Protein 7T80 (pdb70)

Secondary structure (DSSP, 8-state):
---EESS-SEEEEEETTPPTT-EEEE--EE--SSS----EEEEEEE--GGG-EEE-TTT-EEEE-S---TTT--EEEEEEEEEE--SSTTS--EEEEEEEEEEEPP-----EES-SEEEEEEETT--TT-B-EESSS---EE--SSSGGG--EEEEESTTGGGEEE-TTT--EEEPTT----GGG-SSSEEEEEEEEE-TTS-EEEEEEEEEEEP-/-B---SS-SEEEEEETTPPTT-EEEE---B--EEEEEEE--GGG-EEE-TTT-EEEE-S---TTT--EEEEEEEEEE--SSGGG--EEEEEEEEEEEP------EES-SEEEEEEETTPPTTPBPEESSS---EE--SSSGGG--EEEEESTTGGGEEE-TTT--EEEPTT----GGGSSSSEEEEEEEEE-TT--EEEEEEEEEEEP-

Organism: Mus musculus (NCBI:txid10090)

Nearest PDB structures (foldseek):
  7t80-assembly1_A  TM=1.005E+00  e=4.612E-44  Mus musculus
  7t80-assembly2_B  TM=9.826E-01  e=2.676E-40  Mus musculus
  5tfk-assembly1_A  TM=9.977E-01  e=5.190E-16  Mus musculus
  5i8d-assembly1_A  TM=9.974E-01  e=6.100E-16  Mus musculus
  5wjm-assembly1_A  TM=8.431E-01  e=1.213E-16  Mus musculus

Sequence (425 aa):
NDPVLLNLPMNVTISENSPVSSFVAHVLASDADSGCNALLTFNITAGNRERAFFINATTGIVTVNRPLDRERIPEYRLTVSVKDNPENPRIARKDFDLLLVSLADENDNHPLFTEGTYQAEVMENSPAGTPLTVLNGPILALDADEDVYAVVTYQLLGTHSDLFVIDNSTGVVTVRSGIIIDREAFSPPFLELLLLAEDIGQLNGTAHLFITILDDNDPVLLNLPMNVTISENSPVSSFVAHVLASDLLTFNITAGNRERAFFINATTGIVTVNRPLDRERIPEYRLTVSVKDNPENPRIARKDFDLLLVSLADENDNHPLFTEGTYQAEVMENSPAGTPLTVLNGPILALDADEDVYAVVTYQLLGTHSDLFVIDNSTGVVTVRSGIIIDREAFSPPFLELLLLAEDIGQLNGTAHLFITILDD

Structure (mmCIF, N/CA/C/O backbone):
data_7T80
#
_entry.id   7T80
#
_cell.length_a   76.073
_cell.length_b   76.073
_cell.length_c   201.319
_cell.angle_alpha   90.000
_cell.angle_beta   90.000
_cell.angle_gamma   120.000
#
_symmetry.space_group_name_H-M   'P 32 2 1'
#
loop_
_entity.id
_entity.type
_entity.pdbx_description
1 polymer Cadherin-23
2 non-polymer 'CALCIUM ION'
3 non-polymer 'CHLORIDE ION'
4 water water
#
loop_
_atom_site.group_PDB
_atom_site.id
_atom_site.type_symbol
_atom_site.label_atom_id
_atom_site.label_alt_id
_atom_site.label_comp_id
_atom_site.label_asym_id
_atom_site.label_entity_id
_atom_site.label_seq_id
_atom_site.pdbx_PDB_ins_code
_atom_site.Cartn_x
_atom_site.Cartn_y
_atom_site.Cartn_z
_atom_site.occupancy
_atom_site.B_iso_or_equiv
_atom_site.auth_seq_id
_atom_site.auth_comp_id
_atom_site.auth_asym_id
_atom_site.auth_atom_id
_atom_site.pdbx_PDB_model_num
ATOM 1 N N . ASN A 1 2 ? 3.387 -27.237 -15.449 1.000 111.492 1824 ASN A N 1
ATOM 2 C CA . ASN A 1 2 ? 2.203 -27.714 -14.673 1.000 118.845 1824 ASN A CA 1
ATOM 3 C C . ASN A 1 2 ? 2.263 -27.156 -13.244 1.000 124.492 1824 ASN A C 1
ATOM 4 O O . ASN A 1 2 ? 1.967 -25.955 -13.071 1.000 135.200 1824 ASN A O 1
ATOM 9 N N . ASP A 1 3 ? 2.672 -27.997 -12.284 1.000 115.089 1825 ASP A N 1
ATOM 10 C CA . ASP A 1 3 ? 2.336 -27.887 -10.837 1.000 108.180 1825 ASP A CA 1
ATOM 11 C C . ASP A 1 3 ? 3.356 -28.668 -10.002 1.000 93.732 1825 ASP A C 1
ATOM 12 O O . ASP A 1 3 ? 4.025 -29.580 -10.498 1.000 82.528 1825 ASP A O 1
ATOM 17 N N . PRO A 1 4 ? 3.532 -28.301 -8.708 1.000 83.840 1826 PRO A N 1
ATOM 18 C CA . PRO A 1 4 ? 4.208 -29.155 -7.735 1.000 70.473 1826 PRO A CA 1
ATOM 19 C C . PRO A 1 4 ? 3.233 -30.226 -7.242 1.000 62.350 1826 PRO A C 1
ATOM 20 O O . PRO A 1 4 ? 2.019 -30.056 -7.391 1.000 60.417 1826 PRO A O 1
ATOM 24 N N . VAL A 1 5 ? 3.771 -31.302 -6.679 1.000 53.017 1827 VAL A N 1
ATOM 25 C CA . VAL A 1 5 ? 2.951 -32.481 -6.306 1.000 57.862 1827 VAL A CA 1
ATOM 26 C C . VAL A 1 5 ? 3.215 -32.880 -4.850 1.000 59.176 1827 VAL A C 1
ATOM 27 O O . VAL A 1 5 ? 4.387 -33.146 -4.485 1.000 51.823 1827 VAL A O 1
ATOM 31 N N . LEU A 1 6 ? 2.130 -32.995 -4.084 1.000 55.990 1828 LEU A N 1
ATOM 32 C CA . LEU A 1 6 ? 2.101 -33.698 -2.781 1.000 54.058 1828 LEU A CA 1
ATOM 33 C C . LEU A 1 6 ? 2.167 -35.203 -3.058 1.000 50.317 1828 LEU A C 1
ATOM 34 O O . LEU A 1 6 ? 1.224 -35.730 -3.663 1.000 50.324 1828 LEU A O 1
ATOM 39 N N . LEU A 1 7 ? 3.243 -35.852 -2.615 1.000 47.131 1829 LEU A N 1
ATOM 40 C CA . LEU A 1 7 ? 3.564 -37.267 -2.922 1.000 49.567 1829 LEU A CA 1
ATOM 41 C C . LEU A 1 7 ? 2.807 -38.231 -2.002 1.000 48.772 1829 LEU A C 1
ATOM 42 O O . LEU A 1 7 ? 2.404 -39.289 -2.506 1.000 63.770 1829 LEU A O 1
ATOM 47 N N . ASN A 1 8 ? 2.646 -37.926 -0.710 1.000 51.451 1830 ASN A N 1
ATOM 48 C CA . ASN A 1 8 ? 2.157 -38.918 0.292 1.000 47.435 1830 ASN A CA 1
ATOM 49 C C . ASN A 1 8 ? 0.837 -38.470 0.915 1.000 48.640 1830 ASN A C 1
ATOM 50 O O . ASN A 1 8 ? 0.455 -39.032 1.952 1.000 57.533 1830 ASN A O 1
ATOM 55 N N . LEU A 1 9 ? 0.185 -37.475 0.329 1.000 52.522 1831 LEU A N 1
ATOM 56 C CA . LEU A 1 9 ? -1.183 -37.043 0.710 1.000 52.005 1831 LEU A CA 1
ATOM 57 C C . LEU A 1 9 ? -2.089 -37.442 -0.451 1.000 55.209 1831 LEU A C 1
ATOM 58 O O . LEU A 1 9 ? -1.628 -37.406 -1.586 1.000 52.673 1831 LEU A O 1
ATOM 63 N N . PRO A 1 10 ? -3.361 -37.858 -0.243 1.000 61.556 1832 PRO A N 1
ATOM 64 C CA . PRO A 1 10 ? -3.973 -37.927 1.091 1.000 57.517 1832 PRO A CA 1
ATOM 65 C C . PRO A 1 10 ? -3.464 -39.040 2.023 1.000 53.077 1832 PRO A C 1
ATOM 66 O O . PRO A 1 10 ? -3.138 -40.080 1.566 1.000 53.067 1832 PRO A O 1
ATOM 70 N N . MET A 1 11 ? -3.494 -38.815 3.335 1.000 56.461 1833 MET A N 1
ATOM 71 C CA . MET A 1 11 ? -2.948 -39.746 4.363 1.000 51.886 1833 MET A CA 1
ATOM 72 C C . MET A 1 11 ? -3.869 -39.709 5.587 1.000 49.214 1833 MET A C 1
ATOM 73 O O . MET A 1 11 ? -4.302 -38.595 5.949 1.000 49.100 1833 MET A O 1
ATOM 78 N N . ASN A 1 12 ? -4.155 -40.874 6.165 1.000 46.434 1834 ASN A N 1
ATOM 79 C CA . ASN A 1 12 ? -4.769 -41.089 7.502 1.000 51.783 1834 ASN A CA 1
ATOM 80 C C . ASN A 1 12 ? -3.662 -41.427 8.505 1.000 55.719 1834 ASN A C 1
ATOM 81 O O . ASN A 1 12 ? -2.833 -42.289 8.177 1.000 50.746 1834 ASN A O 1
ATOM 86 N N . VAL A 1 13 ? -3.620 -40.741 9.655 1.000 56.572 1835 VAL A N 1
ATOM 87 C CA . VAL A 1 13 ? -2.706 -41.056 10.794 1.000 53.429 1835 VAL A CA 1
ATOM 88 C C . VAL A 1 13 ? -3.535 -41.011 12.071 1.000 52.660 1835 VAL A C 1
ATOM 89 O O . VAL A 1 13 ? -4.408 -40.132 12.171 1.000 41.662 1835 VAL A O 1
ATOM 93 N N . THR A 1 14 ?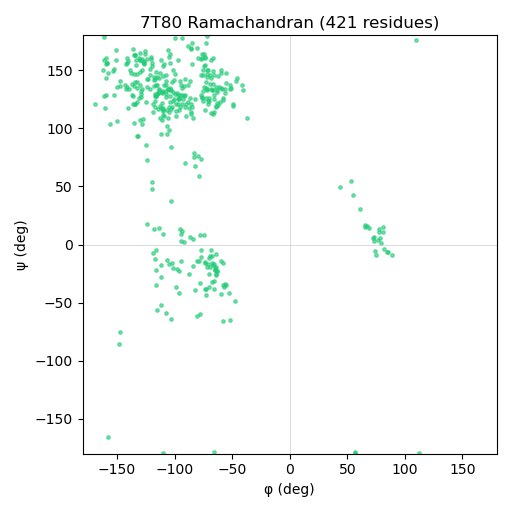 -3.259 -41.960 12.963 1.000 49.281 1836 THR A N 1
ATOM 94 C CA . THR A 1 14 ? -3.774 -42.049 14.341 1.000 53.674 1836 THR A CA 1
ATOM 95 C C . THR A 1 14 ? -2.634 -41.607 15.257 1.000 52.276 1836 THR A C 1
ATOM 96 O O . THR A 1 14 ? -1.509 -42.096 15.066 1.000 42.964 1836 THR A O 1
ATOM 100 N N . ILE A 1 15 ? -2.900 -40.657 16.152 1.000 46.728 1837 ILE A N 1
ATOM 101 C CA . ILE A 1 15 ? -1.959 -40.263 17.239 1.000 42.784 1837 ILE A CA 1
ATOM 102 C C . ILE A 1 15 ? -2.729 -40.336 18.557 1.000 47.236 1837 ILE A C 1
ATOM 103 O O . ILE A 1 15 ? -3.985 -40.277 18.531 1.000 44.467 1837 ILE A O 1
ATOM 108 N N . SER A 1 16 ? -2.006 -40.479 19.661 1.000 43.785 1838 SER A N 1
ATOM 109 C CA . SER A 1 16 ? -2.572 -40.497 21.025 1.000 44.464 1838 SER A CA 1
ATOM 110 C C . SER A 1 16 ? -3.256 -39.154 21.268 1.000 43.924 1838 SER A C 1
ATOM 111 O O . SER A 1 16 ? -2.669 -38.130 20.963 1.000 42.086 1838 SER A O 1
ATOM 114 N N . GLU A 1 17 ? -4.450 -39.146 21.830 1.000 42.737 1839 GLU A N 1
ATOM 115 C CA . GLU A 1 17 ? -5.015 -37.869 22.336 1.000 47.265 1839 GLU A CA 1
ATOM 116 C C . GLU A 1 17 ? -4.093 -37.238 23.387 1.000 44.312 1839 GLU A C 1
ATOM 117 O O . GLU A 1 17 ? -4.276 -36.055 23.622 1.000 45.577 1839 GLU A O 1
ATOM 123 N N . ASN A 1 18 ? -3.125 -37.963 23.966 1.000 45.989 1840 ASN A N 1
ATOM 124 C CA . ASN A 1 18 ? -2.176 -37.377 24.960 1.000 52.983 1840 ASN A CA 1
ATOM 125 C C . ASN A 1 18 ? -0.869 -36.904 24.305 1.000 52.316 1840 ASN A C 1
ATOM 126 O O . ASN A 1 18 ? 0.014 -36.433 25.059 1.000 49.569 1840 ASN A O 1
ATOM 131 N N . SER A 1 19 ? -0.736 -36.994 22.980 1.000 49.856 1841 SER A N 1
ATOM 132 C CA . SER A 1 19 ? 0.459 -36.494 22.249 1.000 52.047 1841 SER A CA 1
ATOM 133 C C . SER A 1 19 ? 0.711 -35.075 22.736 1.000 51.990 1841 SER A C 1
ATOM 134 O O . SER A 1 19 ? -0.183 -34.237 22.688 1.000 51.169 1841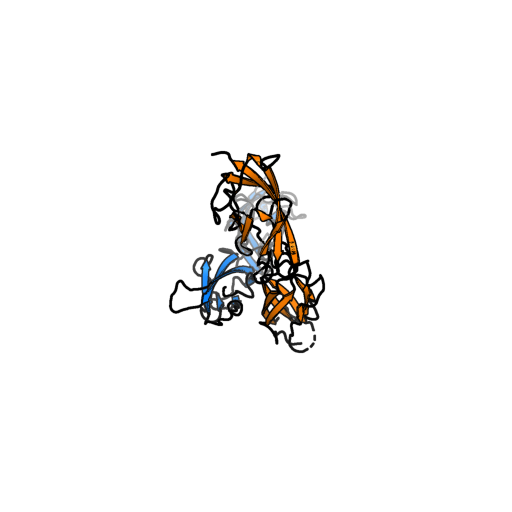 SER A O 1
ATOM 137 N N . PRO A 1 20 ? 1.893 -34.782 23.306 1.000 52.186 1842 PRO A N 1
ATOM 138 C CA . PRO A 1 20 ? 2.155 -33.451 23.842 1.000 53.488 1842 PRO A CA 1
ATOM 139 C C . PRO A 1 20 ? 2.445 -32.449 22.717 1.000 51.105 1842 PRO A C 1
ATOM 140 O O . PRO A 1 20 ? 2.772 -32.853 21.632 1.000 47.385 1842 PRO A O 1
ATOM 144 N N . VAL A 1 21 ? 2.304 -31.166 23.024 1.000 49.697 1843 VAL A N 1
ATOM 145 C CA . VAL A 1 21 ? 2.639 -30.042 22.117 1.000 48.763 1843 VAL A CA 1
ATOM 146 C C . VAL A 1 21 ? 4.060 -30.264 21.584 1.000 48.745 1843 VAL A C 1
ATOM 147 O O . VAL A 1 21 ? 4.897 -30.684 22.356 1.000 45.746 1843 VAL A O 1
ATOM 151 N N . SER A 1 22 ? 4.241 -30.068 20.277 1.000 49.017 1844 SER A N 1
ATOM 152 C CA . SER A 1 22 ? 5.481 -30.191 19.456 1.000 52.905 1844 SER A CA 1
ATOM 153 C C . SER A 1 22 ? 5.873 -31.653 19.142 1.000 49.699 1844 SER A C 1
ATOM 154 O O . SER A 1 22 ? 6.886 -31.840 18.431 1.000 49.325 1844 SER A O 1
ATOM 157 N N . SER A 1 23 ? 5.081 -32.646 19.541 1.000 38.352 1845 SER A N 1
ATOM 158 C CA . SER A 1 23 ? 5.298 -34.049 19.114 1.000 47.931 1845 SER A CA 1
ATOM 159 C C . SER A 1 23 ? 4.919 -34.151 17.638 1.000 46.277 1845 SER A C 1
ATOM 160 O O . SER A 1 23 ? 4.029 -33.400 17.179 1.000 47.689 1845 SER A O 1
ATOM 163 N N . PHE A 1 24 ? 5.642 -35.020 16.944 1.000 40.519 1846 PHE A N 1
ATOM 164 C CA . PHE A 1 24 ? 5.576 -35.292 15.497 1.000 42.078 1846 PHE A CA 1
ATOM 165 C C . PHE A 1 24 ? 4.246 -35.975 15.188 1.000 39.336 1846 PHE A C 1
ATOM 166 O O . PHE A 1 24 ? 3.885 -36.889 15.927 1.000 45.589 1846 PHE A O 1
ATOM 174 N N . VAL A 1 25 ? 3.556 -35.523 14.138 1.000 42.531 1847 VAL A N 1
ATOM 175 C CA . VAL A 1 25 ? 2.295 -36.125 13.609 1.000 45.341 1847 VAL A CA 1
ATOM 176 C C . VAL A 1 25 ? 2.572 -36.736 12.226 1.000 43.776 1847 VAL A C 1
ATOM 177 O O . VAL A 1 25 ? 2.238 -37.903 12.024 1.000 44.021 1847 VAL A O 1
ATOM 181 N N . ALA A 1 26 ? 3.162 -35.981 11.298 1.000 48.587 1848 ALA A N 1
ATOM 182 C CA . ALA A 1 26 ? 3.418 -36.454 9.916 1.000 46.670 1848 ALA A CA 1
ATOM 183 C C . ALA A 1 26 ? 4.527 -35.644 9.261 1.000 44.648 1848 ALA A C 1
ATOM 184 O O . ALA A 1 26 ? 4.772 -34.519 9.716 1.000 44.330 1848 ALA A O 1
ATOM 186 N N . HIS A 1 27 ? 5.179 -36.248 8.267 1.000 46.175 1849 HIS A N 1
ATOM 187 C CA . HIS A 1 27 ? 6.132 -35.615 7.319 1.000 49.566 1849 HIS A CA 1
ATOM 188 C C . HIS A 1 27 ? 5.465 -35.608 5.936 1.000 48.198 1849 HIS A C 1
ATOM 189 O O . HIS A 1 27 ? 5.305 -36.677 5.365 1.000 51.590 1849 HIS A O 1
ATOM 196 N N . VAL A 1 28 ? 5.032 -34.445 5.471 1.000 46.824 1850 VAL A N 1
ATOM 197 C CA . VAL A 1 28 ? 4.410 -34.226 4.136 1.000 46.256 1850 VAL A CA 1
ATOM 198 C C . VAL A 1 28 ? 5.540 -34.078 3.113 1.000 48.050 1850 VAL A C 1
ATOM 199 O O . VAL A 1 28 ? 6.445 -33.249 3.339 1.000 46.569 1850 VAL A O 1
ATOM 203 N N . LEU A 1 29 ? 5.520 -34.885 2.054 1.000 47.670 1851 LEU A N 1
ATOM 204 C CA . LEU A 1 29 ? 6.583 -34.891 1.011 1.000 50.606 1851 LEU A CA 1
ATOM 205 C C . LEU A 1 29 ? 6.039 -34.261 -0.279 1.000 47.168 1851 LEU A C 1
ATOM 206 O O . LEU A 1 29 ? 4.849 -34.424 -0.572 1.000 52.146 1851 LEU A O 1
ATOM 211 N N . ALA A 1 30 ? 6.872 -33.563 -1.031 1.000 48.305 1852 ALA A N 1
ATOM 212 C CA . ALA A 1 30 ? 6.460 -32.927 -2.302 1.000 54.832 1852 ALA A CA 1
ATOM 213 C C . ALA A 1 30 ? 7.581 -33.025 -3.332 1.000 55.558 1852 ALA A C 1
ATOM 214 O O . ALA A 1 30 ? 8.734 -33.211 -2.938 1.000 51.689 1852 ALA A O 1
ATOM 216 N N . SER A 1 31 ? 7.218 -32.968 -4.609 1.000 62.297 1853 SER A N 1
ATOM 217 C CA . SER A 1 31 ? 8.168 -32.879 -5.745 1.000 73.073 1853 SER A CA 1
ATOM 218 C C . SER A 1 31 ? 7.702 -31.781 -6.705 1.000 78.849 1853 SER A C 1
ATOM 219 O O . SER A 1 31 ? 6.480 -31.578 -6.841 1.000 71.865 1853 SER A O 1
ATOM 222 N N . ASP A 1 32 ? 8.650 -31.098 -7.343 1.000 93.811 1854 ASP A N 1
ATOM 223 C CA . ASP A 1 32 ? 8.386 -30.190 -8.488 1.000 102.301 1854 ASP A CA 1
ATOM 224 C C . ASP A 1 32 ? 9.161 -30.720 -9.705 1.000 111.671 1854 ASP A C 1
ATOM 225 O O . ASP A 1 32 ? 9.851 -29.917 -10.362 1.000 125.107 1854 ASP A O 1
ATOM 230 N N . ALA A 1 33 ? 9.059 -32.025 -9.991 1.000 116.183 1855 ALA A N 1
ATOM 231 C CA . ALA A 1 33 ? 9.733 -32.701 -11.133 1.000 123.663 1855 ALA A CA 1
ATOM 232 C C . ALA A 1 33 ? 8.787 -32.768 -12.343 1.000 125.291 1855 ALA A C 1
ATOM 233 O O . ALA A 1 33 ? 9.286 -33.051 -13.456 1.000 112.461 1855 ALA A O 1
ATOM 235 N N . ASP A 1 34 ? 7.486 -32.507 -12.131 1.000 133.589 1856 ASP A N 1
ATOM 236 C CA . ASP A 1 34 ? 6.431 -32.406 -13.182 1.000 141.592 1856 ASP A CA 1
ATOM 237 C C . ASP A 1 34 ? 6.824 -31.315 -14.193 1.000 146.041 1856 ASP A C 1
ATOM 238 O O . ASP A 1 34 ? 7.117 -31.668 -15.359 1.000 128.776 1856 ASP A O 1
ATOM 243 N N . SER A 1 35 ? 6.861 -30.050 -13.749 1.000 150.806 1857 SER A N 1
ATOM 244 C CA . SER A 1 35 ? 7.222 -28.848 -14.552 1.000 142.624 1857 SER A CA 1
ATOM 245 C C . SER A 1 35 ? 8.737 -28.795 -14.822 1.000 146.225 1857 SER A C 1
ATOM 246 O O . SER A 1 35 ? 9.133 -28.012 -15.707 1.000 158.597 1857 SER A O 1
ATOM 249 N N . GLY A 1 36 ? 9.548 -29.576 -14.090 1.000 141.419 1858 GLY A N 1
ATOM 250 C CA . GLY A 1 36 ? 11.009 -29.720 -14.288 1.000 130.157 1858 GLY A CA 1
ATOM 251 C C . GLY A 1 36 ? 11.803 -28.548 -13.724 1.000 130.681 1858 GLY A C 1
ATOM 252 O O . GLY A 1 36 ? 13.041 -28.538 -13.920 1.000 112.600 1858 GLY A O 1
ATOM 253 N N . CYS A 1 37 ? 11.120 -27.617 -13.036 1.000 134.174 1859 CYS A N 1
ATOM 254 C CA . CYS A 1 37 ? 11.648 -26.328 -12.493 1.000 131.688 1859 CYS A CA 1
ATOM 255 C C . CYS A 1 37 ? 12.549 -26.584 -11.271 1.000 128.311 1859 CYS A C 1
ATOM 256 O O . CYS A 1 37 ? 13.614 -25.941 -11.186 1.000 110.203 1859 CYS A O 1
ATOM 259 N N . ASN A 1 38 ? 12.119 -27.475 -10.363 1.000 133.705 1860 ASN A N 1
ATOM 260 C CA . ASN A 1 38 ? 12.767 -27.810 -9.060 1.000 128.985 1860 ASN A CA 1
ATOM 261 C C . ASN A 1 38 ? 12.955 -26.529 -8.230 1.000 131.400 1860 ASN A C 1
ATOM 262 O O . ASN A 1 38 ? 14.041 -26.380 -7.629 1.000 123.154 1860 ASN A O 1
ATOM 267 N N . ALA A 1 39 ? 11.940 -25.648 -8.198 1.000 133.329 1861 ALA A N 1
ATOM 268 C CA . ALA A 1 39 ? 11.912 -24.386 -7.410 1.000 131.672 1861 ALA A CA 1
ATOM 269 C C . ALA A 1 39 ? 11.712 -24.729 -5.925 1.000 122.550 1861 ALA A C 1
ATOM 270 O O . ALA A 1 39 ? 11.255 -25.865 -5.661 1.000 113.112 1861 ALA A O 1
ATOM 272 N N . LEU A 1 40 ? 12.049 -23.804 -5.005 1.000 110.497 1862 LEU A N 1
ATOM 273 C CA . LEU A 1 40 ? 11.982 -24.002 -3.521 1.000 100.434 1862 LEU A CA 1
ATOM 274 C C . LEU A 1 40 ? 10.518 -24.012 -3.062 1.000 85.140 1862 LEU A C 1
ATOM 275 O O . LEU A 1 40 ? 9.773 -23.086 -3.452 1.000 80.912 1862 LEU A O 1
ATOM 280 N N . LEU A 1 41 ? 10.139 -24.992 -2.230 1.000 68.099 1863 LEU A N 1
ATOM 281 C CA . LEU A 1 41 ? 8.722 -25.269 -1.866 1.000 68.780 1863 LEU A CA 1
ATOM 282 C C . LEU A 1 41 ? 8.429 -24.872 -0.413 1.000 59.568 1863 LEU A C 1
ATOM 283 O O . LEU A 1 41 ? 9.269 -25.128 0.455 1.000 69.076 1863 LEU A O 1
ATOM 288 N N . THR A 1 42 ? 7.262 -24.247 -0.226 1.000 55.797 1864 THR A N 1
ATOM 289 C CA . THR A 1 42 ? 6.646 -23.700 1.011 1.000 54.492 1864 THR A CA 1
ATOM 290 C C . THR A 1 42 ? 5.397 -24.547 1.272 1.000 50.149 1864 THR A C 1
ATOM 291 O O . THR A 1 42 ? 4.615 -24.691 0.339 1.000 48.710 1864 THR A O 1
ATOM 295 N N . PHE A 1 43 ? 5.221 -25.054 2.493 1.000 45.106 1865 PHE A N 1
ATOM 296 C CA . PHE A 1 43 ? 4.017 -25.789 2.947 1.000 48.555 1865 PHE A CA 1
ATOM 297 C C . PHE A 1 43 ? 3.164 -24.893 3.834 1.000 49.095 1865 PHE A C 1
ATOM 298 O O . PHE A 1 43 ? 3.694 -23.983 4.485 1.000 56.538 1865 PHE A O 1
ATOM 306 N N . ASN A 1 44 ? 1.874 -25.189 3.917 1.000 52.360 1866 ASN A N 1
ATOM 307 C CA . ASN A 1 44 ? 0.959 -24.489 4.855 1.000 54.283 1866 ASN A CA 1
ATOM 308 C C . ASN A 1 44 ? -0.278 -25.360 5.071 1.000 52.132 1866 ASN A C 1
ATOM 309 O O . ASN A 1 44 ? -0.539 -26.211 4.220 1.000 52.554 1866 ASN A O 1
ATOM 314 N N . ILE A 1 45 ? -0.963 -25.191 6.200 1.000 51.162 1867 ILE A N 1
ATOM 315 C CA . ILE A 1 45 ? -2.302 -25.790 6.471 1.000 52.995 1867 ILE A CA 1
ATOM 316 C C . ILE A 1 45 ? -3.360 -24.709 6.202 1.000 54.274 1867 ILE A C 1
ATOM 317 O O . ILE A 1 45 ? -3.336 -23.712 6.908 1.000 52.835 1867 ILE A O 1
ATOM 322 N N . THR A 1 46 ? -4.230 -24.891 5.204 1.000 54.623 1868 THR A N 1
ATOM 323 C CA . THR A 1 46 ? -5.130 -23.821 4.679 1.000 62.498 1868 THR A CA 1
ATOM 324 C C . THR A 1 46 ? -6.561 -23.986 5.200 1.000 63.166 1868 THR A C 1
ATOM 325 O O . THR A 1 46 ? -7.303 -23.006 5.093 1.000 73.872 1868 THR A O 1
ATOM 329 N N . ALA A 1 47 ? -6.935 -25.143 5.746 1.000 51.998 1869 ALA A N 1
ATOM 330 C CA . ALA A 1 47 ? -8.303 -25.387 6.247 1.000 54.887 1869 ALA A CA 1
ATOM 331 C C . ALA A 1 47 ? -8.311 -26.570 7.205 1.000 51.168 1869 ALA A C 1
ATOM 332 O O . ALA A 1 47 ? -7.395 -27.390 7.115 1.000 48.493 1869 ALA A O 1
ATOM 334 N N . GLY A 1 48 ? -9.335 -26.641 8.060 1.000 51.585 1870 GLY A N 1
ATOM 335 C CA . GLY A 1 48 ? -9.574 -27.752 9.000 1.000 54.542 1870 GLY A CA 1
ATOM 336 C C . GLY A 1 48 ? -8.785 -27.580 10.298 1.000 53.262 1870 GLY A C 1
ATOM 337 O O . GLY A 1 48 ? -9.019 -28.369 11.234 1.000 48.533 1870 GLY A O 1
ATOM 338 N N . ASN A 1 49 ? -7.906 -26.574 10.378 1.000 55.100 1871 ASN A N 1
ATOM 339 C CA . ASN A 1 49 ? -6.982 -26.415 11.528 1.000 56.961 1871 ASN A CA 1
ATOM 340 C C . ASN A 1 49 ? -7.736 -25.707 12.651 1.000 63.587 1871 ASN A C 1
ATOM 341 O O . ASN A 1 49 ? -7.488 -24.515 12.881 1.000 57.581 1871 ASN A O 1
ATOM 346 N N . ARG A 1 50 ? -8.614 -26.477 13.308 1.000 77.580 1872 ARG A N 1
ATOM 347 C CA . ARG A 1 50 ? -9.551 -26.031 14.372 1.000 84.019 1872 ARG A CA 1
ATOM 348 C C . ARG A 1 50 ? -8.733 -25.596 15.593 1.000 85.094 1872 ARG A C 1
ATOM 349 O O . ARG A 1 50 ? -8.051 -26.456 16.204 1.000 80.721 1872 ARG A O 1
ATOM 357 N N . GLU A 1 51 ? -8.787 -24.299 15.902 1.000 79.373 1873 GLU A N 1
ATOM 358 C CA . GLU A 1 51 ? -8.093 -23.662 17.048 1.000 77.485 1873 GLU A CA 1
ATOM 359 C C . GLU A 1 51 ? -6.590 -23.862 16.889 1.000 68.081 1873 GLU A C 1
ATOM 360 O O . GLU A 1 51 ? -5.915 -23.964 17.931 1.000 63.011 1873 GLU A O 1
ATOM 366 N N . ARG A 1 52 ? -6.106 -23.940 15.642 1.000 56.644 1874 ARG A N 1
ATOM 367 C CA . ARG A 1 52 ? -4.668 -24.124 15.321 1.000 56.811 1874 ARG A CA 1
ATOM 368 C C . ARG A 1 52 ? -4.076 -25.193 16.262 1.000 54.158 1874 ARG A C 1
ATOM 369 O O . ARG A 1 52 ? -3.017 -24.949 16.893 1.000 48.437 1874 ARG A O 1
ATOM 377 N N . ALA A 1 53 ? -4.751 -26.338 16.361 1.000 46.367 1875 ALA A N 1
ATOM 378 C CA . ALA A 1 53 ? -4.268 -27.520 17.098 1.000 48.651 1875 ALA A CA 1
ATOM 379 C C . ALA A 1 53 ? -3.022 -28.105 16.411 1.000 48.989 1875 ALA A C 1
ATOM 380 O O . ALA A 1 53 ? -2.305 -28.848 17.085 1.000 49.889 1875 ALA A O 1
ATOM 382 N N . PHE A 1 54 ? -2.746 -27.767 15.140 1.000 46.680 1876 PHE A N 1
ATOM 383 C CA . PHE A 1 54 ? -1.569 -28.304 14.413 1.000 44.165 1876 PHE A CA 1
ATOM 384 C C . PHE A 1 54 ? -0.735 -27.176 13.837 1.000 44.147 1876 PHE A C 1
ATOM 385 O O . PHE A 1 54 ? -1.201 -26.061 13.653 1.000 50.133 1876 PHE A O 1
ATOM 393 N N . PHE A 1 55 ? 0.526 -27.509 13.629 1.000 42.341 1877 PHE A N 1
ATOM 394 C CA . PHE A 1 55 ? 1.615 -26.604 13.231 1.000 41.170 1877 PHE A CA 1
ATOM 395 C C . PHE A 1 55 ? 2.412 -27.339 12.164 1.000 44.950 1877 PHE A C 1
ATOM 396 O O . PHE A 1 55 ? 2.760 -28.511 12.365 1.000 45.895 1877 PHE A O 1
ATOM 404 N N . ILE A 1 56 ? 2.635 -26.689 11.037 1.000 44.073 1878 ILE A N 1
ATOM 405 C CA . ILE A 1 56 ? 3.456 -27.274 9.955 1.000 46.276 1878 ILE A CA 1
ATOM 406 C C . ILE A 1 56 ? 4.665 -26.372 9.779 1.000 49.331 1878 ILE A C 1
ATOM 407 O O . ILE A 1 56 ? 4.513 -25.139 9.739 1.000 43.013 1878 ILE A O 1
ATOM 412 N N . ASN A 1 57 ? 5.833 -26.992 9.774 1.000 50.028 1879 ASN A N 1
ATOM 413 C CA . ASN A 1 57 ? 7.097 -26.291 9.487 1.000 48.707 1879 ASN A CA 1
ATOM 414 C C . ASN A 1 57 ? 7.068 -25.950 8.001 1.000 44.070 1879 ASN A C 1
ATOM 415 O O . ASN A 1 57 ? 6.957 -26.879 7.203 1.000 46.742 1879 ASN A O 1
ATOM 420 N N . ALA A 1 58 ? 7.159 -24.683 7.635 1.000 46.345 1880 ALA A N 1
ATOM 421 C CA . ALA A 1 58 ? 6.848 -24.240 6.250 1.000 49.833 1880 ALA A CA 1
ATOM 422 C C . ALA A 1 58 ? 7.920 -24.675 5.249 1.000 46.112 1880 ALA A C 1
ATOM 423 O O . ALA A 1 58 ? 7.605 -24.676 4.074 1.000 53.837 1880 ALA A O 1
ATOM 425 N N . THR A 1 59 ? 9.134 -25.016 5.676 1.000 50.225 1881 THR A N 1
ATOM 426 C CA . THR A 1 59 ? 10.232 -25.437 4.766 1.000 54.571 1881 THR A CA 1
ATOM 427 C C . THR A 1 59 ? 10.352 -26.972 4.721 1.000 57.863 1881 THR A C 1
ATOM 428 O O . THR A 1 59 ? 10.645 -27.505 3.633 1.000 59.795 1881 THR A O 1
ATOM 432 N N . THR A 1 60 ? 10.133 -27.684 5.827 1.000 53.158 1882 THR A N 1
ATOM 433 C CA . THR A 1 60 ? 10.413 -29.150 5.903 1.000 52.302 1882 THR A CA 1
ATOM 434 C C . THR A 1 60 ? 9.155 -29.998 5.678 1.000 47.132 1882 THR A C 1
ATOM 435 O O . THR A 1 60 ? 9.317 -31.190 5.375 1.000 52.352 1882 THR A O 1
ATOM 439 N N . GLY A 1 61 ? 7.965 -29.424 5.872 1.000 49.590 1883 GLY A N 1
ATOM 440 C CA . GLY A 1 61 ? 6.676 -30.130 5.752 1.000 49.926 1883 GLY A CA 1
ATOM 441 C C . GLY A 1 61 ? 6.360 -30.996 6.963 1.000 50.909 1883 GLY A C 1
ATOM 442 O O . GLY A 1 61 ? 5.383 -31.780 6.884 1.000 43.255 1883 GLY A O 1
ATOM 443 N N . ILE A 1 62 ? 7.121 -30.877 8.063 1.000 44.943 1884 ILE A N 1
ATOM 444 C CA . ILE A 1 62 ? 6.820 -31.667 9.295 1.000 42.975 1884 ILE A CA 1
ATOM 445 C C . ILE A 1 62 ? 5.625 -31.022 10.002 1.000 39.055 1884 ILE A C 1
ATOM 446 O O . ILE A 1 62 ? 5.659 -29.827 10.231 1.000 41.106 1884 ILE A O 1
ATOM 451 N N . VAL A 1 63 ? 4.597 -31.803 10.292 1.000 38.449 1885 VAL A N 1
ATOM 452 C CA . VAL A 1 63 ? 3.415 -31.380 11.081 1.000 39.423 1885 VAL A CA 1
ATOM 453 C C . VAL A 1 63 ? 3.637 -31.830 12.527 1.000 42.799 1885 VAL A C 1
ATOM 454 O O . VAL A 1 63 ? 3.988 -33.011 12.738 1.000 44.687 1885 VAL A O 1
ATOM 458 N N . THR A 1 64 ? 3.486 -30.898 13.470 1.000 38.576 1886 THR A N 1
ATOM 459 C CA . THR A 1 64 ? 3.588 -31.136 14.929 1.000 42.117 1886 THR A CA 1
ATOM 460 C C . THR A 1 64 ? 2.270 -30.737 15.600 1.000 44.013 1886 THR A C 1
ATOM 461 O O . THR A 1 64 ? 1.556 -29.846 15.086 1.000 44.295 1886 THR A O 1
ATOM 465 N N . VAL A 1 65 ? 1.965 -31.393 16.714 1.000 43.110 1887 VAL A N 1
ATOM 466 C CA . VAL A 1 65 ? 0.896 -30.985 17.661 1.000 43.155 1887 VAL A CA 1
ATOM 467 C C . VAL A 1 65 ? 1.193 -29.560 18.168 1.000 45.974 1887 VAL A C 1
ATOM 468 O O . VAL A 1 65 ? 2.362 -29.251 18.513 1.000 42.951 1887 VAL A O 1
ATOM 472 N N . ASN A 1 66 ? 0.177 -28.705 18.174 1.000 42.904 1888 ASN A N 1
ATOM 473 C CA . ASN A 1 66 ? 0.330 -27.267 18.490 1.000 49.082 1888 ASN A CA 1
ATOM 474 C C . ASN A 1 66 ? -0.437 -26.904 19.763 1.000 50.778 1888 ASN A C 1
ATOM 475 O O . ASN A 1 66 ? -0.108 -25.858 20.323 1.000 50.878 1888 ASN A O 1
ATOM 480 N N . ARG A 1 67 ? -1.446 -27.690 20.158 1.000 50.190 1889 ARG A N 1
ATOM 481 C CA . ARG A 1 67 ? -2.213 -27.470 21.410 1.000 50.832 1889 ARG A CA 1
ATOM 482 C C . ARG A 1 67 ? -2.537 -28.809 22.054 1.000 51.530 1889 ARG A C 1
ATOM 483 O O . ARG A 1 67 ? -2.514 -29.845 21.393 1.000 51.842 1889 ARG A O 1
ATOM 491 N N . PRO A 1 68 ? -2.853 -28.815 23.365 1.000 50.265 1890 PRO A N 1
ATOM 492 C CA . PRO A 1 68 ? -3.376 -30.010 24.020 1.000 52.466 1890 PRO A CA 1
ATOM 493 C C . PRO A 1 68 ? -4.634 -30.500 23.292 1.000 52.977 1890 PRO A C 1
ATOM 494 O O . PRO A 1 68 ? -5.475 -29.693 22.988 1.000 50.967 1890 PRO A O 1
ATOM 498 N N . LEU A 1 69 ? -4.697 -31.807 23.037 1.000 51.466 1891 LEU A N 1
ATOM 499 C CA . LEU A 1 69 ? -5.764 -32.488 22.270 1.000 47.643 1891 LEU A CA 1
ATOM 500 C C . LEU A 1 69 ? -6.669 -33.227 23.250 1.000 48.415 1891 LEU A C 1
ATOM 501 O O . LEU A 1 69 ? -6.223 -33.483 24.363 1.000 47.679 1891 LEU A O 1
ATOM 506 N N . ASP A 1 70 ? -7.878 -33.582 22.818 1.000 47.306 1892 ASP A N 1
ATOM 507 C CA . ASP A 1 70 ? -8.897 -34.241 23.668 1.000 48.144 1892 ASP A CA 1
ATOM 508 C C . ASP A 1 70 ? -9.856 -35.007 22.757 1.000 46.666 1892 ASP A C 1
ATOM 509 O O . ASP A 1 70 ? -10.667 -34.364 22.075 1.000 43.967 1892 ASP A O 1
ATOM 514 N N . ARG A 1 71 ? -9.719 -36.326 22.695 1.000 41.452 1893 ARG A N 1
ATOM 515 C CA . ARG A 1 71 ? -10.581 -37.155 21.831 1.000 46.262 1893 ARG A CA 1
ATOM 516 C C . ARG A 1 71 ? -12.041 -36.866 22.193 1.000 45.117 1893 ARG A C 1
ATOM 517 O O . ARG A 1 71 ? -12.878 -36.895 21.290 1.000 44.886 1893 ARG A O 1
ATOM 525 N N . GLU A 1 72 ? -12.303 -36.620 23.478 1.000 43.916 1894 GLU A N 1
ATOM 526 C CA . GLU A 1 72 ? -13.650 -36.382 24.056 1.000 47.390 1894 GLU A CA 1
ATOM 527 C C . GLU A 1 72 ? -14.206 -35.040 23.575 1.000 48.282 1894 GLU A C 1
ATOM 528 O O . GLU A 1 72 ? -15.421 -34.862 23.710 1.000 52.440 1894 GLU A O 1
ATOM 534 N N . ARG A 1 73 ? -13.362 -34.119 23.085 1.000 48.402 1895 ARG A N 1
ATOM 535 C CA . ARG A 1 73 ? -13.786 -32.767 22.639 1.000 49.950 1895 ARG A CA 1
ATOM 536 C C . ARG A 1 73 ? -13.836 -32.740 21.109 1.000 52.587 1895 ARG A C 1
ATOM 537 O O . ARG A 1 73 ? -14.926 -32.521 20.570 1.000 51.184 1895 ARG A O 1
ATOM 545 N N . ILE A 1 74 ? -12.695 -32.921 20.442 1.000 55.382 1896 ILE A N 1
ATOM 546 C CA . ILE A 1 74 ? -12.606 -33.023 18.958 1.000 53.511 1896 ILE A CA 1
ATOM 547 C C . ILE A 1 74 ? -11.826 -34.287 18.629 1.000 53.308 1896 ILE A C 1
ATOM 548 O O . ILE A 1 74 ? -10.609 -34.316 18.808 1.000 50.890 1896 ILE A O 1
ATOM 553 N N . PRO A 1 75 ? -12.513 -35.366 18.192 1.000 51.002 1897 PRO A N 1
ATOM 554 C CA . PRO A 1 75 ? -11.867 -36.662 17.934 1.000 55.157 1897 PRO A CA 1
ATOM 555 C C . PRO A 1 75 ? -11.131 -36.830 16.594 1.000 56.248 1897 PRO A C 1
ATOM 556 O O . PRO A 1 75 ? -10.373 -37.777 16.451 1.000 59.423 1897 PRO A O 1
ATOM 560 N N . GLU A 1 76 ? -11.364 -35.923 15.646 1.000 58.994 1898 GLU A N 1
ATOM 561 C CA . GLU A 1 76 ? -10.933 -36.064 14.230 1.000 57.743 1898 GLU A CA 1
ATOM 562 C C . GLU A 1 76 ? -10.672 -34.674 13.670 1.000 54.079 1898 GLU A C 1
ATOM 563 O O . GLU A 1 76 ? -11.502 -33.770 13.874 1.000 55.925 1898 GLU A O 1
ATOM 569 N N . TYR A 1 77 ? -9.576 -34.522 12.951 1.000 52.990 1899 TYR A N 1
ATOM 570 C CA . TYR A 1 77 ? -9.294 -33.297 12.184 1.000 50.758 1899 TYR A CA 1
ATOM 571 C C . TYR A 1 77 ? -9.066 -33.648 10.714 1.000 53.866 1899 TYR A C 1
ATOM 572 O O . TYR A 1 77 ? -8.323 -34.604 10.416 1.000 53.728 1899 TYR A O 1
ATOM 581 N N . ARG A 1 78 ? -9.675 -32.850 9.843 1.000 57.202 1900 ARG A N 1
ATOM 582 C CA . ARG A 1 78 ? -9.536 -32.902 8.372 1.000 55.011 1900 ARG A CA 1
ATOM 583 C C . ARG A 1 78 ? -8.678 -31.703 7.976 1.000 53.808 1900 ARG A C 1
ATOM 584 O O . ARG A 1 78 ? -9.221 -30.585 7.857 1.000 48.032 1900 ARG A O 1
ATOM 592 N N . LEU A 1 79 ? -7.369 -31.926 7.843 1.000 48.822 1901 LEU A N 1
ATOM 593 C CA . LEU A 1 79 ? -6.391 -30.853 7.550 1.000 51.078 1901 LEU A CA 1
ATOM 594 C C . LEU A 1 79 ? -6.178 -30.766 6.039 1.000 53.921 1901 LEU A C 1
ATOM 595 O O . LEU A 1 79 ? -5.842 -31.796 5.423 1.000 55.757 1901 LEU A O 1
ATOM 600 N N . THR A 1 80 ? -6.296 -29.563 5.482 1.000 50.321 1902 THR A N 1
ATOM 601 C CA . THR A 1 80 ? -5.909 -29.308 4.079 1.000 54.436 1902 THR A CA 1
ATOM 602 C C . THR A 1 80 ? -4.489 -28.739 4.085 1.000 48.190 1902 THR A C 1
ATOM 603 O O . THR A 1 80 ? -4.269 -27.662 4.637 1.000 48.848 1902 THR A O 1
ATOM 607 N N . VAL A 1 81 ? -3.553 -29.479 3.502 1.000 47.053 1903 VAL A N 1
ATOM 608 C CA . VAL A 1 81 ? -2.150 -29.024 3.323 1.000 49.344 1903 VAL A CA 1
ATOM 609 C C . VAL A 1 81 ? -1.973 -28.543 1.878 1.000 52.647 1903 VAL A C 1
ATOM 610 O O . VAL A 1 81 ? -2.548 -29.164 0.968 1.000 54.813 1903 VAL A O 1
ATOM 614 N N . SER A 1 82 ? -1.211 -27.466 1.718 1.000 50.177 1904 SER A N 1
ATOM 615 C CA . SER A 1 82 ? -0.844 -26.817 0.446 1.000 54.215 1904 SER A CA 1
ATOM 616 C C . SER A 1 82 ? 0.675 -26.789 0.370 1.000 48.237 1904 SER A C 1
ATOM 617 O O . SER A 1 82 ? 1.316 -26.619 1.404 1.000 49.742 1904 SER A O 1
ATOM 620 N N . VAL A 1 83 ? 1.203 -26.997 -0.824 1.000 50.570 1905 VAL A N 1
ATOM 621 C CA . VAL A 1 83 ? 2.608 -26.689 -1.185 1.000 54.575 1905 VAL A CA 1
ATOM 622 C C . VAL A 1 83 ? 2.562 -25.743 -2.390 1.000 57.570 1905 VAL A C 1
ATOM 623 O O . VAL A 1 83 ? 1.649 -25.912 -3.227 1.000 61.087 1905 VAL A O 1
ATOM 627 N N . LYS A 1 84 ? 3.463 -24.759 -2.449 1.000 55.463 1906 LYS A N 1
ATOM 628 C CA . LYS A 1 84 ? 3.530 -23.737 -3.531 1.000 61.551 1906 LYS A CA 1
ATOM 629 C C . LYS A 1 84 ? 5.008 -23.482 -3.835 1.000 63.980 1906 LYS A C 1
ATOM 630 O O . LYS A 1 84 ? 5.817 -23.793 -2.956 1.000 62.032 1906 LYS A O 1
ATOM 636 N N . ASP A 1 85 ? 5.365 -23.009 -5.034 1.000 69.004 1907 ASP A N 1
ATOM 637 C CA . ASP A 1 85 ? 6.709 -22.413 -5.288 1.000 70.760 1907 ASP A CA 1
ATOM 638 C C . ASP A 1 85 ? 6.631 -20.926 -4.901 1.000 68.708 1907 ASP A C 1
ATOM 639 O O . ASP A 1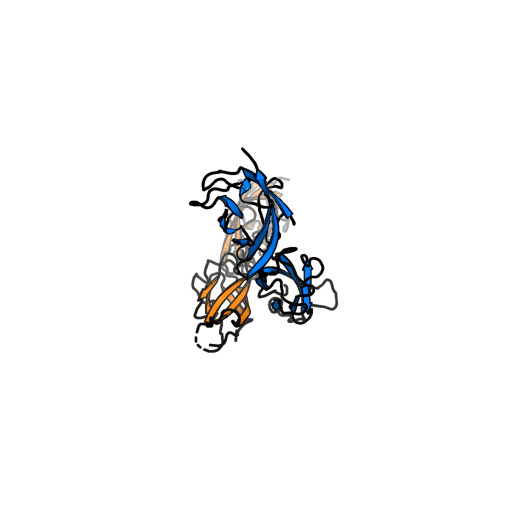 85 ? 5.516 -20.447 -4.645 1.000 60.121 1907 ASP A O 1
ATOM 644 N N . ASN A 1 86 ? 7.766 -20.229 -4.803 1.000 77.236 1908 ASN A N 1
ATOM 645 C CA . ASN A 1 86 ? 7.820 -18.787 -4.428 1.000 90.004 1908 ASN A CA 1
ATOM 646 C C . ASN A 1 86 ? 8.551 -18.035 -5.530 1.000 96.548 1908 ASN A C 1
ATOM 647 O O . ASN A 1 86 ? 9.688 -17.607 -5.348 1.000 82.802 1908 ASN A O 1
ATOM 652 N N . PRO A 1 87 ? 7.906 -17.852 -6.704 1.000 106.202 1909 PRO A N 1
ATOM 653 C CA . PRO A 1 87 ? 8.520 -17.130 -7.813 1.000 118.632 1909 PRO A CA 1
ATOM 654 C C . PRO A 1 87 ? 8.383 -15.622 -7.563 1.000 129.416 1909 PRO A C 1
ATOM 655 O O . PRO A 1 87 ? 7.628 -15.245 -6.675 1.000 125.251 1909 PRO A O 1
ATOM 659 N N . GLU A 1 88 ? 9.087 -14.813 -8.361 1.000 142.950 1910 GLU A N 1
ATOM 660 C CA . GLU A 1 88 ? 9.196 -13.334 -8.205 1.000 144.916 1910 GLU A CA 1
ATOM 661 C C . GLU A 1 88 ? 7.792 -12.703 -8.121 1.000 134.568 1910 GLU A C 1
ATOM 662 O O . GLU A 1 88 ? 7.600 -11.811 -7.272 1.000 105.221 1910 GLU A O 1
ATOM 668 N N . ASN A 1 89 ? 6.842 -13.157 -8.948 1.000 138.419 1911 ASN A N 1
ATOM 669 C CA . ASN A 1 89 ? 5.416 -12.728 -8.900 1.000 141.075 1911 ASN A CA 1
ATOM 670 C C . ASN A 1 89 ? 4.637 -13.737 -8.063 1.000 144.358 1911 ASN A C 1
ATOM 671 O O . ASN A 1 89 ? 4.726 -14.932 -8.329 1.000 139.530 1911 ASN A O 1
ATOM 676 N N . PRO A 1 90 ? 3.856 -13.305 -7.041 1.000 145.846 1912 PRO A N 1
ATOM 677 C CA . PRO A 1 90 ? 3.107 -14.243 -6.198 1.000 142.431 1912 PRO A CA 1
ATOM 678 C C . PRO A 1 90 ? 1.811 -14.819 -6.812 1.000 138.832 1912 PRO A C 1
ATOM 679 O O . PRO A 1 90 ? 1.091 -15.504 -6.096 1.000 129.365 1912 PRO A O 1
ATOM 683 N N . ARG A 1 91 ? 1.544 -14.572 -8.105 1.000 130.706 1913 ARG A N 1
ATOM 684 C CA . ARG A 1 91 ? 0.365 -15.121 -8.839 1.000 127.537 1913 ARG A CA 1
ATOM 685 C C . ARG A 1 91 ? 0.803 -16.141 -9.910 1.000 125.297 1913 ARG A C 1
ATOM 686 O O . ARG A 1 91 ? -0.066 -16.924 -10.345 1.000 111.726 1913 ARG A O 1
ATOM 694 N N . ILE A 1 92 ? 2.081 -16.168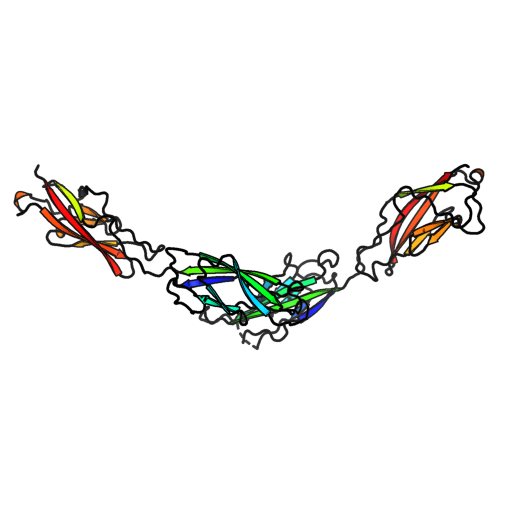 -10.323 1.000 121.335 1914 ILE A N 1
ATOM 695 C CA . ILE A 1 92 ? 2.673 -17.320 -11.083 1.000 121.572 1914 ILE A CA 1
ATOM 696 C C . ILE A 1 92 ? 2.629 -18.565 -10.174 1.000 110.928 1914 ILE A C 1
ATOM 697 O O . ILE A 1 92 ? 2.663 -19.689 -10.720 1.000 110.891 1914 ILE A O 1
ATOM 702 N N . ALA A 1 93 ? 2.556 -18.359 -8.846 1.000 100.252 1915 ALA A N 1
ATOM 703 C CA . ALA A 1 93 ? 2.564 -19.388 -7.772 1.000 91.207 1915 ALA A CA 1
ATOM 704 C C . ALA A 1 93 ? 1.781 -20.624 -8.217 1.000 77.526 1915 ALA A C 1
ATOM 705 O O . ALA A 1 93 ? 0.550 -20.531 -8.308 1.000 76.583 1915 ALA A O 1
ATOM 707 N N . ARG A 1 94 ? 2.480 -21.729 -8.487 1.000 72.728 1916 ARG A N 1
ATOM 708 C CA . ARG A 1 94 ? 1.862 -23.047 -8.784 1.000 68.544 1916 ARG A CA 1
ATOM 709 C C . ARG A 1 94 ? 1.670 -23.761 -7.443 1.000 67.470 1916 ARG A C 1
ATOM 710 O O . ARG A 1 94 ? 2.576 -23.658 -6.593 1.000 63.952 1916 ARG A O 1
ATOM 718 N N . LYS A 1 95 ? 0.517 -24.407 -7.251 1.000 61.337 1917 LYS A N 1
ATOM 719 C CA . LYS A 1 95 ? 0.092 -24.996 -5.953 1.000 64.936 1917 LYS A CA 1
ATOM 720 C C . LYS A 1 95 ? -0.445 -26.421 -6.143 1.000 62.246 1917 LYS A C 1
ATOM 721 O O . LYS A 1 95 ? -0.814 -26.786 -7.278 1.000 66.343 1917 LYS A O 1
ATOM 727 N N . ASP A 1 96 ? -0.434 -27.198 -5.053 1.000 56.893 1918 ASP A N 1
ATOM 728 C CA . ASP A 1 96 ? -1.144 -28.493 -4.889 1.000 54.199 1918 ASP A CA 1
ATOM 729 C C . ASP A 1 96 ? -1.742 -28.510 -3.474 1.000 57.970 1918 ASP A C 1
ATOM 730 O O . ASP A 1 96 ? -1.171 -27.864 -2.577 1.000 55.451 1918 ASP A O 1
ATOM 735 N N . PHE A 1 97 ? -2.865 -29.205 -3.296 1.000 53.435 1919 PHE A N 1
ATOM 736 C CA . PHE A 1 97 ? -3.705 -29.244 -2.069 1.000 56.995 1919 PHE A CA 1
ATOM 737 C C . PHE A 1 97 ? -4.159 -30.693 -1.880 1.000 54.636 1919 PHE A C 1
ATOM 738 O O . PHE A 1 97 ? -4.607 -31.266 -2.868 1.000 50.096 1919 PHE A O 1
ATOM 746 N N . ASP A 1 98 ? -4.076 -31.246 -0.667 1.000 54.844 1920 ASP A N 1
ATOM 747 C CA . ASP A 1 98 ? -4.648 -32.574 -0.339 1.000 55.992 1920 ASP A CA 1
ATOM 748 C C . ASP A 1 98 ? -4.791 -32.701 1.187 1.000 57.769 1920 ASP A C 1
ATOM 749 O O . ASP A 1 98 ? -4.450 -31.751 1.893 1.000 57.513 1920 ASP A O 1
ATOM 754 N N . LEU A 1 99 ? -5.328 -33.830 1.653 1.000 61.351 1921 LEU A N 1
ATOM 755 C CA . LEU A 1 99 ? -5.889 -34.025 3.014 1.000 58.061 1921 LEU A CA 1
ATOM 756 C C . LEU A 1 99 ? -4.897 -34.807 3.883 1.000 54.149 1921 LEU A C 1
ATOM 757 O O . LEU A 1 99 ? -4.389 -35.834 3.440 1.000 48.532 1921 LEU A O 1
ATOM 762 N N . LEU A 1 100 ? -4.653 -34.331 5.097 1.000 46.351 1922 LEU A N 1
ATOM 763 C CA . LEU A 1 100 ? -4.028 -35.130 6.177 1.000 44.284 1922 LEU A CA 1
ATOM 764 C C . LEU A 1 100 ? -5.114 -35.321 7.234 1.000 43.006 1922 LEU A C 1
ATOM 765 O O . LEU A 1 100 ? -5.534 -34.327 7.819 1.000 46.911 1922 LEU A O 1
ATOM 770 N N . LEU A 1 101 ? -5.641 -36.530 7.370 1.000 49.596 1923 LEU A N 1
ATOM 771 C CA . LEU A 1 101 ? -6.732 -36.835 8.326 1.000 49.720 1923 LEU A CA 1
ATOM 772 C C . LEU A 1 101 ? -6.083 -37.331 9.624 1.000 52.622 1923 LEU A C 1
ATOM 773 O O . LEU A 1 101 ? -5.316 -38.301 9.556 1.000 52.985 1923 LEU A O 1
ATOM 778 N N . VAL A 1 102 ? -6.326 -36.647 10.742 1.000 49.785 1924 VAL A N 1
ATOM 779 C CA . VAL A 1 102 ? -5.738 -36.975 12.069 1.000 47.534 1924 VAL A CA 1
ATOM 780 C C . VAL A 1 102 ? -6.889 -37.505 12.917 1.000 45.152 1924 VAL A C 1
ATOM 781 O O . VAL A 1 102 ? -7.839 -36.733 13.152 1.000 42.652 1924 VAL A O 1
ATOM 785 N N . SER A 1 103 ? -6.841 -38.796 13.237 1.000 44.204 1925 SER A N 1
ATOM 786 C CA . SER A 1 103 ? -7.694 -39.472 14.240 1.000 51.703 1925 SER A CA 1
ATOM 787 C C . SER A 1 103 ? -6.946 -39.488 15.578 1.000 49.428 1925 SER A C 1
ATOM 788 O O . SER A 1 103 ? -5.774 -39.839 15.568 1.000 47.592 1925 SER A O 1
ATOM 791 N N . LEU A 1 104 ? -7.626 -39.155 16.672 1.000 51.459 1926 LEU A N 1
ATOM 792 C CA . LEU A 1 104 ? -7.113 -39.288 18.059 1.000 46.410 1926 LEU A CA 1
ATOM 793 C C . LEU A 1 104 ? -7.506 -40.669 18.586 1.000 42.768 1926 LEU A C 1
ATOM 794 O O . LEU A 1 104 ? -8.698 -40.971 18.608 1.000 51.282 1926 LEU A O 1
ATOM 799 N N . ALA A 1 105 ? -6.522 -41.502 18.924 1.000 43.229 1927 ALA A N 1
ATOM 800 C CA . ALA A 1 105 ? -6.707 -42.791 19.618 1.000 41.578 1927 ALA A CA 1
ATOM 801 C C . ALA A 1 105 ? -7.059 -42.471 21.070 1.000 45.394 1927 ALA A C 1
ATOM 802 O O . ALA A 1 105 ? -6.447 -41.550 21.649 1.000 42.392 1927 ALA A O 1
ATOM 804 N N . ASP A 1 106 ? -7.989 -43.226 21.632 1.000 43.179 1928 ASP A N 1
ATOM 805 C CA . ASP A 1 106 ? -8.544 -42.989 22.982 1.000 44.258 1928 ASP A CA 1
ATOM 806 C C . ASP A 1 106 ? -7.512 -43.367 24.042 1.000 45.394 1928 ASP A C 1
ATOM 807 O O . ASP A 1 106 ? -7.057 -44.511 24.034 1.000 51.850 1928 ASP A O 1
ATOM 812 N N . GLU A 1 107 ? -7.211 -42.448 24.951 1.000 47.907 1929 GLU A N 1
ATOM 813 C CA . GLU A 1 107 ? -6.478 -42.744 26.212 1.000 49.446 1929 GLU A CA 1
ATOM 814 C C . GLU A 1 107 ? -7.497 -42.810 27.364 1.000 45.055 1929 GLU A C 1
ATOM 815 O O . GLU A 1 107 ? -8.586 -42.157 27.295 1.000 46.178 1929 GLU A O 1
ATOM 821 N N . ASN A 1 108 ? -7.179 -43.615 28.364 1.000 39.778 1930 ASN A N 1
ATOM 822 C CA . ASN A 1 108 ? -8.013 -43.784 29.574 1.000 49.670 1930 ASN A CA 1
ATOM 823 C C . ASN A 1 108 ? -7.798 -42.573 30.481 1.000 48.095 1930 ASN A C 1
ATOM 824 O O . ASN A 1 108 ? -7.118 -42.752 31.461 1.000 45.435 1930 ASN A O 1
ATOM 829 N N . ASP A 1 109 ? -8.342 -41.397 30.145 1.000 49.377 1931 ASP A N 1
ATOM 830 C CA . ASP A 1 109 ? -8.134 -40.146 30.929 1.000 49.486 1931 ASP A CA 1
ATOM 831 C C . ASP A 1 109 ? -9.440 -39.766 31.638 1.000 46.393 1931 ASP A C 1
ATOM 832 O O . ASP A 1 109 ? -9.516 -38.659 32.187 1.000 43.645 1931 ASP A O 1
ATOM 837 N N . ASN A 1 110 ? -10.445 -40.633 31.628 1.000 43.838 1932 ASN A N 1
ATOM 838 C CA . ASN A 1 110 ? -11.724 -40.358 32.332 1.000 45.760 1932 ASN A CA 1
ATOM 839 C C . ASN A 1 110 ? -12.064 -41.544 33.231 1.000 44.121 1932 ASN A C 1
ATOM 840 O O . ASN A 1 110 ? -11.678 -42.686 32.908 1.000 41.603 1932 ASN A O 1
ATOM 845 N N . HIS A 1 111 ? -12.754 -41.269 34.332 1.000 46.803 1933 HIS A N 1
ATOM 846 C CA . HIS A 1 111 ? -13.167 -42.304 35.312 1.000 49.511 1933 HIS A CA 1
ATOM 847 C C . HIS A 1 111 ? -14.683 -42.308 35.407 1.000 44.439 1933 HIS A C 1
ATOM 848 O O . HIS A 1 111 ? -15.336 -41.322 35.055 1.000 47.812 1933 HIS A O 1
ATOM 855 N N . PRO A 1 112 ? -15.263 -43.451 35.830 1.000 44.257 1934 PRO A N 1
ATOM 856 C CA . PRO A 1 112 ? -16.701 -43.550 36.036 1.000 45.847 1934 PRO A CA 1
ATOM 857 C C . PRO A 1 112 ? -17.172 -42.499 37.062 1.000 45.492 1934 PRO A C 1
ATOM 858 O O . PRO A 1 112 ? -16.561 -42.367 38.082 1.000 52.713 1934 PRO A O 1
ATOM 862 N N . LEU A 1 113 ? -18.164 -41.703 36.672 1.000 44.927 1935 LEU A N 1
ATOM 863 C CA . LEU A 1 113 ? -18.881 -40.697 37.484 1.000 48.655 1935 LEU A CA 1
ATOM 864 C C . LEU A 1 113 ? -20.291 -41.220 37.707 1.000 47.113 1935 LEU A C 1
ATOM 865 O O . LEU A 1 113 ? -21.022 -41.339 36.718 1.000 45.607 1935 LEU A O 1
ATOM 870 N N . PHE A 1 114 ? -20.655 -41.508 38.951 1.000 44.617 1936 PHE A N 1
ATOM 871 C CA . PHE A 1 114 ? -22.047 -41.808 39.339 1.000 45.505 1936 PHE A CA 1
ATOM 872 C C . PHE A 1 114 ? -22.934 -40.613 39.008 1.000 45.565 1936 PHE A C 1
ATOM 873 O O . PHE A 1 114 ? -22.436 -39.485 39.062 1.000 43.987 1936 PHE A O 1
ATOM 881 N N . THR A 1 115 ? -24.197 -40.865 38.658 1.000 45.200 1937 THR A N 1
ATOM 882 C CA . THR A 1 115 ? -25.191 -39.828 38.303 1.000 45.598 1937 THR A CA 1
ATOM 883 C C . THR A 1 115 ? -25.596 -39.037 39.556 1.000 47.174 1937 THR A C 1
ATOM 884 O O . THR A 1 115 ? -26.236 -37.986 39.415 1.000 43.918 1937 THR A O 1
ATOM 888 N N . GLU A 1 116 ? -25.311 -39.561 40.741 1.000 44.373 1938 GLU A N 1
ATOM 889 C CA . GLU A 1 116 ? -25.591 -38.878 42.026 1.000 46.923 1938 GLU A CA 1
ATOM 890 C C . GLU A 1 116 ? -24.383 -39.078 42.948 1.000 43.909 1938 GLU A C 1
ATOM 891 O O . GLU A 1 116 ? -23.768 -40.161 42.908 1.000 49.063 1938 GLU A O 1
ATOM 897 N N . GLY A 1 117 ? -24.100 -38.097 43.795 1.000 39.408 1939 GLY A N 1
ATOM 898 C CA . GLY A 1 117 ? -23.109 -38.202 44.879 1.000 42.437 1939 GLY A CA 1
ATOM 899 C C . GLY A 1 117 ? -23.580 -39.137 45.982 1.000 43.102 1939 GLY A C 1
ATOM 900 O O . GLY A 1 117 ? -22.733 -39.893 46.554 1.000 44.793 1939 GLY A O 1
ATOM 901 N N . THR A 1 118 ? -24.884 -39.098 46.245 1.000 41.956 1940 THR A N 1
ATOM 902 C CA . THR A 1 118 ? -25.594 -39.874 47.289 1.000 45.469 1940 THR A CA 1
ATOM 903 C C . THR A 1 118 ? -26.890 -40.447 46.703 1.000 44.270 1940 THR A C 1
ATOM 904 O O . THR A 1 118 ? -27.712 -39.661 46.261 1.000 44.299 1940 THR A O 1
ATOM 908 N N . TYR A 1 119 ? -27.058 -41.767 46.705 1.000 41.511 1941 TYR A N 1
ATOM 909 C CA . TYR A 1 119 ? -28.334 -42.410 46.314 1.000 42.230 1941 TYR A CA 1
ATOM 910 C C . TYR A 1 119 ? -29.142 -42.662 47.586 1.000 39.734 1941 TYR A C 1
ATOM 911 O O . TYR A 1 119 ? -28.541 -43.062 48.614 1.000 43.182 1941 TYR A O 1
ATOM 920 N N . GLN A 1 120 ? -30.442 -42.381 47.509 1.000 44.941 1942 GLN A N 1
ATOM 921 C CA . GLN A 1 120 ? -31.462 -42.588 48.571 1.000 48.863 1942 GLN A CA 1
ATOM 922 C C . GLN A 1 120 ? -32.288 -43.812 48.172 1.000 47.208 1942 GLN A C 1
ATOM 923 O O . GLN A 1 120 ? -32.883 -43.782 47.104 1.000 50.718 1942 GLN A O 1
ATOM 929 N N . ALA A 1 121 ? -32.265 -44.860 48.984 1.000 43.553 1943 ALA A N 1
ATOM 930 C CA . ALA A 1 121 ? -32.914 -46.149 48.679 1.000 47.746 1943 ALA A CA 1
ATOM 931 C C . ALA A 1 121 ? -33.691 -46.643 49.902 1.000 46.860 1943 ALA A C 1
ATOM 932 O O . ALA A 1 121 ? -33.477 -46.134 51.025 1.000 48.016 1943 ALA A O 1
ATOM 934 N N . GLU A 1 122 ? -34.585 -47.590 49.666 1.000 44.653 1944 GLU A N 1
ATOM 935 C CA . GLU A 1 122 ? -35.418 -48.222 50.710 1.000 48.749 1944 GLU A CA 1
ATOM 936 C C . GLU A 1 122 ? -35.670 -49.681 50.291 1.000 53.178 1944 GLU A C 1
ATOM 937 O O . GLU A 1 122 ? -35.832 -49.943 49.067 1.000 49.259 1944 GLU A O 1
ATOM 943 N N . VAL A 1 123 ? -35.627 -50.578 51.287 1.000 61.346 1945 VAL A N 1
ATOM 944 C CA . VAL A 1 123 ? -35.977 -52.030 51.240 1.000 63.438 1945 VAL A CA 1
ATOM 945 C C . VAL A 1 123 ? -36.968 -52.310 52.364 1.000 59.926 1945 VAL A C 1
ATOM 946 O O . VAL A 1 123 ? -36.687 -51.892 53.499 1.000 59.002 1945 VAL A O 1
ATOM 950 N N . MET A 1 124 ? -38.044 -53.036 52.063 1.000 72.268 1946 MET A N 1
ATOM 951 C CA . MET A 1 124 ? -39.042 -53.537 53.048 1.000 75.045 1946 MET A CA 1
ATOM 952 C C . MET A 1 124 ? -38.416 -54.703 53.821 1.000 69.411 1946 MET A C 1
ATOM 953 O O . MET A 1 124 ? -37.808 -55.540 53.158 1.000 71.580 1946 MET A O 1
ATOM 958 N N . GLU A 1 125 ? -38.558 -54.777 55.151 1.000 70.390 1947 GLU A N 1
ATOM 959 C CA . GLU A 1 125 ? -38.086 -55.957 55.943 1.000 77.063 1947 GLU A CA 1
ATOM 960 C C . GLU A 1 125 ? -38.802 -57.240 55.466 1.000 68.380 1947 GLU A C 1
ATOM 961 O O . GLU A 1 125 ? -39.928 -57.134 54.941 1.000 69.712 1947 GLU A O 1
ATOM 967 N N . ASN A 1 126 ? -38.130 -58.392 55.583 1.000 75.906 1948 ASN A N 1
ATOM 968 C CA . ASN A 1 126 ? -38.625 -59.765 55.254 1.000 91.534 1948 ASN A CA 1
ATOM 969 C C . ASN A 1 126 ? -38.700 -60.014 53.741 1.000 87.172 1948 ASN A C 1
ATOM 970 O O . ASN A 1 126 ? -38.969 -61.173 53.366 1.000 94.397 1948 ASN A O 1
ATOM 975 N N . SER A 1 127 ? -38.450 -58.998 52.909 1.000 86.738 1949 SER A N 1
ATOM 976 C CA . SER A 1 127 ? -38.301 -59.131 51.436 1.000 83.577 1949 SER A CA 1
ATOM 977 C C . SER A 1 127 ? -37.493 -60.387 51.117 1.000 77.369 1949 SER A C 1
ATOM 978 O O . SER A 1 127 ? -36.466 -60.655 51.755 1.000 72.164 1949 SER A O 1
ATOM 981 N N . PRO A 1 128 ? -37.979 -61.207 50.155 1.000 77.981 1950 PRO A N 1
ATOM 982 C CA . PRO A 1 128 ? -37.281 -62.420 49.721 1.000 79.837 1950 PRO A CA 1
ATOM 983 C C . PRO A 1 128 ? -36.088 -62.159 48.788 1.000 77.086 1950 PRO A C 1
ATOM 984 O O . PRO A 1 128 ? -36.046 -61.114 48.164 1.000 72.416 1950 PRO A O 1
ATOM 988 N N . ALA A 1 129 ? -35.176 -63.132 48.695 1.000 73.003 1951 ALA A N 1
ATOM 989 C CA . ALA A 1 129 ? -34.017 -63.124 47.774 1.000 78.859 1951 ALA A CA 1
ATOM 990 C C . ALA A 1 129 ? -34.451 -62.581 46.400 1.000 76.468 1951 ALA A C 1
ATOM 991 O O . ALA A 1 129 ? -35.568 -62.901 45.929 1.000 69.990 1951 ALA A O 1
ATOM 993 N N . GLY A 1 130 ? -33.614 -61.729 45.804 1.000 68.747 1952 GLY A N 1
ATOM 994 C CA . GLY A 1 130 ? -33.818 -61.196 44.445 1.000 67.213 1952 GLY A CA 1
ATOM 995 C C . GLY A 1 130 ? -34.645 -59.920 44.422 1.000 66.116 1952 GLY A C 1
ATOM 996 O O . GLY A 1 130 ? -34.725 -59.316 43.323 1.000 62.931 1952 GLY A O 1
ATOM 997 N N . THR A 1 131 ? -35.249 -59.514 45.552 1.000 62.301 1953 THR A N 1
ATOM 998 C CA . THR A 1 131 ? -35.993 -58.229 45.641 1.000 70.415 1953 THR A CA 1
ATOM 999 C C . THR A 1 131 ? -34.998 -57.098 45.392 1.000 66.667 1953 THR A C 1
ATOM 1000 O O . THR A 1 131 ? -33.996 -56.988 46.094 1.000 67.481 1953 THR A O 1
ATOM 1004 N N . PRO A 1 132 ? -35.203 -56.257 44.358 1.000 61.634 1954 PRO A N 1
ATOM 1005 C CA . PRO A 1 132 ? -34.296 -55.139 44.111 1.000 61.706 1954 PRO A CA 1
ATOM 1006 C C . PRO A 1 132 ? -34.572 -54.023 45.131 1.000 62.740 1954 PRO A C 1
ATOM 1007 O O . PRO A 1 132 ? -35.712 -53.908 45.561 1.000 56.187 1954 PRO A O 1
ATOM 1011 N N . LEU A 1 133 ? -33.526 -53.294 45.553 1.000 63.138 1955 LEU A N 1
ATOM 1012 C CA . LEU A 1 133 ? -33.656 -51.962 46.211 1.000 52.083 1955 LEU A CA 1
ATOM 1013 C C . LEU A 1 133 ? -34.652 -51.151 45.401 1.000 48.340 1955 LEU A C 1
ATOM 1014 O O . LEU A 1 133 ? -34.621 -51.271 44.170 1.000 52.386 1955 LEU A O 1
ATOM 1019 N N . THR A 1 134 ? -35.469 -50.340 46.063 1.000 49.455 1956 THR A N 1
ATOM 1020 C CA . THR A 1 134 ? -36.142 -49.159 45.466 1.000 51.507 1956 THR A CA 1
ATOM 1021 C C . THR A 1 134 ? -35.129 -48.005 45.575 1.000 51.618 1956 THR A C 1
ATOM 1022 O O . THR A 1 134 ? -34.732 -47.677 46.727 1.000 52.236 1956 THR A O 1
ATOM 1026 N N . VAL A 1 135 ? -34.620 -47.498 44.451 1.000 52.153 1957 VAL A N 1
ATOM 1027 C CA . VAL A 1 135 ? -33.676 -46.343 44.425 1.000 50.909 1957 VAL A CA 1
ATOM 1028 C C . VAL A 1 135 ? -34.421 -45.115 43.913 1.000 49.597 1957 VAL A C 1
ATOM 1029 O O . VAL A 1 135 ? -34.841 -45.105 42.739 1.000 47.520 1957 VAL A O 1
ATOM 1033 N N . LEU A 1 136 ? -34.552 -44.111 44.780 1.000 43.622 1958 LEU A N 1
ATOM 1034 C CA . LEU A 1 136 ? -35.576 -43.050 44.624 1.000 50.117 1958 LEU A CA 1
ATOM 1035 C C . LEU A 1 136 ? -35.020 -41.941 43.751 1.000 48.155 1958 LEU A C 1
ATOM 1036 O O . LEU A 1 136 ? -35.836 -41.323 43.043 1.000 49.715 1958 LEU A O 1
ATOM 1041 N N . ASN A 1 137 ? -33.689 -41.787 43.712 1.000 48.249 1959 ASN A N 1
ATOM 1042 C CA . ASN A 1 137 ? -33.047 -40.876 42.741 1.000 50.290 1959 ASN A CA 1
ATOM 1043 C C . ASN A 1 137 ? -32.437 -41.710 41.617 1.000 58.204 1959 ASN A C 1
ATOM 1044 O O . ASN A 1 137 ? -31.205 -41.889 41.625 1.000 55.993 1959 ASN A O 1
ATOM 1049 N N . GLY A 1 138 ? -33.299 -42.052 40.632 1.000 81.117 1960 GLY A N 1
ATOM 1050 C CA . GLY A 1 138 ? -33.005 -42.697 39.326 1.000 59.695 1960 GLY A CA 1
ATOM 1051 C C . GLY A 1 138 ? -32.291 -44.006 39.596 1.000 67.401 1960 GLY A C 1
ATOM 1052 O O . GLY A 1 138 ? -32.100 -44.344 40.772 1.000 74.260 1960 GLY A O 1
ATOM 1053 N N . PRO A 1 139 ? -31.885 -44.762 38.551 1.000 59.039 1961 PRO A N 1
ATOM 1054 C CA . PRO A 1 139 ? -31.095 -45.976 38.761 1.000 52.088 1961 PRO A CA 1
ATOM 1055 C C . PRO A 1 139 ? -29.642 -45.658 39.156 1.000 51.745 1961 PRO A C 1
ATOM 1056 O O . PRO A 1 139 ? -29.109 -44.601 38.827 1.000 46.720 1961 PRO A O 1
ATOM 1060 N N . ILE A 1 140 ? -29.025 -46.600 39.861 1.000 46.609 1962 ILE A N 1
ATOM 1061 C CA . ILE A 1 140 ? -27.564 -46.613 40.107 1.000 42.501 1962 ILE A CA 1
ATOM 1062 C C . ILE A 1 140 ? -26.883 -46.685 38.748 1.000 45.491 1962 ILE A C 1
ATOM 1063 O O . ILE A 1 140 ? -27.186 -47.610 37.974 1.000 45.782 1962 ILE A O 1
ATOM 1068 N N . LEU A 1 141 ? -26.027 -45.711 38.455 1.000 45.115 1963 LEU A N 1
ATOM 1069 C CA . LEU A 1 141 ? -25.397 -45.596 37.125 1.000 43.387 1963 LEU A CA 1
ATOM 1070 C C . LEU A 1 141 ? -24.166 -44.716 37.233 1.000 46.689 1963 LEU A C 1
ATOM 1071 O O . LEU A 1 141 ? -24.256 -43.602 37.765 1.000 46.719 1963 LEU A O 1
ATOM 1076 N N . ALA A 1 142 ? -23.054 -45.234 36.741 1.000 51.031 1964 ALA A N 1
ATOM 1077 C CA . ALA A 1 142 ? -21.835 -44.454 36.496 1.000 45.541 1964 ALA A CA 1
ATOM 1078 C C . ALA A 1 142 ? -21.562 -44.450 34.992 1.000 48.640 1964 ALA A C 1
ATOM 1079 O O . ALA A 1 142 ? -21.655 -45.506 34.372 1.000 46.509 1964 ALA A O 1
ATOM 1081 N N . LEU A 1 143 ? -21.183 -43.285 34.467 1.000 50.913 1965 LEU A N 1
ATOM 1082 C CA . LEU A 1 143 ? -20.847 -43.033 33.048 1.000 50.490 1965 LEU A CA 1
ATOM 1083 C C . LEU A 1 143 ? -19.369 -42.660 32.935 1.000 49.272 1965 LEU A C 1
ATOM 1084 O O . LEU A 1 143 ? -18.902 -41.757 33.677 1.000 45.978 1965 LEU A O 1
ATOM 1089 N N . ASP A 1 144 ? -18.660 -43.335 32.037 1.000 48.119 1966 ASP A N 1
ATOM 1090 C CA . ASP A 1 144 ? -17.234 -43.056 31.742 1.000 44.118 1966 ASP A CA 1
ATOM 1091 C C . ASP A 1 144 ? -17.198 -42.501 30.318 1.000 46.006 1966 ASP A C 1
ATOM 1092 O O . ASP A 1 144 ? -17.595 -43.236 29.392 1.000 44.624 1966 ASP A O 1
ATOM 1097 N N . ALA A 1 145 ? -16.705 -41.260 30.180 1.000 44.007 1967 ALA A N 1
ATOM 1098 C CA . ALA A 1 145 ? -16.638 -40.465 28.935 1.000 43.984 1967 ALA A CA 1
ATOM 1099 C C . ALA A 1 145 ? -15.642 -41.047 27.916 1.000 44.092 1967 ALA A C 1
ATOM 1100 O O . ALA A 1 145 ? -15.576 -40.511 26.827 1.000 47.953 1967 ALA A O 1
ATOM 1102 N N . ASP A 1 146 ? -14.881 -42.094 28.215 1.000 44.518 1968 ASP A N 1
ATOM 1103 C CA . ASP A 1 146 ? -13.893 -42.618 27.230 1.000 48.811 1968 ASP A CA 1
ATOM 1104 C C . ASP A 1 146 ? -14.673 -43.320 26.105 1.000 52.617 1968 ASP A C 1
ATOM 1105 O O . ASP A 1 146 ? -15.907 -43.302 26.165 1.000 52.454 1968 ASP A O 1
ATOM 1110 N N . GLU A 1 147 ? -13.991 -43.854 25.093 1.000 55.660 1969 GLU A N 1
ATOM 1111 C CA . GLU A 1 147 ? -14.603 -44.176 23.771 1.000 56.992 1969 GLU A CA 1
ATOM 1112 C C . GLU A 1 147 ? -15.412 -45.478 23.846 1.000 53.454 1969 GLU A C 1
ATOM 1113 O O . GLU A 1 147 ? -16.613 -45.415 23.545 1.000 50.865 1969 GLU A O 1
ATOM 1119 N N . ASP A 1 148 ? -14.786 -46.607 24.186 1.000 48.108 1970 ASP A N 1
ATOM 1120 C CA . ASP A 1 148 ? -15.478 -47.921 24.222 1.000 57.746 1970 ASP A CA 1
ATOM 1121 C C . ASP A 1 148 ? -14.874 -48.789 25.328 1.000 51.971 1970 ASP A C 1
ATOM 1122 O O . ASP A 1 148 ? -15.506 -48.933 26.394 1.000 57.390 1970 ASP A O 1
ATOM 1127 N N . VAL A 1 149 ? -13.686 -49.322 25.093 1.000 52.667 1971 VAL A N 1
ATOM 1128 C CA . VAL A 1 149 ? -13.037 -50.331 25.973 1.000 57.385 1971 VAL A CA 1
ATOM 1129 C C . VAL A 1 149 ? -12.714 -49.680 27.320 1.000 57.058 1971 VAL A C 1
ATOM 1130 O O . VAL A 1 149 ? -12.883 -50.348 28.356 1.000 50.535 1971 VAL A O 1
ATOM 113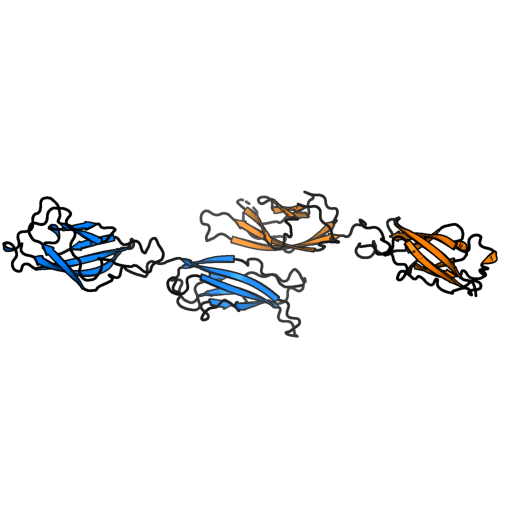4 N N . TYR A 1 150 ? -12.287 -48.414 27.289 1.000 44.513 1972 TYR A N 1
ATOM 1135 C CA . TYR A 1 150 ? -11.876 -47.650 28.487 1.000 51.286 1972 TYR A CA 1
ATOM 1136 C C . TYR A 1 150 ? -13.099 -47.035 29.186 1.000 47.294 1972 TYR A C 1
ATOM 1137 O O . TYR A 1 150 ? -12.927 -46.257 30.112 1.000 48.818 1972 TYR A O 1
ATOM 1146 N N . ALA A 1 151 ? -14.308 -47.331 28.719 1.000 49.565 1973 ALA A N 1
ATOM 1147 C CA . ALA A 1 151 ? -15.557 -46.761 29.256 1.000 49.292 1973 ALA A CA 1
ATOM 1148 C C . ALA A 1 151 ? -16.452 -47.870 29.816 1.000 55.065 1973 ALA A C 1
ATOM 1149 O O . ALA A 1 151 ? -17.486 -47.515 30.415 1.000 52.681 1973 ALA A O 1
ATOM 1151 N N . VAL A 1 152 ? -16.095 -49.153 29.635 1.000 51.699 1974 VAL A N 1
ATOM 1152 C CA . VAL A 1 152 ? -16.855 -50.272 30.259 1.000 50.370 1974 VAL A CA 1
ATOM 1153 C C . VAL A 1 152 ? -16.686 -50.173 31.783 1.000 52.528 1974 VAL A C 1
ATOM 1154 O O . VAL A 1 152 ? -15.554 -50.126 32.270 1.000 55.715 1974 VAL A O 1
ATOM 1158 N N . VAL A 1 153 ? -17.812 -50.128 32.493 1.000 46.963 1975 VAL A N 1
ATOM 1159 C CA . VAL A 1 153 ? -17.901 -49.935 33.963 1.000 47.501 1975 VAL A CA 1
ATOM 1160 C C . VAL A 1 153 ? -18.266 -51.274 34.612 1.000 45.148 1975 VAL A C 1
ATOM 1161 O O . VAL A 1 153 ? -19.207 -51.927 34.144 1.000 52.010 1975 VAL A O 1
ATOM 1165 N N . THR A 1 154 ? -17.572 -51.648 35.680 1.000 50.199 1976 THR A N 1
ATOM 1166 C CA . THR A 1 154 ? -18.005 -52.729 36.602 1.000 55.165 1976 THR A CA 1
ATOM 1167 C C . THR A 1 154 ? -18.223 -52.122 37.996 1.000 50.212 1976 THR A C 1
ATOM 1168 O O . THR A 1 154 ? -17.407 -51.283 38.398 1.000 52.065 1976 THR A O 1
ATOM 1172 N N . TYR A 1 155 ? -19.256 -52.596 38.696 1.000 50.134 1977 TYR A N 1
ATOM 1173 C CA . TYR A 1 155 ? -19.821 -52.078 39.971 1.000 50.675 1977 TYR A CA 1
ATOM 1174 C C . TYR A 1 155 ? -19.452 -53.024 41.117 1.000 48.949 1977 TYR A C 1
ATOM 1175 O O . TYR A 1 155 ? -19.483 -54.232 40.916 1.000 55.061 1977 TYR A O 1
ATOM 1184 N N . GLN A 1 156 ? -19.131 -52.472 42.289 1.000 53.025 1978 GLN A N 1
ATOM 1185 C CA . GLN A 1 156 ? -18.996 -53.229 43.566 1.000 52.445 1978 GLN A CA 1
ATOM 1186 C C . GLN A 1 156 ? -19.714 -52.453 44.664 1.000 53.948 1978 GLN A C 1
ATOM 1187 O O . GLN A 1 156 ? -19.972 -51.249 44.472 1.000 47.183 1978 GLN A O 1
ATOM 1193 N N . LEU A 1 157 ? -19.995 -53.125 45.772 1.000 49.283 1979 LEU A N 1
ATOM 1194 C CA . LEU A 1 157 ? -20.790 -52.588 46.901 1.000 51.489 1979 LEU A CA 1
ATOM 1195 C C . LEU A 1 157 ? -20.026 -52.912 48.173 1.000 53.121 1979 LEU A C 1
ATOM 1196 O O . LEU A 1 157 ? -19.516 -54.047 48.265 1.000 52.448 1979 LEU A O 1
ATOM 1201 N N . LEU A 1 158 ? -19.915 -51.930 49.066 1.000 51.040 1980 LEU A N 1
ATOM 1202 C CA . LEU A 1 158 ? -18.961 -51.938 50.204 1.000 52.988 1980 LEU A CA 1
ATOM 1203 C C . LEU A 1 158 ? -19.623 -51.355 51.455 1.000 49.643 1980 LEU A C 1
ATOM 1204 O O . LEU A 1 158 ? -20.609 -50.582 51.334 1.000 50.900 1980 LEU A O 1
ATOM 1209 N N . GLY A 1 159 ? -19.067 -51.716 52.607 1.000 52.920 1981 GLY A N 1
ATOM 1210 C CA . GLY A 1 159 ? -19.458 -51.219 53.937 1.000 56.188 1981 GLY A CA 1
ATOM 1211 C C . GLY A 1 159 ? -20.142 -52.296 54.754 1.000 62.983 1981 GLY A C 1
ATOM 1212 O O . GLY A 1 159 ? -20.426 -53.414 54.216 1.000 58.345 1981 GLY A O 1
ATOM 1213 N N . THR A 1 160 ? -20.457 -51.957 56.000 1.000 68.888 1982 THR A N 1
ATOM 1214 C CA . THR A 1 160 ? -21.020 -52.901 56.996 1.000 71.123 1982 THR A CA 1
ATOM 1215 C C . THR A 1 160 ? -22.508 -53.114 56.646 1.000 66.088 1982 THR A C 1
ATOM 1216 O O . THR A 1 160 ? -23.257 -52.127 56.403 1.000 56.295 1982 THR A O 1
ATOM 1220 N N . HIS A 1 161 ? -22.882 -54.387 56.503 1.000 65.825 1983 HIS A N 1
ATOM 1221 C CA . HIS A 1 161 ? -24.228 -54.867 56.095 1.000 64.196 1983 HIS A CA 1
ATOM 1222 C C . HIS A 1 161 ? -24.383 -54.788 54.571 1.000 57.944 1983 HIS A C 1
ATOM 1223 O O . HIS A 1 161 ? -25.519 -54.930 54.099 1.000 61.380 1983 HIS A O 1
ATOM 1230 N N . SER A 1 162 ? -23.293 -54.622 53.819 1.000 54.405 1984 SER A N 1
ATOM 1231 C CA . SER A 1 162 ? -23.311 -54.747 52.338 1.000 62.194 1984 SER A CA 1
ATOM 1232 C C . SER A 1 162 ? -23.584 -56.215 51.983 1.000 60.255 1984 SER A C 1
ATOM 1233 O O . SER A 1 162 ? -24.318 -56.455 51.004 1.000 68.359 1984 SER A O 1
ATOM 1236 N N . ASP A 1 163 ? -23.112 -57.145 52.823 1.000 65.266 1985 ASP A N 1
ATOM 1237 C CA . ASP A 1 163 ? -23.290 -58.618 52.657 1.000 72.799 1985 ASP A CA 1
ATOM 1238 C C . ASP A 1 163 ? -24.777 -59.049 52.746 1.000 65.769 1985 ASP A C 1
ATOM 1239 O O . ASP A 1 163 ? -25.049 -60.209 52.430 1.000 65.818 1985 ASP A O 1
ATOM 1244 N N . LEU A 1 164 ? -25.726 -58.181 53.116 1.000 62.891 1986 LEU A N 1
ATOM 1245 C CA . LEU A 1 164 ? -27.178 -58.504 53.005 1.000 62.461 1986 LEU A CA 1
ATOM 1246 C C . LEU A 1 164 ? -27.617 -58.451 51.539 1.000 65.793 1986 LEU A C 1
ATOM 1247 O O . LEU A 1 164 ? -28.729 -58.930 51.250 1.000 67.938 1986 LEU A O 1
ATOM 1252 N N . PHE A 1 165 ? -26.815 -57.851 50.656 1.000 65.744 1987 PHE A N 1
ATOM 1253 C CA . PHE A 1 165 ? -27.225 -57.527 49.265 1.000 64.442 1987 PHE A CA 1
ATOM 1254 C C . PHE A 1 165 ? -26.226 -58.105 48.265 1.000 62.495 1987 PHE A C 1
ATOM 1255 O O . PHE A 1 165 ? -25.085 -58.348 48.642 1.000 61.941 1987 PHE A O 1
ATOM 1263 N N . VAL A 1 166 ? -26.651 -58.310 47.021 1.000 63.065 1988 VAL A N 1
ATOM 1264 C CA . VAL A 1 166 ? -25.716 -58.542 45.880 1.000 65.580 1988 VAL A CA 1
ATOM 1265 C C . VAL A 1 166 ? -25.924 -57.367 44.927 1.000 56.679 1988 VAL A C 1
ATOM 1266 O O . VAL A 1 166 ? -27.050 -56.849 44.845 1.000 48.541 1988 VAL A O 1
ATOM 1270 N N . ILE A 1 167 ? -24.863 -56.977 44.240 1.000 56.073 1989 ILE A N 1
ATOM 1271 C CA . ILE A 1 167 ? -24.925 -56.004 43.119 1.000 60.445 1989 ILE A CA 1
ATOM 1272 C C . ILE A 1 167 ? -24.559 -56.776 41.851 1.000 57.073 1989 ILE A C 1
ATOM 1273 O O . ILE A 1 167 ? -23.575 -57.542 41.906 1.000 59.402 1989 ILE A O 1
ATOM 1278 N N . ASP A 1 168 ? -25.337 -56.616 40.778 1.000 53.416 1990 ASP A N 1
ATOM 1279 C CA . ASP A 1 168 ? -24.942 -57.060 39.414 1.000 56.698 1990 ASP A CA 1
ATOM 1280 C C . ASP A 1 168 ? -23.753 -56.180 38.981 1.000 55.549 1990 ASP A C 1
ATOM 1281 O O . ASP A 1 168 ? -23.930 -54.942 38.755 1.000 51.681 1990 ASP A O 1
ATOM 1286 N N . ASN A 1 169 ? -22.569 -56.773 38.847 1.000 53.307 1991 ASN A N 1
ATOM 1287 C CA . ASN A 1 169 ? -21.337 -55.970 38.659 1.000 61.758 1991 ASN A CA 1
ATOM 1288 C C . ASN A 1 169 ? -21.291 -55.404 37.224 1.000 58.570 1991 ASN A C 1
ATOM 1289 O O . ASN A 1 169 ? -20.285 -54.770 36.902 1.000 72.571 1991 ASN A O 1
ATOM 1294 N N . SER A 1 170 ? -22.351 -55.531 36.413 1.000 58.615 1992 SER A N 1
ATOM 1295 C CA . SER A 1 170 ? -22.443 -54.917 35.056 1.000 56.809 1992 SER A CA 1
ATOM 1296 C C . SER A 1 170 ? -23.558 -53.868 34.952 1.000 50.600 1992 SER A C 1
ATOM 1297 O O . SER A 1 170 ? -23.364 -52.946 34.184 1.000 53.141 1992 SER A O 1
ATOM 1300 N N . THR A 1 171 ? -24.699 -54.023 35.638 1.000 55.611 1993 THR A N 1
ATOM 1301 C CA . THR A 1 171 ? -25.880 -53.102 35.557 1.000 56.690 1993 THR A CA 1
ATOM 1302 C C . THR A 1 171 ? -25.945 -52.152 36.768 1.000 53.639 1993 THR A C 1
ATOM 1303 O O . THR A 1 171 ? -26.691 -51.125 36.698 1.000 48.213 1993 THR A O 1
ATOM 1307 N N . GLY A 1 172 ? -25.277 -52.519 37.865 1.000 48.621 1994 GLY A N 1
ATOM 1308 C CA . GLY A 1 172 ? -25.298 -51.767 39.137 1.000 58.824 1994 GLY A CA 1
ATOM 1309 C C . GLY A 1 172 ? -26.553 -52.007 39.972 1.000 56.512 1994 GLY A C 1
ATOM 1310 O O . GLY A 1 172 ? -26.633 -51.418 41.055 1.000 56.646 1994 GLY A O 1
ATOM 1311 N N . VAL A 1 173 ? -27.480 -52.856 39.512 1.000 49.936 1995 VAL A N 1
ATOM 1312 C CA . VAL A 1 173 ? -28.752 -53.205 40.211 1.000 51.372 1995 VAL A CA 1
ATOM 1313 C C . VAL A 1 173 ? -28.425 -53.961 41.503 1.000 53.369 1995 VAL A C 1
ATOM 1314 O O . VAL A 1 173 ? -27.633 -54.946 41.477 1.000 54.996 1995 VAL A O 1
ATOM 1318 N N . VAL A 1 174 ? -28.988 -53.496 42.616 1.000 50.672 1996 VAL A N 1
ATOM 1319 C CA . VAL A 1 174 ? -28.748 -54.095 43.959 1.000 55.240 1996 VAL A CA 1
ATOM 1320 C C . VAL A 1 174 ? -29.985 -54.905 44.336 1.000 57.762 1996 VAL A C 1
ATOM 1321 O O . VAL A 1 174 ? -31.125 -54.370 44.185 1.000 54.419 1996 VAL A O 1
ATOM 1325 N N . THR A 1 175 ? -29.766 -56.139 44.805 1.000 58.234 1997 THR A N 1
ATOM 1326 C CA . THR A 1 175 ? -30.844 -57.090 45.183 1.000 60.404 1997 THR A CA 1
ATOM 1327 C C . THR A 1 175 ? -30.509 -57.706 46.542 1.000 59.633 1997 THR A C 1
ATOM 1328 O O . THR A 1 175 ? -29.321 -57.745 46.904 1.000 55.581 1997 THR A O 1
ATOM 1332 N N . VAL A 1 176 ? -31.531 -58.151 47.272 1.000 61.615 1998 VAL A N 1
ATOM 1333 C CA . VAL A 1 176 ? -31.358 -58.912 48.543 1.000 67.257 1998 VAL A CA 1
ATOM 1334 C C . VAL A 1 176 ? -30.637 -60.233 48.213 1.000 65.434 1998 VAL A C 1
ATOM 1335 O O . VAL A 1 176 ? -31.060 -60.897 47.265 1.000 62.875 1998 VAL A O 1
ATOM 1339 N N . ARG A 1 177 ? -29.576 -60.597 48.940 1.000 70.850 1999 ARG A N 1
ATOM 1340 C CA . ARG A 1 177 ? -28.865 -61.893 48.751 1.000 80.110 1999 ARG A CA 1
ATOM 1341 C C . ARG A 1 177 ? -29.747 -63.036 49.282 1.000 83.015 1999 ARG A C 1
ATOM 1342 O O . ARG A 1 177 ? -30.442 -62.831 50.305 1.000 78.465 1999 ARG A O 1
ATOM 1350 N N . SER A 1 178 ? -29.717 -64.202 48.625 1.000 91.201 2000 SER A N 1
ATOM 1351 C CA . SER A 1 178 ? -30.469 -65.417 49.044 1.000 92.341 2000 SER A CA 1
ATOM 1352 C C . SER A 1 178 ? -29.827 -66.019 50.304 1.000 85.812 2000 SER A C 1
ATOM 1353 O O . SER A 1 178 ? -28.600 -65.824 50.525 1.000 72.684 2000 SER A O 1
ATOM 1356 N N . GLY A 1 179 ? -30.650 -66.672 51.129 1.000 92.276 2001 GLY A N 1
ATOM 1357 C CA . GLY A 1 179 ? -30.258 -67.225 52.442 1.000 98.568 2001 GLY A CA 1
ATOM 1358 C C . GLY A 1 179 ? -30.261 -66.166 53.534 1.000 99.704 2001 GLY A C 1
ATOM 1359 O O . GLY A 1 179 ? -30.016 -66.517 54.710 1.000 95.281 2001 GLY A O 1
ATOM 1360 N N . ILE A 1 180 ? -30.519 -64.910 53.163 1.000 103.130 2002 ILE A N 1
ATOM 1361 C CA . ILE A 1 180 ? -30.635 -63.758 54.100 1.000 100.813 2002 ILE A CA 1
ATOM 1362 C C . ILE A 1 180 ? -32.070 -63.239 54.011 1.000 101.044 2002 ILE A C 1
ATOM 1363 O O . ILE A 1 180 ? -32.589 -63.044 52.886 1.000 105.053 2002 ILE A O 1
ATOM 1368 N N . ILE A 1 181 ? -32.707 -63.116 55.168 1.000 101.603 2003 ILE A N 1
ATOM 1369 C CA . ILE A 1 181 ? -33.982 -62.368 55.341 1.000 114.409 2003 ILE A CA 1
ATOM 1370 C C . ILE A 1 181 ? -33.640 -61.245 56.317 1.000 103.434 2003 ILE A C 1
ATOM 1371 O O . ILE A 1 181 ? -32.766 -61.468 57.171 1.000 92.260 2003 ILE A O 1
ATOM 1376 N N . ILE A 1 182 ? -34.242 -60.073 56.122 1.000 102.044 2004 ILE A N 1
ATOM 1377 C CA . ILE A 1 182 ? -33.861 -58.792 56.783 1.000 92.416 2004 ILE A CA 1
ATOM 1378 C C . ILE A 1 182 ? -34.866 -58.515 57.901 1.000 82.166 2004 ILE A C 1
ATOM 1379 O O . ILE A 1 182 ? -36.051 -58.353 57.562 1.000 82.240 2004 ILE A O 1
ATOM 1384 N N . ASP A 1 183 ? -34.419 -58.457 59.166 1.000 82.211 2005 ASP A N 1
ATOM 1385 C CA . ASP A 1 183 ? -35.291 -58.140 60.339 1.000 86.622 2005 ASP A CA 1
ATOM 1386 C C . ASP A 1 183 ? -35.061 -56.687 60.781 1.000 76.817 2005 ASP A C 1
ATOM 1387 O O . ASP A 1 183 ? -33.928 -56.379 61.243 1.000 66.841 2005 ASP A O 1
ATOM 1392 N N . ARG A 1 184 ? -36.090 -55.833 60.693 1.000 64.952 2006 ARG A N 1
ATOM 1393 C CA . ARG A 1 184 ? -35.928 -54.386 60.999 1.000 67.553 2006 ARG A CA 1
ATOM 1394 C C . ARG A 1 184 ? -35.463 -54.227 62.452 1.000 72.427 2006 ARG A C 1
ATOM 1395 O O . ARG A 1 184 ? -34.539 -53.416 62.681 1.000 82.011 2006 ARG A O 1
ATOM 1403 N N . GLU A 1 185 ? -36.042 -54.996 63.381 1.000 73.218 2007 GLU A N 1
ATOM 1404 C CA . GLU A 1 185 ? -35.774 -54.883 64.843 1.000 75.913 2007 GLU A CA 1
ATOM 1405 C C . GLU A 1 185 ? -34.311 -55.248 65.162 1.000 68.535 2007 GLU A C 1
ATOM 1406 O O . GLU A 1 185 ? -33.818 -54.787 66.189 1.000 69.208 2007 GLU A O 1
ATOM 1412 N N . ALA A 1 186 ? -33.623 -56.008 64.305 1.000 72.620 2008 ALA A N 1
ATOM 1413 C CA . ALA A 1 186 ? -32.193 -56.386 64.460 1.000 78.129 2008 ALA A CA 1
ATOM 1414 C C . ALA A 1 186 ? -31.253 -55.165 64.396 1.000 79.845 2008 ALA A C 1
ATOM 1415 O O . ALA A 1 186 ? -30.134 -55.275 64.946 1.000 71.541 2008 ALA A O 1
ATOM 1417 N N . PHE A 1 187 ? -31.659 -54.067 63.733 1.000 84.416 2009 PHE A N 1
ATOM 1418 C CA . PHE A 1 187 ? -30.775 -52.934 63.317 1.000 83.774 2009 PHE A CA 1
ATOM 1419 C C . PHE A 1 187 ? -31.028 -51.687 64.170 1.000 78.270 2009 PHE A C 1
ATOM 1420 O O . PHE A 1 187 ? -32.201 -51.277 64.333 1.000 76.905 2009 PHE A O 1
ATOM 1428 N N . SER A 1 188 ? -29.930 -51.097 64.657 1.000 79.059 2010 SER A N 1
ATOM 1429 C CA . SER A 1 188 ? -2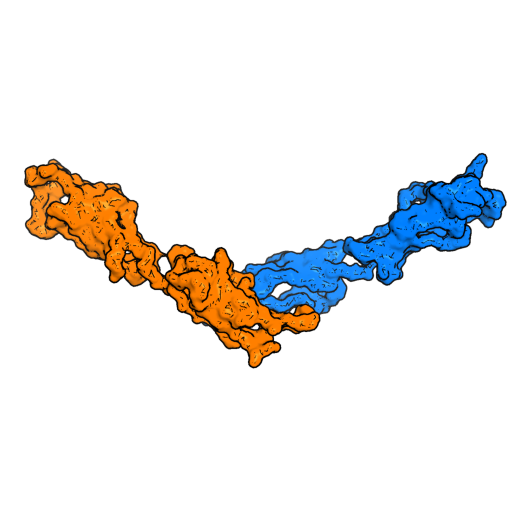9.860 -49.864 65.487 1.000 79.498 2010 SER A CA 1
ATOM 1430 C C . SER A 1 188 ? -28.787 -48.946 64.910 1.000 75.779 2010 SER A C 1
ATOM 1431 O O . SER A 1 188 ? -27.609 -49.098 65.234 1.000 69.626 2010 SER A O 1
ATOM 1434 N N . PRO A 1 189 ? -29.126 -47.984 64.026 1.000 69.081 2011 PRO A N 1
ATOM 1435 C CA . PRO A 1 189 ? -30.495 -47.782 63.547 1.000 60.017 2011 PRO A CA 1
ATOM 1436 C C . PRO A 1 189 ? -30.874 -48.677 62.367 1.000 53.400 2011 PRO A C 1
ATOM 1437 O O . PRO A 1 189 ? -30.024 -49.401 61.842 1.000 53.610 2011 PRO A O 1
ATOM 1441 N N . PRO A 1 190 ? -32.158 -48.672 61.929 1.000 51.755 2012 PRO A N 1
ATOM 1442 C CA . PRO A 1 190 ? -32.594 -49.377 60.713 1.000 56.860 2012 PRO A CA 1
ATOM 1443 C C . PRO A 1 190 ? -32.324 -48.563 59.431 1.000 55.819 2012 PRO A C 1
ATOM 1444 O O . PRO A 1 190 ? -33.240 -48.135 58.743 1.000 55.085 2012 PRO A O 1
ATOM 1448 N N . PHE A 1 191 ? -31.041 -48.402 59.126 1.000 57.387 2013 PHE A N 1
ATOM 1449 C CA . PHE A 1 191 ? -30.509 -47.409 58.167 1.000 54.327 2013 PHE A CA 1
ATOM 1450 C C . PHE A 1 191 ? -29.050 -47.744 57.906 1.000 54.767 2013 PHE A C 1
ATOM 1451 O O . PHE A 1 191 ? -28.237 -47.830 58.871 1.000 56.512 2013 PHE A O 1
ATOM 1459 N N . LEU A 1 192 ? -28.745 -47.997 56.645 1.000 48.702 2014 LEU A N 1
ATOM 1460 C CA . LEU A 1 192 ? -27.400 -48.453 56.224 1.000 53.319 2014 LEU A CA 1
ATOM 1461 C C . LEU A 1 192 ? -26.762 -47.355 55.365 1.000 51.938 2014 LEU A C 1
ATOM 1462 O O . LEU A 1 192 ? -27.473 -46.799 54.505 1.000 47.820 2014 LEU A O 1
ATOM 1467 N N . GLU A 1 193 ? -25.499 -47.031 55.630 1.000 49.599 2015 GLU A N 1
ATOM 1468 C CA . GLU A 1 193 ? -24.696 -46.120 54.785 1.000 55.770 2015 GLU A CA 1
ATOM 1469 C C . GLU A 1 193 ? -23.708 -47.019 54.044 1.000 57.374 2015 GLU A C 1
ATOM 1470 O O . GLU A 1 193 ? -22.736 -47.453 54.655 1.000 51.066 2015 GLU A O 1
ATOM 1476 N N . LEU A 1 194 ? -23.959 -47.320 52.775 1.000 59.486 2016 LEU A N 1
ATOM 1477 C CA . LEU A 1 194 ? -23.036 -48.175 51.983 1.000 52.311 2016 LEU A CA 1
ATOM 1478 C C . LEU A 1 194 ? -22.275 -47.305 50.999 1.000 49.040 2016 LEU A C 1
ATOM 1479 O O . LEU A 1 194 ? -22.669 -46.138 50.793 1.000 48.718 2016 LEU A O 1
ATOM 1484 N N . LEU A 1 195 ? -21.232 -47.883 50.412 1.000 48.911 2017 LEU A N 1
ATOM 1485 C CA . LEU A 1 195 ? -20.449 -47.254 49.325 1.000 47.496 2017 LEU A CA 1
ATOM 1486 C C . LEU A 1 195 ? -20.553 -48.084 48.046 1.000 42.492 2017 LEU A C 1
ATOM 1487 O O . LEU A 1 195 ? -20.181 -49.266 48.075 1.000 49.490 2017 LEU A O 1
ATOM 1492 N N . LEU A 1 196 ? -21.010 -47.444 46.978 1.000 40.732 2018 LEU A N 1
ATOM 1493 C CA . LEU A 1 196 ? -20.931 -47.928 45.586 1.000 42.826 2018 LEU A CA 1
ATOM 1494 C C . LEU A 1 196 ? -19.591 -47.515 44.993 1.000 42.932 2018 LEU A C 1
ATOM 1495 O O . LEU A 1 196 ? -19.143 -46.366 45.206 1.000 45.277 2018 LEU A O 1
ATOM 1500 N N . LEU A 1 197 ? -19.030 -48.429 44.220 1.000 43.634 2019 LEU A N 1
ATOM 1501 C CA . LEU A 1 197 ? -17.735 -48.305 43.536 1.000 45.713 2019 LEU A CA 1
ATOM 1502 C C . LEU A 1 197 ? -17.925 -48.712 42.063 1.000 49.584 2019 LEU A C 1
ATOM 1503 O O . LEU A 1 197 ? -18.495 -49.786 41.803 1.000 56.725 2019 LEU A O 1
ATOM 1508 N N . ALA A 1 198 ? -17.524 -47.836 41.140 1.000 45.794 2020 ALA A N 1
ATOM 1509 C CA . ALA A 1 198 ? -17.514 -48.039 39.681 1.000 46.417 2020 ALA A CA 1
ATOM 1510 C C . ALA A 1 198 ? -16.064 -47.966 39.192 1.000 50.877 2020 ALA A C 1
ATOM 1511 O O . ALA A 1 198 ? -15.408 -46.941 39.476 1.000 46.773 2020 ALA A O 1
ATOM 1513 N N . GLU A 1 199 ? -15.629 -48.985 38.446 1.000 50.836 2021 GLU A N 1
ATOM 1514 C CA . GLU A 1 199 ? -14.234 -49.174 37.978 1.000 57.173 2021 GLU A CA 1
ATOM 1515 C C . GLU A 1 199 ? -14.226 -49.446 36.463 1.000 53.142 2021 GLU A C 1
ATOM 1516 O O . GLU A 1 199 ? -15.098 -50.186 35.952 1.000 49.151 2021 GLU A O 1
ATOM 1522 N N . ASP A 1 200 ? -13.294 -48.818 35.756 1.000 50.748 2022 ASP A N 1
ATOM 1523 C CA . ASP A 1 200 ? -13.011 -49.103 34.328 1.000 48.949 2022 ASP A CA 1
ATOM 1524 C C . ASP A 1 200 ? -11.875 -50.124 34.310 1.000 50.624 2022 ASP A C 1
ATOM 1525 O O . ASP A 1 200 ? -11.412 -50.492 35.386 1.000 55.905 2022 ASP A O 1
ATOM 1530 N N . ILE A 1 201 ? -11.463 -50.571 33.133 1.000 56.417 2023 ILE A N 1
ATOM 1531 C CA . ILE A 1 201 ? -10.505 -51.703 32.967 1.000 59.429 2023 ILE A CA 1
ATOM 1532 C C . ILE A 1 201 ? -9.080 -51.216 33.258 1.000 57.118 2023 ILE A C 1
ATOM 1533 O O . ILE A 1 201 ? -8.193 -52.067 33.396 1.000 58.962 2023 ILE A O 1
ATOM 1538 N N . GLY A 1 202 ? -8.872 -49.901 33.384 1.000 52.893 2024 GLY A N 1
ATOM 1539 C CA . GLY A 1 202 ? -7.584 -49.318 33.805 1.000 56.972 2024 GLY A CA 1
ATOM 1540 C C . GLY A 1 202 ? -7.531 -49.087 35.304 1.000 59.598 2024 GLY A C 1
ATOM 1541 O O . GLY A 1 202 ? -6.581 -48.388 35.765 1.000 56.856 2024 GLY A O 1
ATOM 1542 N N . GLN A 1 203 ? -8.508 -49.635 36.037 1.000 53.312 2025 GLN A N 1
ATOM 1543 C CA . GLN A 1 203 ? -8.635 -49.518 37.516 1.000 64.864 2025 GLN A CA 1
ATOM 1544 C C . GLN A 1 203 ? -8.892 -48.065 37.959 1.000 57.917 2025 GLN A C 1
ATOM 1545 O O . GLN A 1 203 ? -8.675 -47.795 39.150 1.000 61.459 2025 GLN A O 1
ATOM 1551 N N . LEU A 1 204 ? -9.313 -47.148 37.078 1.000 52.168 2026 LEU A N 1
ATOM 1552 C CA . LEU A 1 204 ? -9.766 -45.792 37.501 1.000 44.044 2026 LEU A CA 1
ATOM 1553 C C . LEU A 1 204 ? -11.187 -45.950 38.063 1.000 42.766 2026 LEU A C 1
ATOM 1554 O O . LEU A 1 204 ? -12.013 -46.551 37.410 1.000 44.001 2026 LEU A O 1
ATOM 1559 N N . ASN A 1 205 ? -11.480 -45.462 39.256 1.000 43.858 2027 ASN A N 1
ATOM 1560 C CA . ASN A 1 205 ? -12.829 -45.664 39.836 1.000 44.167 2027 ASN A CA 1
ATOM 1561 C C . ASN A 1 205 ? -13.436 -44.338 40.293 1.000 41.538 2027 ASN A C 1
ATOM 1562 O O . ASN A 1 205 ? -12.689 -43.391 40.489 1.000 49.676 2027 ASN A O 1
ATOM 1567 N N . GLY A 1 206 ? -14.762 -44.326 40.436 1.000 43.523 2028 GLY A N 1
ATOM 1568 C CA . GLY A 1 206 ? -15.556 -43.306 41.127 1.000 42.035 2028 GLY A CA 1
ATOM 1569 C C . GLY A 1 206 ? -16.422 -43.970 42.170 1.000 45.062 2028 GLY A C 1
ATOM 1570 O O . GLY A 1 206 ? -16.556 -45.210 42.124 1.000 45.998 2028 GLY A O 1
ATOM 1571 N N . THR A 1 207 ? -16.949 -43.181 43.105 1.000 44.696 2029 THR A N 1
ATOM 1572 C CA . THR A 1 207 ? -17.711 -43.661 44.286 1.000 45.885 2029 THR A CA 1
ATOM 1573 C C . THR A 1 207 ? -18.968 -42.817 44.479 1.000 43.064 2029 THR A C 1
ATOM 1574 O O . THR A 1 207 ? -19.068 -41.714 43.932 1.000 45.193 2029 THR A O 1
ATOM 1578 N N . ALA A 1 208 ? -19.886 -43.346 45.266 1.000 44.690 2030 ALA A N 1
ATOM 1579 C CA . ALA A 1 208 ? -21.142 -42.687 45.659 1.000 44.302 2030 ALA A CA 1
ATOM 1580 C C . ALA A 1 208 ? -21.619 -43.356 46.936 1.000 45.127 2030 ALA A C 1
ATOM 1581 O O . ALA A 1 208 ? -21.306 -44.559 47.123 1.000 44.644 2030 ALA A O 1
ATOM 1583 N N . HIS A 1 209 ? -22.270 -42.570 47.787 1.000 40.887 2031 HIS A N 1
ATOM 1584 C CA . HIS A 1 209 ? -22.933 -43.055 49.006 1.000 45.863 2031 HIS A CA 1
ATOM 1585 C C . HIS A 1 209 ? -24.242 -43.703 48.565 1.000 44.327 2031 HIS A C 1
ATOM 1586 O O . HIS A 1 209 ? -24.826 -43.284 47.560 1.000 45.117 2031 HIS A O 1
ATOM 1593 N N . LEU A 1 210 ? -24.633 -44.748 49.268 1.000 46.068 2032 LEU A N 1
ATOM 1594 C CA . LEU A 1 210 ? -25.967 -45.384 49.144 1.000 44.461 2032 LEU A CA 1
ATOM 1595 C C . LEU A 1 210 ? -26.542 -45.459 50.559 1.000 45.100 2032 LEU A C 1
ATOM 1596 O O . LEU A 1 210 ? -25.987 -46.191 51.404 1.000 51.138 2032 LEU A O 1
ATOM 1601 N N . PHE A 1 211 ? -27.536 -44.629 50.827 1.000 44.974 2033 PHE A N 1
ATOM 1602 C CA . PHE A 1 211 ? -28.291 -44.592 52.099 1.000 43.288 2033 PHE A CA 1
ATOM 1603 C C . PHE A 1 211 ? -29.582 -45.407 51.894 1.000 43.110 2033 PHE A C 1
ATOM 1604 O O . PHE A 1 211 ? -30.378 -45.064 50.973 1.000 43.978 2033 PHE A O 1
ATOM 1612 N N . ILE A 1 212 ? -29.780 -46.457 52.704 1.000 49.230 2034 ILE A N 1
ATOM 1613 C CA . ILE A 1 212 ? -30.965 -47.370 52.667 1.000 48.252 2034 ILE A CA 1
ATOM 1614 C C . ILE A 1 212 ? -31.768 -47.294 53.984 1.000 52.132 2034 ILE A C 1
ATOM 1615 O O . ILE A 1 212 ? -31.216 -47.621 55.038 1.000 52.861 2034 ILE A O 1
ATOM 1620 N N . THR A 1 213 ? -33.030 -46.865 53.901 1.000 51.192 2035 THR A N 1
ATOM 1621 C CA . THR A 1 213 ? -34.086 -47.020 54.931 1.000 57.777 2035 THR A CA 1
ATOM 1622 C C . THR A 1 213 ? -34.566 -48.485 54.909 1.000 56.897 2035 THR A C 1
ATOM 1623 O O . THR A 1 213 ? -34.992 -48.969 53.833 1.000 47.807 2035 THR A O 1
ATOM 1627 N N . ILE A 1 214 ? -34.508 -49.191 56.029 1.000 54.268 2036 ILE A N 1
ATOM 1628 C CA . ILE A 1 214 ? -35.199 -50.507 56.142 1.000 59.274 2036 ILE A CA 1
ATOM 1629 C C . ILE A 1 214 ? -36.633 -50.219 56.595 1.000 54.026 2036 ILE A C 1
ATOM 1630 O O . ILE A 1 214 ? -36.782 -49.645 57.669 1.000 56.220 2036 ILE A O 1
ATOM 1635 N N . LEU A 1 215 ? -37.641 -50.563 55.790 1.000 63.513 2037 LEU A N 1
ATOM 1636 C CA . LEU A 1 215 ? -39.079 -50.307 56.103 1.000 71.627 2037 LEU A CA 1
ATOM 1637 C C . LEU A 1 215 ? -39.667 -51.435 56.976 1.000 64.501 2037 LEU A C 1
ATOM 1638 O O . LEU A 1 215 ? -39.146 -52.552 56.924 1.000 67.192 2037 LEU A O 1
ATOM 1643 N N . ASP A 1 216 ? -40.725 -51.117 57.729 1.000 70.559 2038 ASP A N 1
ATOM 1644 C CA . ASP A 1 216 ? -41.613 -52.034 58.496 1.000 76.204 2038 ASP A CA 1
ATOM 1645 C C . ASP A 1 216 ? -42.533 -52.831 57.546 1.000 84.670 2038 ASP A C 1
ATOM 1646 O O . ASP A 1 216 ? -42.528 -52.540 56.347 1.000 86.199 2038 ASP A O 1
ATOM 1651 N N . ASP A 1 217 ? -43.305 -53.806 58.048 1.000 97.154 2039 ASP A N 1
ATOM 1652 C CA . ASP A 1 217 ? -44.484 -54.384 57.333 1.000 96.636 2039 ASP A CA 1
ATOM 1653 C C . ASP A 1 217 ? -45.611 -54.647 58.343 1.000 92.640 2039 ASP A C 1
ATOM 1654 O O . ASP A 1 217 ? -46.329 -53.735 58.768 1.000 93.690 2039 ASP A O 1
ATOM 1659 N N . ASN B 1 2 ? 17.926 -54.599 0.058 1.000 95.979 1824 ASN B N 1
ATOM 1660 C CA . ASN B 1 2 ? 16.784 -54.612 1.014 1.000 104.288 1824 ASN B CA 1
ATOM 1661 C C . ASN B 1 2 ? 16.758 -53.270 1.766 1.000 112.415 1824 ASN B C 1
ATOM 1662 O O . ASN B 1 2 ? 16.775 -53.295 3.013 1.000 121.726 1824 ASN B O 1
ATOM 1667 N N . ASP B 1 3 ? 16.709 -52.144 1.034 1.000 109.347 1825 ASP B N 1
ATOM 1668 C CA . ASP B 1 3 ? 16.683 -50.755 1.593 1.000 113.721 1825 ASP B CA 1
ATOM 1669 C C . ASP B 1 3 ? 15.724 -49.868 0.769 1.000 106.055 1825 ASP B C 1
ATOM 1670 O O . ASP B 1 3 ? 15.945 -49.628 -0.427 1.000 78.049 1825 ASP B O 1
ATOM 1675 N N . PRO B 1 4 ? 14.629 -49.331 1.387 1.000 99.391 1826 PRO B N 1
ATOM 1676 C CA . PRO B 1 4 ? 13.509 -48.739 0.647 1.000 80.317 1826 PRO B CA 1
ATOM 1677 C C . PRO B 1 4 ? 13.770 -47.286 0.231 1.000 71.648 1826 PRO B C 1
ATOM 1678 O O . PRO B 1 4 ? 13.260 -46.361 0.853 1.000 67.839 1826 PRO B O 1
ATOM 1682 N N . VAL B 1 5 ? 14.556 -47.127 -0.830 1.000 67.638 1827 VAL B N 1
ATOM 1683 C CA . VAL B 1 5 ? 14.869 -45.806 -1.442 1.000 74.488 1827 VAL B CA 1
ATOM 1684 C C . VAL B 1 5 ? 14.896 -45.973 -2.965 1.000 73.853 1827 VAL B C 1
ATOM 1685 O O . VAL B 1 5 ? 15.502 -46.943 -3.451 1.000 77.145 1827 VAL B O 1
ATOM 1689 N N . LEU B 1 6 ? 14.276 -45.035 -3.679 1.000 64.785 1828 LEU B N 1
ATOM 1690 C CA . LEU B 1 6 ? 14.078 -45.109 -5.141 1.000 64.953 1828 LEU B CA 1
ATOM 1691 C C . LEU B 1 6 ? 15.326 -44.556 -5.834 1.000 66.724 1828 LEU B C 1
ATOM 1692 O O . LEU B 1 6 ? 15.554 -43.339 -5.751 1.000 69.010 1828 LEU B O 1
ATOM 1697 N N . LEU B 1 7 ? 16.079 -45.414 -6.526 1.000 67.513 1829 LEU B N 1
ATOM 1698 C CA . LEU B 1 7 ? 17.366 -45.041 -7.167 1.000 70.056 1829 LEU B CA 1
ATOM 1699 C C . LEU B 1 7 ? 17.142 -44.274 -8.476 1.000 68.329 1829 LEU B C 1
ATOM 1700 O O . LEU B 1 7 ? 17.989 -43.425 -8.757 1.000 77.976 1829 LEU B O 1
ATOM 1705 N N . ASN B 1 8 ? 16.090 -44.544 -9.263 1.000 68.837 1830 ASN B N 1
ATOM 1706 C CA . ASN B 1 8 ? 16.010 -44.019 -10.660 1.000 60.999 1830 ASN B CA 1
ATOM 1707 C C . ASN B 1 8 ? 14.736 -43.198 -10.893 1.000 57.387 1830 ASN B C 1
ATOM 1708 O O . ASN B 1 8 ? 14.387 -42.988 -12.064 1.000 58.272 1830 ASN B O 1
ATOM 1713 N N . LEU B 1 9 ? 14.075 -42.745 -9.829 1.000 58.895 1831 LEU B N 1
ATOM 1714 C CA . LEU B 1 9 ? 12.948 -41.778 -9.894 1.000 60.104 1831 LEU B CA 1
ATOM 1715 C C . LEU B 1 9 ? 13.394 -40.467 -9.249 1.000 62.741 1831 LEU B C 1
ATOM 1716 O O . LEU B 1 9 ? 14.176 -40.510 -8.306 1.000 58.189 1831 LEU B O 1
ATOM 1721 N N . PRO B 1 10 ? 12.918 -39.277 -9.694 1.000 60.197 1832 PRO B N 1
ATOM 1722 C CA . PRO B 1 10 ? 11.918 -39.168 -10.752 1.000 57.766 1832 PRO B CA 1
ATOM 1723 C C . PRO B 1 10 ? 12.533 -39.491 -12.119 1.000 63.093 1832 PRO B C 1
ATOM 1724 O O . PRO B 1 10 ? 13.749 -39.471 -12.231 1.000 62.021 1832 PRO B O 1
ATOM 1728 N N . MET B 1 11 ? 11.672 -39.806 -13.093 1.000 62.861 1833 MET B N 1
ATOM 1729 C CA . MET B 1 11 ? 12.038 -40.340 -14.436 1.000 55.708 1833 MET B CA 1
ATOM 1730 C C . MET B 1 11 ? 10.933 -39.923 -15.417 1.000 49.247 1833 MET B C 1
ATOM 1731 O O . MET B 1 11 ? 9.757 -40.073 -15.064 1.000 53.373 1833 MET B O 1
ATOM 1736 N N . ASN B 1 12 ? 11.319 -39.319 -16.537 1.000 51.901 1834 ASN B N 1
ATOM 1737 C CA . ASN B 1 12 ? 10.497 -39.088 -17.756 1.000 57.234 1834 ASN B CA 1
ATOM 1738 C C . ASN B 1 12 ? 10.670 -40.258 -18.721 1.000 57.367 1834 ASN B C 1
ATOM 1739 O O . ASN B 1 12 ? 11.830 -40.609 -19.037 1.000 53.709 1834 ASN B O 1
ATOM 1744 N N . VAL B 1 13 ? 9.566 -40.836 -19.184 1.000 54.448 1835 VAL B N 1
ATOM 1745 C CA . VAL B 1 13 ? 9.615 -41.925 -20.199 1.000 53.701 1835 VAL B CA 1
ATOM 1746 C C . VAL B 1 13 ? 8.543 -41.639 -21.259 1.000 49.085 1835 VAL B C 1
ATOM 1747 O O . VAL B 1 13 ? 7.448 -41.166 -20.896 1.000 48.253 1835 VAL B O 1
ATOM 1751 N N . THR B 1 14 ? 8.907 -41.822 -22.527 1.000 46.546 1836 THR B N 1
ATOM 1752 C CA . THR B 1 14 ? 8.033 -41.656 -23.710 1.000 50.853 1836 THR B CA 1
ATOM 1753 C C . THR B 1 14 ? 7.731 -43.055 -24.238 1.000 48.003 1836 THR B C 1
ATOM 1754 O O . THR B 1 14 ? 8.674 -43.846 -24.386 1.000 51.979 1836 THR B O 1
ATOM 1758 N N . ILE B 1 15 ? 6.454 -43.381 -24.420 1.000 45.757 1837 ILE B N 1
ATOM 1759 C CA . ILE B 1 15 ? 6.030 -44.672 -25.035 1.000 45.842 1837 ILE B CA 1
ATOM 1760 C C . ILE B 1 15 ? 5.014 -44.347 -26.133 1.000 46.355 1837 ILE B C 1
ATOM 1761 O O . ILE B 1 15 ? 4.406 -43.256 -26.093 1.000 44.128 1837 ILE B O 1
ATOM 1766 N N . SER B 1 16 ? 4.835 -45.254 -27.082 1.000 47.490 1838 SER B N 1
ATOM 1767 C CA . SER B 1 16 ? 3.825 -45.109 -28.160 1.000 49.402 1838 SER B CA 1
ATOM 1768 C C . SER B 1 16 ? 2.424 -45.239 -27.546 1.000 44.542 1838 SER B C 1
ATOM 1769 O O . SER B 1 16 ? 2.207 -46.168 -26.756 1.000 43.510 1838 SER B O 1
ATOM 1772 N N . GLU B 1 17 ? 1.478 -44.400 -27.959 1.000 39.108 1839 GLU B N 1
ATOM 1773 C CA . GLU B 1 17 ? 0.045 -44.601 -27.638 1.000 38.295 1839 GLU B CA 1
ATOM 1774 C C . GLU B 1 17 ? -0.493 -45.942 -28.169 1.000 39.419 1839 GLU B C 1
ATOM 1775 O O . GLU B 1 17 ? -1.591 -46.321 -27.721 1.000 43.750 1839 GLU B O 1
ATOM 1781 N N . ASN B 1 18 ? 0.216 -46.625 -29.068 1.000 37.230 1840 ASN B N 1
ATOM 1782 C CA . ASN B 1 18 ? -0.139 -47.996 -29.543 1.000 45.664 1840 ASN B CA 1
ATOM 1783 C C . ASN B 1 18 ? 0.549 -49.071 -28.686 1.000 43.349 1840 ASN B C 1
ATOM 1784 O O . ASN B 1 18 ? 0.356 -50.233 -28.989 1.000 46.577 1840 ASN B O 1
ATOM 1789 N N . SER B 1 19 ? 1.307 -48.721 -27.648 1.000 45.421 1841 SER B N 1
ATOM 1790 C CA . SER B 1 19 ? 1.903 -49.731 -26.732 1.000 46.958 1841 SER B CA 1
ATOM 1791 C C . SER B 1 19 ? 0.800 -50.693 -26.325 1.000 44.641 1841 SER B C 1
ATOM 1792 O O . SER B 1 19 ? -0.234 -50.281 -25.830 1.000 47.530 1841 SER B O 1
ATOM 1795 N N . PRO B 1 20 ? 0.921 -51.993 -26.639 1.000 48.330 1842 PRO B N 1
ATOM 1796 C CA . PRO B 1 20 ? -0.144 -52.934 -26.305 1.000 48.090 1842 PRO B CA 1
ATOM 1797 C C . PRO B 1 20 ? -0.122 -53.229 -24.800 1.000 50.402 1842 PRO B C 1
ATOM 1798 O O . PRO B 1 20 ? 0.887 -52.958 -24.140 1.000 47.839 1842 PRO B O 1
ATOM 1802 N N . VAL B 1 21 ? -1.219 -53.789 -24.303 1.000 46.595 1843 VAL B N 1
ATOM 1803 C CA . VAL B 1 21 ? -1.356 -54.267 -22.903 1.000 46.435 1843 VAL B CA 1
ATOM 1804 C C . VAL B 1 21 ? -0.184 -55.198 -22.544 1.000 49.728 1843 VAL B C 1
ATOM 1805 O O . VAL B 1 21 ? 0.214 -56.028 -23.387 1.000 45.687 1843 VAL B O 1
ATOM 1809 N N . SER B 1 22 ? 0.364 -55.025 -21.336 1.000 42.205 1844 SER B N 1
ATOM 1810 C CA . SER B 1 22 ? 1.508 -55.779 -20.743 1.000 48.604 1844 SER B CA 1
ATOM 1811 C C . SER B 1 22 ? 2.852 -55.413 -21.404 1.000 44.437 1844 SER B C 1
ATOM 1812 O O . SER B 1 22 ? 3.875 -55.962 -20.994 1.000 48.706 1844 SER B O 1
ATOM 1815 N N . SER B 1 23 ? 2.902 -54.443 -22.305 1.000 41.038 1845 SER B N 1
ATOM 1816 C CA . SER B 1 23 ? 4.202 -53.946 -22.832 1.000 46.275 1845 SER B CA 1
ATOM 1817 C C . SER B 1 23 ? 4.949 -53.188 -21.730 1.000 41.719 1845 SER B C 1
ATOM 1818 O O . SER B 1 23 ? 4.309 -52.577 -20.848 1.000 39.389 1845 SER B O 1
ATOM 1821 N N . PHE B 1 24 ? 6.269 -53.296 -21.760 1.000 41.032 1846 PHE B N 1
ATOM 1822 C CA . PHE B 1 24 ? 7.192 -52.679 -20.778 1.000 41.998 1846 PHE B CA 1
ATOM 1823 C C . PHE B 1 24 ? 7.126 -51.166 -20.936 1.000 42.916 1846 PHE B C 1
ATOM 1824 O O . PHE B 1 24 ? 7.063 -50.690 -22.097 1.000 39.604 1846 PHE B O 1
ATOM 1832 N N . VAL B 1 25 ? 7.102 -50.479 -19.793 1.000 42.393 1847 VAL B N 1
ATOM 1833 C CA . VAL B 1 25 ? 7.163 -49.001 -19.647 1.000 42.861 1847 VAL B CA 1
ATOM 1834 C C . VAL B 1 25 ? 8.457 -48.584 -18.928 1.000 46.677 1847 VAL B C 1
ATOM 1835 O O . VAL B 1 25 ? 9.174 -47.736 -19.469 1.000 47.463 1847 VAL B O 1
ATOM 1839 N N . ALA B 1 26 ? 8.714 -49.097 -17.720 1.000 50.085 1848 ALA B N 1
ATOM 1840 C CA . ALA B 1 26 ? 9.851 -48.659 -16.875 1.000 47.585 1848 ALA B CA 1
ATOM 1841 C C . ALA B 1 26 ? 10.106 -49.706 -15.803 1.000 52.262 1848 ALA B C 1
ATOM 1842 O O . ALA B 1 26 ? 9.148 -50.421 -15.446 1.000 55.193 1848 ALA B O 1
ATOM 1844 N N . HIS B 1 27 ? 11.362 -49.828 -15.370 1.000 55.464 1849 HIS B N 1
ATOM 1845 C CA . HIS B 1 27 ? 11.800 -50.616 -14.188 1.000 53.297 1849 HIS B CA 1
ATOM 1846 C C . HIS B 1 27 ? 12.111 -49.621 -13.077 1.000 55.149 1849 HIS B C 1
ATOM 1847 O O . HIS B 1 27 ? 13.032 -48.821 -13.279 1.000 52.453 1849 HIS B O 1
ATOM 1854 N N . VAL B 1 28 ? 11.344 -49.632 -11.987 1.000 57.448 1850 VAL B N 1
ATOM 1855 C CA . VAL B 1 28 ? 11.622 -48.796 -10.783 1.000 55.645 1850 VAL B CA 1
ATOM 1856 C C . VAL B 1 28 ? 12.602 -49.557 -9.883 1.000 58.043 1850 VAL B C 1
ATOM 1857 O O . VAL B 1 28 ? 12.295 -50.724 -9.500 1.000 51.729 1850 VAL B O 1
ATOM 1861 N N . LEU B 1 29 ? 13.761 -48.939 -9.621 1.000 59.669 1851 LEU B N 1
ATOM 1862 C CA . LEU B 1 29 ? 14.879 -49.538 -8.840 1.000 69.996 1851 LEU B CA 1
ATOM 1863 C C . LEU B 1 29 ? 14.859 -49.003 -7.407 1.000 67.898 1851 LEU B C 1
ATOM 1864 O O . LEU B 1 29 ? 14.846 -47.774 -7.267 1.000 67.646 1851 LEU B O 1
ATOM 1869 N N . ALA B 1 30 ? 14.825 -49.907 -6.416 1.000 74.405 1852 ALA B N 1
ATOM 1870 C CA . ALA B 1 30 ? 15.075 -49.664 -4.969 1.000 80.210 1852 ALA B CA 1
ATOM 1871 C C . ALA B 1 30 ? 16.413 -50.321 -4.560 1.000 92.026 1852 ALA B C 1
ATOM 1872 O O . ALA B 1 30 ? 17.070 -50.899 -5.455 1.000 99.031 1852 ALA B O 1
ATOM 1874 N N . SER B 1 31 ? 16.832 -50.226 -3.285 1.000 102.481 1853 SER B N 1
ATOM 1875 C CA . SER B 1 31 ? 18.227 -50.524 -2.827 1.000 119.024 1853 SER B CA 1
ATOM 1876 C C . SER B 1 31 ? 18.409 -51.997 -2.428 1.000 125.718 1853 SER B C 1
ATOM 1877 O O . SER B 1 31 ? 17.898 -52.396 -1.356 1.000 129.338 1853 SER B O 1
ATOM 1880 N N . ASP B 1 32 ? 19.172 -52.750 -3.230 1.000 135.270 1854 ASP B N 1
ATOM 1881 C CA . ASP B 1 32 ? 19.463 -54.197 -3.029 1.000 133.967 1854 ASP B CA 1
ATOM 1882 C C . ASP B 1 32 ? 20.907 -54.335 -2.523 1.000 115.186 1854 ASP B C 1
ATOM 1883 O O . ASP B 1 32 ? 21.714 -54.938 -3.250 1.000 105.897 1854 ASP B O 1
ATOM 1888 N N . LEU B 1 40 ? 11.544 -58.605 0.383 1.000 98.977 1862 LEU B N 1
ATOM 1889 C CA . LEU B 1 40 ? 10.863 -57.888 1.495 1.000 98.639 1862 LEU B CA 1
ATOM 1890 C C . LEU B 1 40 ? 10.245 -56.559 1.000 1.000 86.578 1862 LEU B C 1
ATOM 1891 O O . LEU B 1 40 ? 9.480 -55.957 1.793 1.000 78.318 1862 LEU B O 1
ATOM 1896 N N . LEU B 1 41 ? 10.529 -56.124 -0.246 1.000 69.919 1863 LEU B N 1
ATOM 1897 C CA . LEU B 1 41 ? 10.223 -54.755 -0.779 1.000 69.301 1863 LEU B CA 1
ATOM 1898 C C . LEU B 1 41 ? 8.917 -54.731 -1.580 1.000 62.614 1863 LEU B C 1
ATOM 1899 O O . LEU B 1 41 ? 8.833 -55.453 -2.577 1.000 71.584 1863 LEU B O 1
ATOM 1904 N N . THR B 1 42 ? 7.985 -53.855 -1.209 1.000 57.022 1864 THR B N 1
ATOM 1905 C CA . THR B 1 42 ? 6.650 -53.709 -1.847 1.000 58.329 1864 THR B CA 1
ATOM 1906 C C . THR B 1 42 ? 6.548 -52.383 -2.599 1.000 58.921 1864 THR B C 1
ATOM 1907 O O . THR B 1 42 ? 6.648 -51.313 -1.959 1.000 62.012 1864 THR B O 1
ATOM 1911 N N . PHE B 1 43 ? 6.277 -52.486 -3.895 1.000 54.187 1865 PHE B N 1
ATOM 1912 C CA . PHE B 1 43 ? 6.025 -51.365 -4.827 1.000 49.368 1865 PHE B CA 1
ATOM 1913 C C . PHE B 1 43 ? 4.515 -51.184 -5.047 1.000 48.538 1865 PHE B C 1
ATOM 1914 O O . PHE B 1 43 ? 3.759 -52.201 -5.107 1.000 44.423 1865 PHE B O 1
ATOM 1922 N N . ASN B 1 44 ? 4.104 -49.924 -5.238 1.000 46.836 1866 ASN B N 1
ATOM 1923 C CA . ASN B 1 44 ? 2.702 -49.530 -5.549 1.000 49.368 1866 ASN B CA 1
ATOM 1924 C C . ASN B 1 44 ? 2.690 -48.241 -6.386 1.000 47.123 1866 ASN B C 1
ATOM 1925 O O . ASN B 1 44 ? 3.681 -47.521 -6.386 1.000 48.458 1866 ASN B O 1
ATOM 1930 N N . ILE B 1 45 ? 1.599 -47.994 -7.109 1.000 47.628 1867 ILE B N 1
ATOM 1931 C CA . ILE B 1 45 ? 1.282 -46.691 -7.753 1.000 44.939 1867 ILE B CA 1
ATOM 1932 C C . ILE B 1 45 ? 0.114 -46.103 -6.988 1.000 49.085 1867 ILE B C 1
ATOM 1933 O O . ILE B 1 45 ? -0.959 -46.737 -6.987 1.000 46.462 1867 ILE B O 1
ATOM 1938 N N . THR B 1 46 ? 0.322 -44.945 -6.369 1.000 49.705 1868 THR B N 1
ATOM 1939 C CA . THR B 1 46 ? -0.583 -44.406 -5.328 1.000 50.345 1868 THR B CA 1
ATOM 1940 C C . THR B 1 46 ? -1.405 -43.236 -5.865 1.000 48.378 1868 THR B C 1
ATOM 1941 O O . THR B 1 46 ? -2.349 -42.858 -5.193 1.000 54.135 1868 THR B O 1
ATOM 1945 N N . ALA B 1 47 ? -1.054 -42.671 -7.015 1.000 47.258 1869 ALA B N 1
ATOM 1946 C CA . ALA B 1 47 ? -1.736 -41.481 -7.562 1.000 47.279 1869 ALA B CA 1
ATOM 1947 C C . ALA B 1 47 ? -1.457 -41.386 -9.058 1.000 43.506 1869 ALA B C 1
ATOM 1948 O O . ALA B 1 47 ? -0.441 -41.945 -9.501 1.000 44.220 1869 ALA B O 1
ATOM 1950 N N . GLY B 1 48 ? -2.305 -40.629 -9.759 1.000 47.035 1870 GLY B N 1
ATOM 1951 C CA . GLY B 1 48 ? -2.170 -40.288 -11.190 1.000 43.999 1870 GLY B CA 1
ATOM 1952 C C . GLY B 1 48 ? -2.474 -41.462 -12.124 1.000 44.431 1870 GLY B C 1
ATOM 1953 O O . GLY B 1 48 ? -2.340 -41.241 -13.347 1.000 43.340 1870 GLY B O 1
ATOM 1954 N N . ASN B 1 49 ? -2.885 -42.633 -11.605 1.000 43.941 1871 ASN B N 1
ATOM 1955 C CA . ASN B 1 49 ? -3.114 -43.861 -12.417 1.000 51.053 1871 ASN B CA 1
ATOM 1956 C C . ASN B 1 49 ? -4.576 -43.869 -12.855 1.000 65.087 1871 ASN B C 1
ATOM 1957 O O . ASN B 1 49 ? -5.372 -44.730 -12.376 1.000 57.772 1871 ASN B O 1
ATOM 1962 N N . ARG B 1 50 ? -4.864 -42.938 -13.771 1.000 78.272 1872 ARG B N 1
ATOM 1963 C CA . ARG B 1 50 ? -6.205 -42.623 -14.320 1.000 85.293 1872 ARG B CA 1
ATOM 1964 C C . ARG B 1 50 ? -6.709 -43.857 -15.071 1.000 84.617 1872 ARG B C 1
ATOM 1965 O O . ARG B 1 50 ? -6.005 -44.317 -16.017 1.000 75.903 1872 ARG B O 1
ATOM 1973 N N . GLU B 1 51 ? -7.841 -44.400 -14.609 1.000 68.956 1873 GLU B N 1
ATOM 1974 C CA . GLU B 1 51 ? -8.536 -45.538 -15.242 1.000 71.117 1873 GLU B CA 1
ATOM 1975 C C . GLU B 1 51 ? -7.655 -46.782 -15.114 1.000 61.653 1873 GLU B C 1
ATOM 1976 O O . GLU B 1 51 ? -7.944 -47.746 -15.805 1.000 59.071 1873 GLU B O 1
ATOM 1982 N N . ARG B 1 52 ? -6.644 -46.761 -14.243 1.000 53.123 1874 ARG B N 1
ATOM 1983 C CA . ARG B 1 52 ? -5.701 -47.888 -14.039 1.000 52.131 1874 ARG B CA 1
ATOM 1984 C C . ARG B 1 52 ? -5.097 -48.307 -15.381 1.000 46.712 1874 ARG B C 1
ATOM 1985 O O . ARG B 1 52 ? -5.142 -49.508 -15.741 1.000 56.640 1874 ARG B O 1
ATOM 1993 N N . ALA B 1 53 ? -4.501 -47.361 -16.087 1.000 43.920 1875 ALA B N 1
ATOM 1994 C CA . ALA B 1 53 ? -3.917 -47.592 -17.425 1.000 45.828 1875 ALA B CA 1
ATOM 1995 C C . ALA B 1 53 ? -2.556 -48.278 -17.283 1.000 45.941 1875 ALA B C 1
ATOM 1996 O O . ALA B 1 53 ? -2.043 -48.789 -18.315 1.000 45.985 1875 ALA B O 1
ATOM 1998 N N . PHE B 1 54 ? -1.987 -48.284 -16.073 1.000 43.883 1876 PHE B N 1
ATOM 1999 C CA . PHE B 1 54 ? -0.647 -48.861 -15.800 1.000 46.330 1876 PHE B CA 1
ATOM 2000 C C . PHE B 1 54 ? -0.742 -49.857 -14.659 1.000 45.078 1876 PHE B C 1
ATOM 2001 O O . PHE B 1 54 ? -1.615 -49.738 -13.875 1.000 38.822 1876 PHE B O 1
ATOM 2009 N N . PHE B 1 55 ? 0.187 -50.801 -14.611 1.000 48.252 1877 PHE B N 1
ATOM 2010 C CA . PHE B 1 55 ? 0.213 -51.915 -13.642 1.000 44.914 1877 PHE B CA 1
ATOM 2011 C C . PHE B 1 55 ? 1.661 -52.011 -13.167 1.000 47.547 1877 PHE B C 1
ATOM 2012 O O . PHE B 1 55 ? 2.591 -51.997 -14.026 1.000 42.990 1877 PHE B O 1
ATOM 2020 N N . ILE B 1 56 ? 1.855 -52.010 -11.847 1.000 42.338 1878 ILE B N 1
ATOM 2021 C CA . ILE B 1 56 ? 3.207 -52.211 -11.261 1.000 47.825 1878 ILE B CA 1
ATOM 2022 C C . ILE B 1 56 ? 3.239 -53.599 -10.645 1.000 44.307 1878 ILE B C 1
ATOM 2023 O O . ILE B 1 56 ? 2.292 -53.975 -9.960 1.000 43.950 1878 ILE B O 1
ATOM 2028 N N . ASN B 1 57 ? 4.267 -54.356 -11.005 1.000 45.498 1879 ASN B N 1
ATOM 2029 C CA . ASN B 1 57 ? 4.588 -55.641 -10.350 1.000 46.703 1879 ASN B CA 1
ATOM 2030 C C . ASN B 1 57 ? 5.049 -55.318 -8.921 1.000 46.602 1879 ASN B C 1
ATOM 2031 O O . ASN B 1 57 ? 6.108 -54.672 -8.779 1.000 42.654 1879 ASN B O 1
ATOM 2036 N N . ALA B 1 58 ? 4.296 -55.706 -7.894 1.000 47.088 1880 ALA B N 1
ATOM 2037 C CA . ALA B 1 58 ? 4.563 -55.216 -6.517 1.000 55.945 1880 ALA B CA 1
ATOM 2038 C C . ALA B 1 58 ? 5.926 -55.716 -5.996 1.000 54.086 1880 ALA B C 1
ATOM 2039 O O . ALA B 1 58 ? 6.442 -55.058 -5.103 1.000 58.562 1880 ALA B O 1
ATOM 2041 N N . THR B 1 59 ? 6.514 -56.786 -6.551 1.000 52.539 1881 THR B N 1
ATOM 2042 C CA . THR B 1 59 ? 7.799 -57.370 -6.074 1.000 58.125 1881 THR B CA 1
ATOM 2043 C C . THR B 1 59 ? 9.002 -56.851 -6.884 1.000 57.460 1881 THR B C 1
ATOM 2044 O O . THR B 1 59 ? 10.044 -56.590 -6.249 1.000 53.606 1881 THR B O 1
ATOM 2048 N N . THR B 1 60 ? 8.904 -56.737 -8.215 1.000 55.615 1882 THR B N 1
ATOM 2049 C CA . THR B 1 60 ? 10.056 -56.398 -9.102 1.000 51.563 1882 THR B CA 1
ATOM 2050 C C . THR B 1 60 ? 10.082 -54.905 -9.416 1.000 50.541 1882 THR B C 1
ATOM 2051 O O . THR B 1 60 ? 11.142 -54.441 -9.812 1.000 47.176 1882 THR B O 1
ATOM 2055 N N . GLY B 1 61 ? 8.942 -54.208 -9.310 1.000 48.575 1883 GLY B N 1
ATOM 2056 C CA . GLY B 1 61 ? 8.831 -52.776 -9.651 1.000 48.802 1883 GLY B CA 1
ATOM 2057 C C . GLY B 1 61 ? 8.767 -52.530 -11.157 1.000 46.313 1883 GLY B C 1
ATOM 2058 O O . GLY B 1 61 ? 8.950 -51.380 -11.573 1.000 45.008 1883 GLY B O 1
ATOM 2059 N N . ILE B 1 62 ? 8.537 -53.569 -11.955 1.000 39.738 1884 ILE B N 1
ATOM 2060 C CA . ILE B 1 62 ? 8.323 -53.447 -13.426 1.000 44.460 1884 ILE B CA 1
ATOM 2061 C C . ILE B 1 62 ? 6.949 -52.809 -13.631 1.000 41.847 1884 ILE B C 1
ATOM 2062 O O . ILE B 1 62 ? 5.964 -53.389 -13.151 1.000 41.659 1884 ILE B O 1
ATOM 2067 N N . VAL B 1 63 ? 6.904 -51.690 -14.348 1.000 40.382 1885 VAL B N 1
ATOM 2068 C CA . VAL B 1 63 ? 5.642 -51.015 -14.773 1.000 41.201 1885 VAL B CA 1
ATOM 2069 C C . VAL B 1 63 ? 5.317 -51.418 -16.209 1.000 40.290 1885 VAL B C 1
ATOM 2070 O O . VAL B 1 63 ? 6.196 -51.266 -17.082 1.000 42.401 1885 VAL B O 1
ATOM 2074 N N . THR B 1 64 ? 4.079 -51.844 -16.451 1.000 40.394 1886 THR B N 1
ATOM 2075 C CA . THR B 1 64 ? 3.595 -52.231 -17.797 1.000 44.438 1886 THR B CA 1
ATOM 2076 C C . THR B 1 64 ? 2.265 -51.533 -18.094 1.000 44.261 1886 THR B C 1
ATOM 2077 O O . THR B 1 64 ? 1.556 -51.104 -17.154 1.000 40.190 1886 THR B O 1
ATOM 2081 N N . VAL B 1 65 ? 1.945 -51.440 -19.383 1.000 43.162 1887 VAL B N 1
ATOM 2082 C CA . VAL B 1 65 ? 0.629 -50.952 -19.857 1.000 42.703 1887 VAL B CA 1
ATOM 2083 C C . VAL B 1 65 ? -0.421 -51.945 -19.379 1.000 40.182 1887 VAL B C 1
ATOM 2084 O O . VAL B 1 65 ? -0.160 -53.156 -19.427 1.000 44.594 1887 VAL B O 1
ATOM 2088 N N . ASN B 1 66 ? -1.526 -51.422 -18.867 1.000 42.748 1888 ASN B N 1
ATOM 2089 C CA . ASN B 1 66 ? -2.665 -52.210 -18.317 1.000 44.821 1888 ASN B CA 1
ATOM 2090 C C . ASN B 1 66 ? -3.984 -52.002 -19.102 1.000 47.328 1888 ASN B C 1
ATOM 2091 O O . ASN B 1 66 ? -4.931 -52.746 -18.870 1.000 54.873 1888 ASN B O 1
ATOM 2096 N N . ARG B 1 67 ? -4.076 -51.014 -19.990 1.000 52.250 1889 ARG B N 1
ATOM 2097 C CA . ARG B 1 67 ? -5.300 -50.726 -20.787 1.000 57.781 1889 ARG B CA 1
ATOM 2098 C C . ARG B 1 67 ? -4.872 -50.047 -22.068 1.000 50.836 1889 ARG B C 1
ATOM 2099 O O . ARG B 1 67 ? -3.872 -49.364 -22.063 1.000 44.232 1889 ARG B O 1
ATOM 2107 N N . PRO B 1 68 ? -5.604 -50.220 -23.182 1.000 54.716 1890 PRO B N 1
ATOM 2108 C CA . PRO B 1 68 ? -5.271 -49.524 -24.419 1.000 53.839 1890 PRO B CA 1
ATOM 2109 C C . PRO B 1 68 ? -5.251 -48.016 -24.142 1.000 50.160 1890 PRO B C 1
ATOM 2110 O O . PRO B 1 68 ? -6.155 -47.523 -23.516 1.000 47.346 1890 PRO B O 1
ATOM 2114 N N . LEU B 1 69 ? -4.179 -47.362 -24.576 1.000 47.665 1891 LEU B N 1
ATOM 2115 C CA . LEU B 1 69 ? -3.867 -45.935 -24.345 1.000 48.780 1891 LEU B CA 1
ATOM 2116 C C . LEU B 1 69 ? -4.317 -45.143 -25.578 1.000 54.985 1891 LEU B C 1
ATOM 2117 O O . LEU B 1 69 ? -4.383 -45.742 -26.675 1.000 45.923 1891 LEU B O 1
ATOM 2122 N N . ASP B 1 70 ? -4.531 -43.837 -25.421 1.000 50.643 1892 ASP B N 1
ATOM 2123 C CA . ASP B 1 70 ? -4.961 -42.950 -26.531 1.000 52.051 1892 ASP B CA 1
ATOM 2124 C C . ASP B 1 70 ? -4.423 -41.546 -26.267 1.000 44.930 1892 ASP B C 1
ATOM 2125 O O . ASP B 1 70 ? -4.988 -40.894 -25.394 1.000 41.142 1892 ASP B O 1
ATOM 2130 N N . ARG B 1 71 ? -3.402 -41.094 -27.000 1.000 40.973 1893 ARG B N 1
ATOM 2131 C CA . ARG B 1 71 ? -2.839 -39.725 -26.824 1.000 42.655 1893 ARG B CA 1
ATOM 2132 C C . ARG B 1 71 ? -3.945 -38.686 -27.039 1.000 46.111 1893 ARG B C 1
ATOM 2133 O O . ARG B 1 71 ? -3.933 -37.692 -26.307 1.000 49.841 1893 ARG B O 1
ATOM 2141 N N . GLU B 1 72 ? -4.886 -38.944 -27.959 1.000 46.630 1894 GLU B N 1
ATOM 2142 C CA . GLU B 1 72 ? -6.001 -38.015 -28.293 1.000 49.589 1894 GLU B CA 1
ATOM 2143 C C . GLU B 1 72 ? -7.003 -37.939 -27.140 1.000 49.327 1894 GLU B C 1
ATOM 2144 O O . GLU B 1 72 ? -7.885 -37.103 -27.239 1.000 58.810 1894 GLU B O 1
ATOM 2150 N N . ARG B 1 73 ? -6.925 -38.814 -26.137 1.000 55.964 1895 ARG B N 1
ATOM 2151 C CA . ARG B 1 73 ? -7.830 -38.815 -24.951 1.000 54.163 1895 ARG B CA 1
ATOM 2152 C C . ARG B 1 73 ? -7.041 -38.326 -23.728 1.000 54.844 1895 ARG B C 1
ATOM 2153 O O . ARG B 1 73 ? -7.439 -37.305 -23.134 1.000 50.156 1895 ARG B O 1
ATOM 2161 N N . ILE B 1 74 ? -5.952 -39.017 -23.375 1.000 47.653 1896 ILE B N 1
ATOM 2162 C CA . ILE B 1 74 ? -5.039 -38.636 -22.256 1.000 51.641 1896 ILE B CA 1
ATOM 2163 C C . ILE B 1 74 ? -3.588 -38.782 -22.716 1.000 50.088 1896 ILE B C 1
ATOM 2164 O O . ILE B 1 74 ? -3.093 -39.908 -22.861 1.000 51.101 1896 ILE B O 1
ATOM 2169 N N . PRO B 1 75 ? -2.894 -37.654 -22.999 1.000 42.737 1897 PRO B N 1
ATOM 2170 C CA . PRO B 1 75 ? -1.559 -37.686 -23.589 1.000 41.929 1897 PRO B CA 1
ATOM 2171 C C . PRO B 1 75 ? -0.402 -37.860 -22.597 1.000 46.693 1897 PRO B C 1
ATOM 2172 O O . PRO B 1 75 ? 0.711 -38.160 -23.030 1.000 47.948 1897 PRO B O 1
ATOM 2176 N N . GLU B 1 76 ? -0.656 -37.593 -21.317 1.000 46.213 1898 GLU B N 1
ATOM 2177 C CA . GLU B 1 76 ? 0.400 -37.486 -20.266 1.000 51.008 1898 GLU B CA 1
ATOM 2178 C C . GLU B 1 76 ? -0.159 -38.110 -18.994 1.000 51.189 1898 GLU B C 1
ATOM 2179 O O . GLU B 1 76 ? -1.329 -37.793 -18.655 1.000 46.659 1898 GLU B O 1
ATOM 2185 N N . TYR B 1 77 ? 0.635 -38.950 -18.329 1.000 51.130 1899 TYR B N 1
ATOM 2186 C CA . TYR B 1 77 ? 0.333 -39.482 -16.976 1.000 48.679 1899 TYR B CA 1
ATOM 2187 C C . TYR B 1 77 ? 1.470 -39.086 -16.032 1.000 48.209 1899 TYR B C 1
ATOM 2188 O O . TYR B 1 77 ? 2.648 -39.233 -16.422 1.000 51.337 1899 TYR B O 1
ATOM 2197 N N . ARG B 1 78 ? 1.117 -38.591 -14.842 1.000 48.961 1900 ARG B N 1
ATOM 2198 C CA . ARG B 1 78 ? 2.068 -38.270 -13.742 1.000 52.407 1900 ARG B CA 1
ATOM 2199 C C . ARG B 1 78 ? 1.790 -39.285 -12.630 1.000 45.314 1900 ARG B C 1
ATOM 2200 O O . ARG B 1 78 ? 0.789 -39.146 -11.941 1.000 46.024 1900 ARG B O 1
ATOM 2208 N N . LEU B 1 79 ? 2.548 -40.380 -12.591 1.000 42.961 1901 LEU B N 1
ATOM 2209 C CA . LEU B 1 79 ? 2.326 -41.483 -11.638 1.000 43.824 1901 LEU B CA 1
ATOM 2210 C C . LEU B 1 79 ? 3.175 -41.207 -10.393 1.000 45.871 1901 LEU B C 1
ATOM 2211 O O . LEU B 1 79 ? 4.402 -41.037 -10.520 1.000 45.586 1901 LEU B O 1
ATOM 2216 N N . THR B 1 80 ? 2.547 -41.246 -9.226 1.000 41.252 1902 THR B N 1
ATOM 2217 C CA . THR B 1 80 ? 3.248 -41.338 -7.931 1.000 45.773 1902 THR B CA 1
ATOM 2218 C C . THR B 1 80 ? 3.502 -42.814 -7.623 1.000 44.704 1902 THR B C 1
ATOM 2219 O O . THR B 1 80 ? 2.546 -43.599 -7.617 1.000 44.767 1902 THR B O 1
ATOM 2223 N N . VAL B 1 81 ? 4.759 -43.159 -7.363 1.000 46.921 1903 VAL B N 1
ATOM 2224 C CA . VAL B 1 81 ? 5.176 -44.543 -7.030 1.000 47.362 1903 VAL B CA 1
ATOM 2225 C C . VAL B 1 81 ? 5.755 -44.531 -5.620 1.000 49.461 1903 VAL B C 1
ATOM 2226 O O . VAL B 1 81 ? 6.563 -43.617 -5.321 1.000 52.540 1903 VAL B O 1
ATOM 2230 N N . SER B 1 82 ? 5.374 -45.523 -4.818 1.000 51.593 1904 SER B N 1
ATOM 2231 C CA . SER B 1 82 ? 5.875 -45.764 -3.440 1.000 51.852 1904 SER B CA 1
ATOM 2232 C C . SER B 1 82 ? 6.632 -47.093 -3.401 1.000 58.510 1904 SER B C 1
ATOM 2233 O O . SER B 1 82 ? 6.232 -48.038 -4.126 1.000 47.019 1904 SER B O 1
ATOM 2236 N N . VAL B 1 83 ? 7.696 -47.157 -2.599 1.000 55.704 1905 VAL B N 1
ATOM 2237 C CA . VAL B 1 83 ? 8.303 -48.448 -2.180 1.000 58.750 1905 VAL B CA 1
ATOM 2238 C C . VAL B 1 83 ? 8.343 -48.476 -0.649 1.000 63.083 1905 VAL B C 1
ATOM 2239 O O . VAL B 1 83 ? 8.922 -47.549 -0.063 1.000 60.594 1905 VAL B O 1
ATOM 2243 N N . LYS B 1 84 ? 7.733 -49.487 -0.026 1.000 62.847 1906 LYS B N 1
ATOM 2244 C CA . LYS B 1 84 ? 7.839 -49.718 1.440 1.000 72.050 1906 LYS B CA 1
ATOM 2245 C C . LYS B 1 84 ? 8.597 -51.027 1.692 1.000 77.519 1906 LYS B C 1
ATOM 2246 O O . LYS B 1 84 ? 8.451 -51.960 0.887 1.000 72.160 1906 LYS B O 1
ATOM 2252 N N . ASP B 1 85 ? 9.421 -51.074 2.747 1.000 85.780 1907 ASP B N 1
ATOM 2253 C CA . ASP B 1 85 ? 9.870 -52.356 3.363 1.000 88.116 1907 ASP B CA 1
ATOM 2254 C C . ASP B 1 85 ? 8.692 -52.894 4.185 1.000 75.445 1907 ASP B C 1
ATOM 2255 O O . ASP B 1 85 ? 7.729 -52.117 4.413 1.000 73.007 1907 ASP B O 1
ATOM 2260 N N . ASN B 1 86 ? 8.737 -54.175 4.552 1.000 82.081 1908 ASN B N 1
ATOM 2261 C CA . ASN B 1 86 ? 7.763 -54.811 5.481 1.000 96.373 1908 ASN B CA 1
ATOM 2262 C C . ASN B 1 86 ? 8.560 -55.445 6.611 1.000 100.657 1908 ASN B C 1
ATOM 2263 O O . ASN B 1 86 ? 8.937 -56.615 6.538 1.000 85.477 1908 ASN B O 1
ATOM 2268 N N . PRO B 1 87 ? 8.891 -54.644 7.649 1.000 111.348 1909 PRO B N 1
ATOM 2269 C CA . PRO B 1 87 ? 9.637 -55.129 8.804 1.000 115.879 1909 PRO B CA 1
ATOM 2270 C C . PRO B 1 87 ? 8.692 -55.690 9.879 1.000 112.284 1909 PRO B C 1
ATOM 2271 O O . PRO B 1 87 ? 7.463 -55.535 9.759 1.000 93.624 1909 PRO B O 1
ATOM 2275 N N . GLU B 1 88 ? 9.299 -56.327 10.888 1.000 114.576 1910 GLU B N 1
ATOM 2276 C CA . GLU B 1 88 ? 8.636 -56.969 12.056 1.000 115.448 1910 GLU B CA 1
ATOM 2277 C C . GLU B 1 88 ? 7.595 -55.993 12.635 1.000 108.772 1910 GLU B C 1
ATOM 2278 O O . GLU B 1 88 ? 6.433 -56.415 12.793 1.000 101.556 1910 GLU B O 1
ATOM 2284 N N . ASN B 1 89 ? 7.975 -54.724 12.854 1.000 101.229 1911 ASN B N 1
ATOM 2285 C CA . ASN B 1 89 ? 7.117 -53.633 13.406 1.000 110.153 1911 ASN B CA 1
ATOM 2286 C C . ASN B 1 89 ? 6.677 -52.660 12.293 1.000 113.035 1911 ASN B C 1
ATOM 2287 O O . ASN B 1 89 ? 7.537 -52.073 11.637 1.000 105.613 1911 ASN B O 1
ATOM 2292 N N . PRO B 1 90 ? 5.355 -52.414 12.043 1.000 116.493 1912 PRO B N 1
ATOM 2293 C CA . PRO B 1 90 ? 4.917 -51.478 10.990 1.000 117.640 1912 PRO B CA 1
ATOM 2294 C C . PRO B 1 90 ? 5.255 -49.982 11.168 1.000 108.414 1912 PRO B C 1
ATOM 2295 O O . PRO B 1 90 ? 5.202 -49.265 10.176 1.000 98.746 1912 PRO B O 1
ATOM 2299 N N . ARG B 1 91 ? 5.604 -49.556 12.392 1.000 100.517 1913 ARG B N 1
ATOM 2300 C CA . ARG B 1 91 ? 5.831 -48.137 12.798 1.000 101.312 1913 ARG B CA 1
ATOM 2301 C C . ARG B 1 91 ? 7.149 -47.591 12.219 1.000 97.752 1913 ARG B C 1
ATOM 2302 O O . ARG B 1 91 ? 7.158 -46.396 11.847 1.000 95.668 1913 ARG B O 1
ATOM 2310 N N . ILE B 1 92 ? 8.217 -48.406 12.174 1.000 97.793 1914 ILE B N 1
ATOM 2311 C CA . ILE B 1 92 ? 9.591 -48.018 11.694 1.000 104.136 1914 ILE B CA 1
ATOM 2312 C C . ILE B 1 92 ? 9.799 -48.382 10.209 1.000 98.924 1914 ILE B C 1
ATOM 2313 O O . ILE B 1 92 ? 10.981 -48.350 9.773 1.000 93.077 1914 ILE B O 1
ATOM 2318 N N . ALA B 1 93 ? 8.726 -48.710 9.465 1.000 101.185 1915 ALA B N 1
ATOM 2319 C CA . ALA B 1 93 ? 8.707 -48.801 7.979 1.000 90.671 1915 ALA B CA 1
ATOM 2320 C C . ALA B 1 93 ? 9.282 -47.499 7.404 1.000 87.639 1915 ALA B C 1
ATOM 2321 O O . ALA B 1 93 ? 8.938 -46.409 7.916 1.000 70.613 1915 ALA B O 1
ATOM 2323 N N . ARG B 1 94 ? 10.185 -47.614 6.431 1.000 86.593 1916 ARG B N 1
ATOM 2324 C CA . ARG B 1 94 ? 10.512 -46.511 5.489 1.000 92.237 1916 ARG B CA 1
ATOM 2325 C C . ARG B 1 94 ? 9.723 -46.790 4.199 1.000 86.443 1916 ARG B C 1
ATOM 2326 O O . ARG B 1 94 ? 9.973 -47.832 3.552 1.000 76.175 1916 ARG B O 1
ATOM 2334 N N . LYS B 1 95 ? 8.713 -45.951 3.940 1.000 77.400 1917 LYS B N 1
ATOM 2335 C CA . LYS B 1 95 ? 8.020 -45.788 2.637 1.000 67.909 1917 LYS B CA 1
ATOM 2336 C C . LYS B 1 95 ? 8.673 -44.595 1.934 1.000 66.021 1917 LYS B C 1
ATOM 2337 O O . LYS B 1 95 ? 8.776 -43.537 2.567 1.000 77.524 1917 LYS B O 1
ATOM 2343 N N . ASP B 1 96 ? 9.165 -44.770 0.703 1.000 64.670 1918 ASP B N 1
ATOM 2344 C CA . ASP B 1 96 ? 9.678 -43.662 -0.151 1.000 58.298 1918 ASP B CA 1
ATOM 2345 C C . ASP B 1 96 ? 8.701 -43.445 -1.317 1.000 57.259 1918 ASP B C 1
ATOM 2346 O O . ASP B 1 96 ? 7.979 -44.396 -1.674 1.000 52.829 1918 ASP B O 1
ATOM 2351 N N . PHE B 1 97 ? 8.658 -42.227 -1.856 1.000 50.402 1919 PHE B N 1
ATOM 2352 C CA . PHE B 1 97 ? 7.710 -41.802 -2.910 1.000 50.768 1919 PHE B CA 1
ATOM 2353 C C . PHE B 1 97 ? 8.435 -40.975 -3.965 1.000 54.242 1919 PHE B C 1
ATOM 2354 O O . PHE B 1 97 ? 9.192 -40.094 -3.556 1.000 50.695 1919 PHE B O 1
ATOM 2362 N N . ASP B 1 98 ? 8.150 -41.182 -5.256 1.000 53.053 1920 ASP B N 1
ATOM 2363 C CA . ASP B 1 98 ? 8.496 -40.166 -6.281 1.000 53.335 1920 ASP B CA 1
ATOM 2364 C C . ASP B 1 98 ? 7.625 -40.338 -7.536 1.000 54.065 1920 ASP B C 1
ATOM 2365 O O . ASP B 1 98 ? 6.575 -41.017 -7.473 1.000 50.041 1920 ASP B O 1
ATOM 2370 N N . LEU B 1 99 ? 8.034 -39.683 -8.624 1.000 50.985 1921 LEU B N 1
ATOM 2371 C CA . LEU B 1 99 ? 7.220 -39.487 -9.841 1.000 49.703 1921 LEU B CA 1
ATOM 2372 C C . LEU B 1 99 ? 7.805 -40.293 -10.998 1.000 51.900 1921 LEU B C 1
ATOM 2373 O O . LEU B 1 99 ? 8.998 -40.212 -11.226 1.000 57.996 1921 LEU B O 1
ATOM 2378 N N . LEU B 1 100 ? 6.955 -41.043 -11.696 1.000 50.044 1922 LEU B N 1
ATOM 2379 C CA . LEU B 1 100 ? 7.216 -41.589 -13.048 1.000 46.577 1922 LEU B CA 1
ATOM 2380 C C . LEU B 1 100 ? 6.303 -40.815 -14.006 1.000 47.230 1922 LEU B C 1
ATOM 2381 O O . LEU B 1 100 ? 5.089 -40.914 -13.822 1.000 50.383 1922 LEU B O 1
ATOM 2386 N N . LEU B 1 101 ? 6.855 -39.962 -14.877 1.000 48.861 1923 LEU B N 1
ATOM 2387 C CA . LEU B 1 101 ? 6.070 -39.155 -15.849 1.000 52.549 1923 LEU B CA 1
ATOM 2388 C C . LEU B 1 101 ? 6.055 -39.912 -17.177 1.000 48.918 1923 LEU B C 1
ATOM 2389 O O . LEU B 1 101 ? 7.151 -40.157 -17.725 1.000 50.089 1923 LEU B O 1
ATOM 2394 N N . VAL B 1 102 ? 4.871 -40.296 -17.648 1.000 45.459 1924 VAL B N 1
ATOM 2395 C CA . VAL B 1 102 ? 4.698 -41.088 -18.902 1.000 45.361 1924 VAL B CA 1
ATOM 2396 C C . VAL B 1 102 ? 4.061 -40.185 -19.952 1.000 45.129 1924 VAL B C 1
ATOM 2397 O O . VAL B 1 102 ? 2.915 -39.760 -19.722 1.000 43.295 1924 VAL B O 1
ATOM 2401 N N . SER B 1 103 ? 4.797 -39.894 -21.035 1.000 45.285 1925 SER B N 1
ATOM 2402 C CA . SER B 1 103 ? 4.319 -39.150 -22.229 1.000 48.687 1925 SER B CA 1
ATOM 2403 C C . SER B 1 103 ? 4.024 -40.146 -23.353 1.000 47.740 1925 SER B C 1
ATOM 2404 O O . SER B 1 103 ? 4.897 -40.987 -23.638 1.000 45.749 1925 SER B O 1
ATOM 2407 N N . LEU B 1 104 ? 2.854 -40.030 -23.980 1.000 46.502 1926 LEU B N 1
ATOM 2408 C CA . LEU B 1 104 ? 2.464 -40.875 -25.130 1.000 45.339 1926 LEU B CA 1
ATOM 2409 C C . LEU B 1 104 ? 2.926 -40.186 -26.414 1.000 44.868 1926 LEU B C 1
ATOM 2410 O O . LEU B 1 104 ? 2.499 -39.027 -26.647 1.000 42.742 1926 LEU B O 1
ATOM 2415 N N . ALA B 1 105 ? 3.763 -40.861 -27.193 1.000 42.947 1927 ALA B N 1
ATOM 2416 C CA . ALA B 1 105 ? 4.192 -40.426 -28.549 1.000 46.244 1927 ALA B CA 1
ATOM 2417 C C . ALA B 1 105 ? 3.011 -40.616 -29.514 1.000 45.267 1927 ALA B C 1
ATOM 2418 O O . ALA B 1 105 ? 2.319 -41.658 -29.430 1.000 48.249 1927 ALA B O 1
ATOM 2420 N N . ASP B 1 106 ? 2.740 -39.616 -30.353 1.000 44.934 1928 ASP B N 1
ATOM 2421 C CA . ASP B 1 106 ? 1.595 -39.644 -31.292 1.000 45.486 1928 ASP B CA 1
ATOM 2422 C C . ASP B 1 106 ? 1.831 -40.732 -32.347 1.000 44.665 1928 ASP B C 1
ATOM 2423 O O . ASP B 1 106 ? 2.956 -40.853 -32.842 1.000 48.909 1928 ASP B O 1
ATOM 2428 N N . GLU B 1 107 ? 0.825 -41.553 -32.613 1.000 45.753 1929 GLU B N 1
ATOM 2429 C CA . GLU B 1 107 ? 0.808 -42.434 -33.803 1.000 48.346 1929 GLU B CA 1
ATOM 2430 C C . GLU B 1 107 ? -0.255 -41.881 -34.755 1.000 46.244 1929 GLU B C 1
ATOM 2431 O O . GLU B 1 107 ? -1.175 -41.158 -34.286 1.000 45.068 1929 GLU B O 1
ATOM 2437 N N . ASN B 1 108 ? -0.106 -42.166 -36.046 1.000 45.101 1930 ASN B N 1
ATOM 2438 C CA . ASN B 1 108 ? -1.061 -41.737 -37.095 1.000 42.099 1930 ASN B CA 1
ATOM 2439 C C . ASN B 1 108 ? -2.243 -42.700 -37.063 1.000 41.933 1930 ASN B C 1
ATOM 2440 O O . ASN B 1 108 ? -2.299 -43.546 -37.939 1.000 40.623 1930 ASN B O 1
ATOM 2445 N N . ASP B 1 109 ? -3.136 -42.557 -36.081 1.000 42.833 1931 ASP B N 1
ATOM 2446 C CA . ASP B 1 109 ? -4.306 -43.451 -35.905 1.000 44.047 1931 ASP B CA 1
ATOM 2447 C C . ASP B 1 109 ? -5.591 -42.654 -36.163 1.000 41.863 1931 ASP B C 1
ATOM 2448 O O . ASP B 1 109 ? -6.649 -43.147 -35.843 1.000 44.891 1931 ASP B O 1
ATOM 2453 N N . ASN B 1 110 ? -5.510 -41.473 -36.755 1.000 41.821 1932 ASN B N 1
ATOM 2454 C CA . ASN B 1 110 ? -6.728 -40.727 -37.159 1.000 41.612 1932 ASN B CA 1
ATOM 2455 C C . ASN B 1 110 ? -6.599 -40.276 -38.613 1.000 40.197 1932 ASN B C 1
ATOM 2456 O O . ASN B 1 110 ? -5.489 -39.937 -39.029 1.000 44.034 1932 ASN B O 1
ATOM 2461 N N . HIS B 1 111 ? -7.711 -40.193 -39.331 1.000 44.420 1933 HIS B N 1
ATOM 2462 C CA . HIS B 1 111 ? -7.733 -39.711 -40.733 1.000 46.201 1933 HIS B CA 1
ATOM 2463 C C . HIS B 1 111 ? -8.464 -38.374 -40.764 1.000 44.095 1933 HIS B C 1
ATOM 2464 O O . HIS B 1 111 ? -9.165 -38.052 -39.816 1.000 40.325 1933 HIS B O 1
ATOM 2471 N N . PRO B 1 112 ? -8.259 -37.528 -41.804 1.000 42.524 1934 PRO B N 1
ATOM 2472 C CA . PRO B 1 112 ? -9.001 -36.283 -41.926 1.000 43.941 1934 PRO B CA 1
ATOM 2473 C C . PRO B 1 112 ? -10.488 -36.589 -42.100 1.000 46.931 1934 PRO B C 1
ATOM 2474 O O . PRO B 1 112 ? -10.823 -37.466 -42.861 1.000 45.853 1934 PRO B O 1
ATOM 2478 N N . LEU B 1 113 ? -11.302 -35.879 -41.326 1.000 45.895 1935 LEU B N 1
ATOM 2479 C CA . LEU B 1 113 ? -12.778 -35.930 -41.334 1.000 49.826 1935 LEU B CA 1
ATOM 2480 C C . LEU B 1 113 ? -13.290 -34.597 -41.872 1.000 41.223 1935 LEU B C 1
ATOM 2481 O O . LEU B 1 113 ? -13.025 -33.577 -41.268 1.000 36.502 1935 LEU B O 1
ATOM 2486 N N . PHE B 1 114 ? -13.992 -34.612 -42.990 1.000 38.739 1936 PHE B N 1
ATOM 2487 C CA . PHE B 1 114 ? -14.672 -33.404 -43.486 1.000 40.651 1936 PHE B CA 1
ATOM 2488 C C . PHE B 1 114 ? -15.707 -33.014 -42.432 1.000 41.708 1936 PHE B C 1
ATOM 2489 O O . PHE B 1 114 ? -16.250 -33.901 -41.786 1.000 46.572 1936 PHE B O 1
ATOM 2497 N N . THR B 1 115 ? -15.920 -31.715 -42.246 1.000 40.577 1937 THR B N 1
ATOM 2498 C CA . THR B 1 115 ? -16.977 -31.134 -41.390 1.000 43.429 1937 THR B CA 1
ATOM 2499 C C . THR B 1 115 ? -18.371 -31.474 -41.955 1.000 45.715 1937 THR B C 1
ATOM 2500 O O . THR B 1 115 ? -19.334 -31.380 -41.200 1.000 47.457 1937 THR B O 1
ATOM 2504 N N . GLU B 1 116 ? -18.492 -31.797 -43.246 1.000 46.132 1938 GLU B N 1
ATOM 2505 C CA . GLU B 1 116 ? -19.775 -32.205 -43.889 1.000 45.307 1938 GLU B CA 1
ATOM 2506 C C . GLU B 1 116 ? -19.516 -33.425 -44.780 1.000 49.147 1938 GLU B C 1
ATOM 2507 O O . GLU B 1 116 ? -18.387 -33.543 -45.357 1.000 51.178 1938 GLU B O 1
ATOM 2513 N N . GLY B 1 117 ? -20.513 -34.303 -44.869 1.000 45.443 1939 GLY B N 1
ATOM 2514 C CA . GLY B 1 117 ? -20.514 -35.464 -45.772 1.000 46.138 1939 GLY B CA 1
ATOM 2515 C C . GLY B 1 117 ? -20.738 -34.997 -47.199 1.000 46.809 1939 GLY B C 1
ATOM 2516 O O . GLY B 1 117 ? -20.121 -35.595 -48.141 1.000 43.792 1939 GLY B O 1
ATOM 2517 N N . THR B 1 118 ? -21.609 -33.987 -47.339 1.000 37.218 1940 THR B N 1
ATOM 2518 C CA . THR B 1 118 ? -21.951 -33.323 -48.616 1.000 43.014 1940 THR B CA 1
ATOM 2519 C C . THR B 1 118 ? -21.938 -31.808 -48.416 1.000 42.861 1940 THR B C 1
ATOM 2520 O O . THR B 1 118 ? -22.677 -31.311 -47.573 1.000 45.212 1940 THR B O 1
ATOM 2524 N N . TYR B 1 119 ? -21.104 -31.126 -49.180 1.000 41.975 1941 TYR B N 1
ATOM 2525 C CA . TYR B 1 119 ? -21.078 -29.654 -49.270 1.000 41.982 1941 TYR B CA 1
ATOM 2526 C C . TYR B 1 119 ? -21.976 -29.226 -50.417 1.000 44.093 1941 TYR B C 1
ATOM 2527 O O . TYR B 1 119 ? -21.911 -29.866 -51.501 1.000 46.808 1941 TYR B O 1
ATOM 2536 N N . GLN B 1 120 ? -22.777 -28.188 -50.179 1.000 40.302 1942 GLN B N 1
ATOM 2537 C CA . GLN B 1 120 ? -23.627 -27.552 -51.219 1.000 45.513 1942 GLN B CA 1
ATOM 2538 C C . GLN B 1 120 ? -22.984 -26.243 -51.631 1.000 40.906 1942 GLN B C 1
ATOM 2539 O O . GLN B 1 120 ? -22.624 -25.485 -50.749 1.000 40.968 1942 GLN B O 1
ATOM 2545 N N . ALA B 1 121 ? -22.898 -25.968 -52.923 1.000 36.290 1943 ALA B N 1
ATOM 2546 C CA . ALA B 1 121 ? -22.147 -24.791 -53.387 1.000 39.359 1943 ALA B CA 1
ATOM 2547 C C . ALA B 1 121 ? -22.748 -24.298 -54.695 1.000 41.706 1943 ALA B C 1
ATOM 2548 O O . ALA B 1 121 ? -23.587 -25.000 -55.308 1.000 42.555 1943 ALA B O 1
ATOM 2550 N N . GLU B 1 122 ? -22.334 -23.105 -55.088 1.000 46.838 1944 GLU B N 1
ATOM 2551 C CA . GLU B 1 122 ? -22.866 -22.453 -56.298 1.000 53.573 1944 GLU B CA 1
ATOM 2552 C C . GLU B 1 122 ? -21.782 -21.515 -56.843 1.000 52.612 1944 GLU B C 1
ATOM 2553 O O . GLU B 1 122 ? -20.939 -21.044 -56.058 1.000 51.847 1944 GLU B O 1
ATOM 2559 N N . VAL B 1 123 ? -21.792 -21.305 -58.153 1.000 53.068 1945 VAL B N 1
ATOM 2560 C CA . VAL B 1 123 ? -20.873 -20.374 -58.865 1.000 55.400 1945 VAL B CA 1
ATOM 2561 C C . VAL B 1 123 ? -21.656 -19.798 -60.045 1.000 52.556 1945 VAL B C 1
ATOM 2562 O O . VAL B 1 123 ? -22.431 -20.565 -60.690 1.000 46.566 1945 VAL B O 1
ATOM 2566 N N . MET B 1 124 ? -21.534 -18.487 -60.251 1.000 57.619 1946 MET B N 1
ATOM 2567 C CA . MET B 1 124 ? -22.215 -17.751 -61.355 1.000 65.103 1946 MET B CA 1
ATOM 2568 C C . MET B 1 124 ? -21.542 -18.111 -62.691 1.000 57.748 1946 MET B C 1
ATOM 2569 O O . MET B 1 124 ? -20.309 -18.088 -62.750 1.000 58.833 1946 MET B O 1
ATOM 2574 N N . GLU B 1 125 ? -22.309 -18.414 -63.741 1.000 66.790 1947 GLU B N 1
ATOM 2575 C CA . GLU B 1 125 ? -21.756 -18.542 -65.125 1.000 70.694 1947 GLU B CA 1
ATOM 2576 C C . GLU B 1 125 ? -21.011 -17.246 -65.483 1.000 65.381 1947 GLU B C 1
ATOM 2577 O O . GLU B 1 125 ? -21.383 -16.174 -64.959 1.000 65.350 1947 GLU B O 1
ATOM 2583 N N . ASN B 1 126 ? -19.954 -17.345 -66.289 1.000 68.829 1948 ASN B N 1
ATOM 2584 C CA . ASN B 1 126 ? -19.115 -16.196 -66.734 1.000 75.383 1948 ASN B CA 1
ATOM 2585 C C . ASN B 1 126 ? -18.308 -15.613 -65.572 1.000 75.198 1948 ASN B C 1
ATOM 2586 O O . ASN B 1 126 ? -17.795 -14.490 -65.748 1.000 72.060 1948 ASN B O 1
ATOM 2591 N N . SER B 1 127 ? -18.190 -16.310 -64.436 1.000 72.082 1949 SER B N 1
ATOM 2592 C CA . SER B 1 127 ? -17.313 -15.864 -63.317 1.000 69.421 1949 SER B CA 1
ATOM 2593 C C . SER B 1 127 ? -15.882 -15.784 -63.844 1.000 65.109 1949 SER B C 1
ATOM 2594 O O . SER B 1 127 ? -15.442 -16.667 -64.582 1.000 65.236 1949 SER B O 1
ATOM 2597 N N . PRO B 1 128 ? -15.137 -14.701 -63.532 1.000 61.376 1950 PRO B N 1
ATOM 2598 C CA . PRO B 1 128 ? -13.724 -14.611 -63.893 1.000 63.280 1950 PRO B CA 1
ATOM 2599 C C . PRO B 1 128 ? -12.853 -15.599 -63.108 1.000 68.307 1950 PRO B C 1
ATOM 2600 O O . PRO B 1 128 ? -13.272 -16.023 -62.036 1.000 71.446 1950 PRO B O 1
ATOM 2604 N N . ALA B 1 129 ? -11.665 -15.908 -63.640 1.000 60.876 1951 ALA B N 1
ATOM 2605 C CA . ALA B 1 129 ? -10.622 -16.720 -62.977 1.000 62.768 1951 ALA B CA 1
ATOM 2606 C C . ALA B 1 129 ? -10.447 -16.212 -61.544 1.000 62.442 1951 ALA B C 1
ATOM 2607 O O . ALA B 1 129 ? -10.556 -14.984 -61.361 1.000 64.487 1951 ALA B O 1
ATOM 2609 N N . GLY B 1 130 ? -10.250 -17.118 -60.573 1.000 56.586 1952 GLY B N 1
ATOM 2610 C CA . GLY B 1 130 ? -9.983 -16.785 -59.157 1.000 54.248 1952 GLY B CA 1
ATOM 2611 C C . GLY B 1 130 ? -11.246 -16.547 -58.327 1.000 55.055 1952 GLY B C 1
ATOM 2612 O O . GLY B 1 130 ? -11.108 -16.346 -57.101 1.000 58.463 1952 GLY B O 1
ATOM 2613 N N . THR B 1 131 ? -12.440 -16.519 -58.928 1.000 52.730 1953 THR B N 1
ATOM 2614 C CA . THR B 1 131 ? -13.713 -16.351 -58.170 1.000 59.269 1953 THR B CA 1
ATOM 2615 C C . THR B 1 131 ? -13.837 -17.569 -57.255 1.000 59.022 1953 THR B C 1
ATOM 2616 O O . THR B 1 131 ? -13.796 -18.695 -57.738 1.000 50.046 1953 THR B O 1
ATOM 2620 N N . PRO B 1 132 ? -13.942 -17.409 -55.918 1.000 56.369 1954 PRO B N 1
ATOM 2621 C CA . PRO B 1 132 ? -14.126 -18.559 -55.035 1.000 57.933 1954 PRO B CA 1
ATOM 2622 C C . PRO B 1 132 ? -15.500 -19.190 -55.283 1.000 56.640 1954 PRO B C 1
ATOM 2623 O O . PRO B 1 132 ? -16.401 -18.478 -55.661 1.000 57.868 1954 PRO B O 1
ATOM 2627 N N . LEU B 1 133 ? -15.629 -20.504 -55.097 1.000 56.400 1955 LEU B N 1
ATOM 2628 C CA . LEU B 1 133 ? -16.953 -21.157 -54.920 1.000 49.360 1955 LEU B CA 1
ATOM 2629 C C . LEU B 1 133 ? -17.637 -20.459 -53.752 1.000 50.852 1955 LEU B C 1
ATOM 2630 O O . LEU B 1 133 ? -16.936 -20.204 -52.761 1.000 53.018 1955 LEU B O 1
ATOM 2635 N N . THR B 1 134 ? -18.930 -20.191 -53.863 1.000 45.682 1956 THR B N 1
ATOM 2636 C CA . THR B 1 134 ? -19.822 -19.848 -52.734 1.000 52.521 1956 THR B CA 1
ATOM 2637 C C . THR B 1 134 ? -20.256 -21.190 -52.131 1.000 49.796 1956 THR B C 1
ATOM 2638 O O . THR B 1 134 ? -21.000 -21.924 -52.821 1.000 47.304 1956 THR B O 1
ATOM 2642 N N . VAL B 1 135 ? -19.768 -21.520 -50.939 1.000 47.235 1957 VAL B N 1
ATOM 2643 C CA . VAL B 1 135 ? -20.079 -22.806 -50.260 1.000 50.408 1957 VAL B CA 1
ATOM 2644 C C . VAL B 1 135 ? -21.063 -22.559 -49.111 1.000 44.833 1957 VAL B C 1
ATOM 2645 O O . VAL B 1 135 ? -20.644 -22.032 -48.086 1.000 48.033 1957 VAL B O 1
ATOM 2649 N N . LEU B 1 136 ? -22.311 -22.989 -49.249 1.000 43.928 1958 LEU B N 1
ATOM 2650 C CA . LEU B 1 136 ? -23.424 -22.555 -48.351 1.000 47.577 1958 LEU B CA 1
ATOM 2651 C C . LEU B 1 136 ? -23.358 -23.270 -46.998 1.000 46.592 1958 LEU B C 1
ATOM 2652 O O . LEU B 1 136 ? -23.972 -22.760 -46.050 1.000 50.712 1958 LEU B O 1
ATOM 2657 N N . ASN B 1 137 ? -22.410 -24.197 -46.890 1.000 56.720 1959 ASN B N 1
ATOM 2658 C CA . ASN B 1 137 ? -22.317 -25.311 -45.926 1.000 58.817 1959 ASN B CA 1
ATOM 2659 C C . ASN B 1 137 ? -21.044 -25.177 -45.078 1.000 57.207 1959 ASN B C 1
ATOM 2660 O O . ASN B 1 137 ? -20.348 -26.198 -44.929 1.000 49.534 1959 ASN B O 1
ATOM 2665 N N . GLY B 1 138 ? -20.828 -24.012 -44.422 1.000 84.106 1960 GLY B N 1
ATOM 2666 C CA . GLY B 1 138 ? -19.572 -23.600 -43.733 1.000 58.579 1960 GLY B CA 1
ATOM 2667 C C . GLY B 1 138 ? -18.450 -23.671 -44.756 1.000 62.914 1960 GLY B C 1
ATOM 2668 O O . GLY B 1 138 ? -18.737 -24.043 -45.902 1.000 71.156 1960 GLY B O 1
ATOM 2669 N N . PRO B 1 139 ? -17.176 -23.371 -44.415 1.000 52.474 1961 PRO B N 1
ATOM 2670 C CA . PRO B 1 139 ? -16.082 -23.528 -45.374 1.000 49.354 1961 PRO B CA 1
ATOM 2671 C C . PRO B 1 139 ? -15.734 -25.011 -45.566 1.000 51.681 1961 PRO B C 1
ATOM 2672 O O . PRO B 1 139 ? -15.944 -25.810 -44.651 1.000 51.409 1961 PRO B O 1
ATOM 2676 N N . ILE B 1 140 ? -15.195 -25.367 -46.730 1.000 44.266 1962 ILE B N 1
ATOM 2677 C CA . ILE B 1 140 ? -14.612 -26.722 -46.940 1.000 44.573 1962 ILE B CA 1
ATOM 2678 C C . ILE B 1 140 ? -13.506 -26.931 -45.904 1.000 44.718 1962 ILE B C 1
ATOM 2679 O O . ILE B 1 140 ? -12.623 -26.087 -45.825 1.000 44.388 1962 ILE B O 1
ATOM 2684 N N . LEU B 1 141 ? -13.581 -28.001 -45.109 1.000 43.960 1963 LEU B N 1
ATOM 2685 C CA . LEU B 1 141 ? -12.613 -28.232 -44.010 1.000 46.351 1963 LEU B CA 1
ATOM 2686 C C . LEU B 1 141 ? -12.597 -29.702 -43.586 1.000 42.587 1963 LEU B C 1
ATOM 2687 O O . LEU B 1 141 ? -13.658 -30.273 -43.314 1.000 45.382 1963 LEU B O 1
ATOM 2692 N N . ALA B 1 142 ? -11.396 -30.266 -43.535 1.000 41.779 1964 ALA B N 1
ATOM 2693 C CA . ALA B 1 142 ? -11.083 -31.589 -42.960 1.000 49.464 1964 ALA B CA 1
ATOM 2694 C C . ALA B 1 142 ? -10.145 -31.412 -41.753 1.000 49.795 1964 ALA B C 1
ATOM 2695 O O . ALA B 1 142 ? -9.112 -30.715 -41.899 1.000 50.406 1964 ALA B O 1
ATOM 2697 N N . LEU B 1 143 ? -10.536 -32.004 -40.616 1.000 44.984 1965 LEU B N 1
ATOM 2698 C CA . LEU B 1 143 ? -9.794 -32.006 -39.331 1.000 48.877 1965 LEU B CA 1
ATOM 2699 C C . LEU B 1 143 ? -9.288 -33.415 -39.049 1.000 45.352 1965 LEU B C 1
ATOM 2700 O O . LEU B 1 143 ? -10.043 -34.401 -39.162 1.000 43.777 1965 LEU B O 1
ATOM 2705 N N . ASP B 1 144 ? -8.016 -33.479 -38.725 1.000 45.160 1966 ASP B N 1
ATOM 2706 C CA . ASP B 1 144 ? -7.306 -34.720 -38.363 1.000 42.664 1966 ASP B CA 1
ATOM 2707 C C . ASP B 1 144 ? -6.919 -34.569 -36.898 1.000 40.218 1966 ASP B C 1
ATOM 2708 O O . ASP B 1 144 ? -6.112 -33.650 -36.595 1.000 38.520 1966 ASP B O 1
ATOM 2713 N N . ALA B 1 145 ? -7.462 -35.441 -36.049 1.000 36.253 1967 ALA B N 1
ATOM 2714 C CA . ALA B 1 145 ? -7.356 -35.391 -34.572 1.000 39.241 1967 ALA B CA 1
ATOM 2715 C C . ALA B 1 145 ? -5.925 -35.651 -34.040 1.000 42.361 1967 ALA B C 1
ATOM 2716 O O . ALA B 1 145 ? -5.704 -35.403 -32.839 1.000 47.080 1967 ALA B O 1
ATOM 2718 N N . ASP B 1 146 ? -4.958 -36.091 -34.855 1.000 41.883 1968 ASP B N 1
ATOM 2719 C CA . ASP B 1 146 ? -3.565 -36.365 -34.385 1.000 46.587 1968 ASP B CA 1
ATOM 2720 C C . ASP B 1 146 ? -2.863 -35.063 -33.937 1.000 48.426 1968 ASP B C 1
ATOM 2721 O O . ASP B 1 146 ? -3.511 -34.062 -33.928 1.000 51.064 1968 ASP B O 1
ATOM 2726 N N . GLU B 1 147 ? -1.588 -35.102 -33.512 1.000 52.689 1969 GLU B N 1
ATOM 2727 C CA . GLU B 1 147 ? -0.942 -34.044 -32.692 1.000 53.468 1969 GLU B CA 1
ATOM 2728 C C . GLU B 1 147 ? -0.487 -32.866 -33.570 1.000 56.726 1969 GLU B C 1
ATOM 2729 O O . GLU B 1 147 ? -0.887 -31.724 -33.290 1.000 53.338 1969 GLU B O 1
ATOM 2735 N N . ASP B 1 148 ? 0.422 -33.097 -34.517 1.000 50.147 1970 ASP B N 1
ATOM 2736 C CA . ASP B 1 148 ? 1.013 -31.993 -35.327 1.000 57.914 1970 ASP B CA 1
ATOM 2737 C C . ASP B 1 148 ? 1.331 -32.557 -36.711 1.000 50.251 1970 ASP B C 1
ATOM 2738 O O . ASP B 1 148 ? 0.453 -32.472 -37.567 1.000 55.127 1970 ASP B O 1
ATOM 2743 N N . VAL B 1 149 ? 2.498 -33.167 -36.898 1.000 51.718 1971 VAL B N 1
ATOM 2744 C CA . VAL B 1 149 ? 2.959 -33.644 -38.232 1.000 55.398 1971 VAL B CA 1
ATOM 2745 C C . VAL B 1 149 ? 1.928 -34.627 -38.831 1.000 50.460 1971 VAL B C 1
ATOM 2746 O O . VAL B 1 149 ? 1.702 -34.569 -40.038 1.000 52.314 1971 VAL B O 1
ATOM 2750 N N . TYR B 1 150 ? 1.274 -35.470 -38.030 1.000 48.280 1972 TYR B N 1
ATOM 2751 C CA . TYR B 1 150 ? 0.304 -36.468 -38.537 1.000 45.063 1972 TYR B CA 1
ATOM 2752 C C . TYR B 1 150 ? -1.107 -35.869 -38.660 1.000 47.500 1972 TYR B C 1
ATOM 2753 O O . TYR B 1 150 ? -2.046 -36.649 -39.017 1.000 44.886 1972 TYR B O 1
ATOM 2762 N N . ALA B 1 151 ? -1.272 -34.553 -38.449 1.000 44.144 1973 ALA B N 1
ATOM 2763 C CA . ALA B 1 151 ? -2.585 -33.856 -38.567 1.000 47.308 1973 ALA B CA 1
ATOM 2764 C C . ALA B 1 151 ? -2.613 -32.806 -39.692 1.000 45.446 1973 ALA B C 1
ATOM 2765 O O . ALA B 1 151 ? -3.673 -32.213 -39.920 1.000 48.786 1973 ALA B O 1
ATOM 2767 N N . VAL B 1 152 ? -1.497 -32.554 -40.361 1.000 44.033 1974 VAL B N 1
ATOM 2768 C CA . VAL B 1 152 ? -1.451 -31.624 -41.517 1.000 45.945 1974 VAL B CA 1
ATOM 2769 C C . VAL B 1 152 ? -2.201 -32.292 -42.670 1.000 42.462 1974 VAL B C 1
ATOM 2770 O O . VAL B 1 152 ? -1.849 -33.397 -43.073 1.000 48.900 1974 VAL B O 1
ATOM 2774 N N . VAL B 1 153 ? -3.200 -31.598 -43.181 1.000 49.539 1975 VAL B N 1
ATOM 2775 C CA . VAL B 1 153 ? -4.093 -32.078 -44.267 1.000 51.872 1975 VAL B CA 1
ATOM 2776 C C . VAL B 1 153 ? -3.676 -31.418 -45.574 1.000 50.385 1975 VAL B C 1
ATOM 2777 O O . VAL B 1 153 ? -3.421 -30.203 -45.531 1.000 50.748 1975 VAL B O 1
ATOM 2781 N N . THR B 1 154 ? -3.682 -32.171 -46.680 1.000 50.209 1976 THR B N 1
ATOM 2782 C CA . THR B 1 154 ? -3.720 -31.626 -48.064 1.000 51.140 1976 THR B CA 1
ATOM 2783 C C . THR B 1 154 ? -5.003 -32.067 -48.794 1.000 50.086 1976 THR B C 1
ATOM 2784 O O . THR B 1 154 ? -5.409 -33.245 -48.679 1.000 50.292 1976 THR B O 1
ATOM 2788 N N . TYR B 1 155 ? -5.552 -31.154 -49.588 1.000 44.099 1977 TYR B N 1
ATOM 2789 C CA . TYR B 1 155 ? -6.861 -31.234 -50.274 1.000 41.102 1977 TYR B CA 1
ATOM 2790 C C . TYR B 1 155 ? -6.645 -31.454 -51.768 1.000 43.143 1977 TYR B C 1
ATOM 2791 O O . TYR B 1 155 ? -5.762 -30.822 -52.333 1.000 47.690 1977 TYR B O 1
ATOM 2800 N N . GLN B 1 156 ? -7.436 -32.342 -52.367 1.000 45.462 1978 GLN B N 1
ATOM 2801 C CA . GLN B 1 156 ? -7.549 -32.534 -53.835 1.000 43.229 1978 GLN B CA 1
ATOM 2802 C C . GLN B 1 156 ? -9.033 -32.528 -54.223 1.000 47.845 1978 GLN B C 1
ATOM 2803 O O . GLN B 1 156 ? -9.913 -32.727 -53.324 1.000 47.114 1978 GLN B O 1
ATOM 2809 N N . LEU B 1 157 ? -9.295 -32.374 -55.520 1.000 44.065 1979 LEU B N 1
ATOM 2810 C CA . LEU B 1 157 ? -10.648 -32.250 -56.112 1.000 48.315 1979 LEU B CA 1
ATOM 2811 C C . LEU B 1 157 ? -10.714 -33.155 -57.340 1.000 47.318 1979 LEU B C 1
ATOM 2812 O O . LEU B 1 157 ? -9.877 -32.955 -58.212 1.000 61.083 1979 LEU B O 1
ATOM 2817 N N . LEU B 1 158 ? -11.637 -34.127 -57.355 1.000 48.585 1980 LEU B N 1
ATOM 2818 C CA . LEU B 1 158 ? -11.778 -35.186 -58.388 1.000 47.395 1980 LEU B CA 1
ATOM 2819 C C . LEU B 1 158 ? -13.161 -35.089 -59.015 1.000 50.573 1980 LEU B C 1
ATOM 2820 O O . LEU B 1 158 ? -14.085 -34.564 -58.345 1.000 56.574 1980 LEU B O 1
ATOM 2825 N N . GLY B 1 159 ? -13.286 -35.666 -60.211 1.000 43.180 1981 GLY B N 1
ATOM 2826 C CA . GLY B 1 159 ? -14.557 -35.899 -60.897 1.000 46.655 1981 GLY B CA 1
ATOM 2827 C C . GLY B 1 159 ? -14.722 -35.071 -62.150 1.000 51.194 1981 GLY B C 1
ATOM 2828 O O . GLY B 1 159 ? -13.848 -34.200 -62.442 1.000 50.826 1981 GLY B O 1
ATOM 2829 N N . THR B 1 160 ? -15.877 -35.263 -62.786 1.000 58.776 1982 THR B N 1
ATOM 2830 C CA . THR B 1 160 ? -16.135 -35.020 -64.228 1.000 66.757 1982 THR B CA 1
ATOM 2831 C C . THR B 1 160 ? -15.683 -33.608 -64.598 1.000 69.187 1982 THR B C 1
ATOM 2832 O O . THR B 1 160 ? -14.726 -33.512 -65.376 1.000 91.996 1982 THR B O 1
ATOM 2836 N N . HIS B 1 161 ? -16.279 -32.550 -64.070 1.000 59.171 1983 HIS B N 1
ATOM 2837 C CA . HIS B 1 161 ? -15.844 -31.189 -64.490 1.000 53.782 1983 HIS B CA 1
ATOM 2838 C C . HIS B 1 161 ? -14.970 -30.545 -63.406 1.000 48.151 1983 HIS B C 1
ATOM 2839 O O . HIS B 1 161 ? -15.064 -29.346 -63.234 1.000 49.520 1983 HIS B O 1
ATOM 2846 N N . SER B 1 162 ? -14.104 -31.294 -62.722 1.000 44.144 1984 SER B N 1
ATOM 2847 C CA . SER B 1 162 ? -13.211 -30.723 -61.679 1.000 50.521 1984 SER B CA 1
ATOM 2848 C C . SER B 1 162 ? -12.236 -29.735 -62.325 1.000 50.970 1984 SER B C 1
ATOM 2849 O O . SER B 1 162 ? -11.777 -28.819 -61.629 1.000 56.361 1984 SER B O 1
ATOM 2852 N N . ASP B 1 163 ? -11.944 -29.913 -63.612 1.000 53.283 1985 ASP B N 1
ATOM 2853 C CA . ASP B 1 163 ? -10.971 -29.085 -64.369 1.000 62.329 1985 ASP B CA 1
ATOM 2854 C C . ASP B 1 163 ? -11.470 -27.642 -64.532 1.000 58.582 1985 ASP B C 1
ATOM 2855 O O . ASP B 1 163 ? -10.633 -26.819 -64.867 1.000 57.756 1985 ASP B O 1
ATOM 2860 N N . LEU B 1 164 ? -12.760 -27.332 -64.317 1.000 56.700 1986 LEU B N 1
ATOM 2861 C CA . LEU B 1 164 ? -13.251 -25.920 -64.291 1.000 61.052 1986 LEU B CA 1
ATOM 2862 C C . LEU B 1 164 ? -12.591 -25.171 -63.128 1.000 57.449 1986 LEU B C 1
ATOM 2863 O O . LEU B 1 164 ? -12.528 -23.936 -63.190 1.000 55.206 1986 LEU B O 1
ATOM 2868 N N . PHE B 1 165 ? -12.119 -25.901 -62.115 1.000 55.773 1987 PHE B N 1
ATOM 2869 C CA . PHE B 1 165 ? -11.666 -25.346 -60.818 1.000 52.500 1987 PHE B CA 1
ATOM 2870 C C . PHE B 1 165 ? -10.231 -25.774 -60.527 1.000 51.697 1987 PHE B C 1
ATOM 2871 O O . PHE B 1 165 ? -9.743 -26.749 -61.108 1.000 58.776 1987 PHE B O 1
ATOM 2879 N N . VAL B 1 166 ? -9.584 -25.032 -59.638 1.000 50.677 1988 VAL B N 1
ATOM 2880 C CA . VAL B 1 166 ? -8.378 -25.471 -58.893 1.000 56.431 1988 VAL B CA 1
ATOM 2881 C C . VAL B 1 166 ? -8.756 -25.414 -57.415 1.000 53.668 1988 VAL B C 1
ATOM 2882 O O . VAL B 1 166 ? -9.633 -24.594 -57.053 1.000 43.395 1988 VAL B O 1
ATOM 2886 N N . ILE B 1 167 ? -8.103 -26.237 -56.598 1.000 50.227 1989 ILE B N 1
ATOM 2887 C CA . ILE B 1 167 ? -8.247 -26.179 -55.121 1.000 49.839 1989 ILE B CA 1
ATOM 2888 C C . ILE B 1 167 ? -6.888 -25.809 -54.518 1.000 45.694 1989 ILE B C 1
ATOM 2889 O O . ILE B 1 167 ? -5.883 -26.319 -54.962 1.000 49.991 1989 ILE B O 1
ATOM 2894 N N . ASP B 1 168 ? -6.882 -24.925 -53.541 1.000 45.380 1990 ASP B N 1
ATOM 2895 C CA . ASP B 1 168 ? -5.710 -24.708 -52.670 1.000 54.452 1990 ASP B CA 1
ATOM 2896 C C . ASP B 1 168 ? -5.431 -25.990 -51.861 1.000 52.284 1990 ASP B C 1
ATOM 2897 O O . ASP B 1 168 ? -6.266 -26.355 -51.019 1.000 53.196 1990 ASP B O 1
ATOM 2902 N N . ASN B 1 169 ? -4.249 -26.581 -52.060 1.000 50.969 1991 ASN B N 1
ATOM 2903 C CA . ASN B 1 169 ? -3.819 -27.883 -51.502 1.000 54.218 1991 ASN B CA 1
ATOM 2904 C C . ASN B 1 169 ? -3.739 -27.822 -49.980 1.000 56.657 1991 ASN B C 1
ATOM 2905 O O . ASN B 1 169 ? -3.788 -28.897 -49.366 1.000 54.405 1991 ASN B O 1
ATOM 2910 N N . SER B 1 170 ? -3.654 -26.636 -49.383 1.000 49.679 1992 SER B N 1
ATOM 2911 C CA . SER B 1 170 ? -3.523 -26.511 -47.911 1.000 53.283 1992 SER B CA 1
ATOM 2912 C C . SER B 1 170 ? -4.777 -25.889 -47.274 1.000 50.666 1992 SER B C 1
ATOM 2913 O O . SER B 1 170 ? -4.993 -26.199 -46.109 1.000 52.959 1992 SER B O 1
ATOM 2916 N N . THR B 1 171 ? -5.570 -25.048 -47.959 1.000 52.895 1993 THR B N 1
ATOM 2917 C CA . THR B 1 171 ? -6.743 -24.347 -47.330 1.000 54.540 1993 THR B CA 1
ATOM 2918 C C . THR B 1 171 ? -8.090 -24.954 -47.753 1.000 49.800 1993 THR B C 1
ATOM 2919 O O . THR B 1 171 ? -9.112 -24.634 -47.109 1.000 49.479 1993 THR B O 1
ATOM 2923 N N . GLY B 1 172 ? -8.114 -25.743 -48.825 1.000 47.169 1994 GLY B N 1
ATOM 2924 C CA . GLY B 1 172 ? -9.337 -26.349 -49.385 1.000 46.339 1994 GLY B CA 1
ATOM 2925 C C . GLY B 1 172 ? -10.230 -25.346 -50.110 1.000 46.353 1994 GLY B C 1
ATOM 2926 O O . GLY B 1 172 ? -11.338 -25.725 -50.526 1.000 45.723 1994 GLY B O 1
ATOM 2927 N N . VAL B 1 173 ? -9.805 -24.101 -50.285 1.000 49.708 1995 VAL B N 1
ATOM 2928 C CA . VAL B 1 173 ? -10.592 -23.106 -51.074 1.000 50.237 1995 VAL B CA 1
ATOM 2929 C C . VAL B 1 173 ? -10.563 -23.485 -52.564 1.000 47.379 1995 VAL B C 1
ATOM 2930 O O . VAL B 1 173 ? -9.481 -23.779 -53.123 1.000 53.292 1995 VAL B O 1
ATOM 2934 N N . VAL B 1 174 ? -11.748 -23.593 -53.147 1.000 41.037 1996 VAL B N 1
ATOM 2935 C CA . VAL B 1 174 ? -11.973 -23.897 -54.578 1.000 46.307 1996 VAL B CA 1
ATOM 2936 C C . VAL B 1 174 ? -12.308 -22.578 -55.289 1.000 48.561 1996 VAL B C 1
ATOM 2937 O O . VAL B 1 174 ? -13.313 -21.942 -54.911 1.000 46.852 1996 VAL B O 1
ATOM 2941 N N . THR B 1 175 ? -11.520 -22.246 -56.319 1.000 51.474 1997 THR B N 1
ATOM 2942 C CA . THR B 1 175 ? -11.669 -21.074 -57.228 1.000 53.738 1997 THR B CA 1
ATOM 2943 C C . THR B 1 175 ? -11.835 -21.547 -58.682 1.000 55.251 1997 THR B C 1
ATOM 2944 O O . THR B 1 175 ? -11.477 -22.712 -59.016 1.000 57.632 1997 THR B O 1
ATOM 2948 N N . VAL B 1 176 ? -12.359 -20.670 -59.536 1.000 59.431 1998 VAL B N 1
ATOM 2949 C CA . VAL B 1 176 ? -12.465 -20.904 -61.006 1.000 55.977 1998 VAL B CA 1
ATOM 2950 C C . VAL B 1 176 ? -11.041 -20.914 -61.572 1.000 57.115 1998 VAL B C 1
ATOM 2951 O O . VAL B 1 176 ? -10.250 -20.035 -61.171 1.000 51.744 1998 VAL B O 1
ATOM 2955 N N . ARG B 1 177 ? -10.724 -21.916 -62.401 1.000 54.790 1999 ARG B N 1
ATOM 2956 C CA . ARG B 1 177 ? -9.387 -22.096 -63.030 1.000 69.083 1999 ARG B CA 1
ATOM 2957 C C . ARG B 1 177 ? -9.149 -20.930 -63.997 1.000 73.401 1999 ARG B C 1
ATOM 2958 O O . ARG B 1 177 ? -10.142 -20.471 -64.610 1.000 67.298 1999 ARG B O 1
ATOM 2966 N N . SER B 1 178 ? -7.896 -20.478 -64.136 1.000 75.387 2000 SER B N 1
ATOM 2967 C CA . SER B 1 178 ? -7.520 -19.389 -65.078 1.000 81.566 2000 SER B CA 1
ATOM 2968 C C . SER B 1 178 ? -7.680 -19.896 -66.519 1.000 82.657 2000 SER B C 1
ATOM 2969 O O . SER B 1 178 ? -7.461 -21.114 -66.764 1.000 68.827 2000 SER B O 1
ATOM 2972 N N . GLY B 1 179 ? -8.137 -19.002 -67.407 1.000 88.179 2001 GLY B N 1
ATOM 2973 C CA . GLY B 1 179 ? -8.328 -19.246 -68.851 1.000 92.711 2001 GLY B CA 1
ATOM 2974 C C . GLY B 1 179 ? -9.628 -19.969 -69.157 1.000 94.460 2001 GLY B C 1
ATOM 2975 O O . GLY B 1 179 ? -9.813 -20.410 -70.307 1.000 94.959 2001 GLY B O 1
ATOM 2976 N N . ILE B 1 180 ? -10.517 -20.106 -68.178 1.000 96.904 2002 ILE B N 1
ATOM 2977 C CA . ILE B 1 180 ? -11.782 -20.861 -68.387 1.000 105.443 2002 ILE B CA 1
ATOM 2978 C C . ILE B 1 180 ? -12.949 -19.916 -68.110 1.000 107.328 2002 ILE B C 1
ATOM 2979 O O . ILE B 1 180 ? -12.788 -18.970 -67.298 1.000 98.439 2002 ILE B O 1
ATOM 2984 N N . ILE B 1 181 ? -14.027 -20.130 -68.867 1.000 106.613 2003 ILE B N 1
ATOM 2985 C CA . ILE B 1 181 ? -15.279 -19.321 -68.882 1.000 106.949 2003 ILE B CA 1
ATOM 2986 C C . ILE B 1 181 ? -16.441 -20.316 -68.801 1.000 94.827 2003 ILE B C 1
ATOM 2987 O O . ILE B 1 181 ? -16.510 -21.208 -69.669 1.000 81.010 2003 ILE B O 1
ATOM 2992 N N . ILE B 1 182 ? -17.304 -20.184 -67.793 1.000 86.148 2004 ILE B N 1
ATOM 2993 C CA . ILE B 1 182 ? -18.413 -21.147 -67.537 1.000 84.868 2004 ILE B CA 1
ATOM 2994 C C . ILE B 1 182 ? -19.660 -20.624 -68.255 1.000 82.294 2004 ILE B C 1
ATOM 2995 O O . ILE B 1 182 ? -20.033 -19.462 -68.004 1.000 85.759 2004 ILE B O 1
ATOM 3000 N N . ASP B 1 183 ? -20.266 -21.453 -69.112 1.000 76.863 2005 ASP B N 1
ATOM 3001 C CA . ASP B 1 183 ? -21.519 -21.148 -69.851 1.000 78.389 2005 ASP B CA 1
ATOM 3002 C C . ASP B 1 183 ? -22.588 -22.165 -69.440 1.000 74.621 2005 ASP B C 1
ATOM 3003 O O . ASP B 1 183 ? -22.433 -23.359 -69.768 1.000 67.636 2005 ASP B O 1
ATOM 3008 N N . ARG B 1 184 ? -23.652 -21.708 -68.775 1.000 69.612 2006 ARG B N 1
ATOM 3009 C CA . ARG B 1 184 ? -24.650 -22.610 -68.150 1.000 72.468 2006 ARG B CA 1
ATOM 3010 C C . ARG B 1 184 ? -25.202 -23.547 -69.231 1.000 76.702 2006 ARG B C 1
ATOM 3011 O O . ARG B 1 184 ? -25.476 -24.721 -68.897 1.000 76.699 2006 ARG B O 1
ATOM 3019 N N . GLU B 1 185 ? -25.329 -23.067 -70.478 1.000 80.947 2007 GLU B N 1
ATOM 3020 C CA . GLU B 1 185 ? -25.935 -23.826 -71.611 1.000 82.209 2007 GLU B CA 1
ATOM 3021 C C . GLU B 1 185 ? -25.024 -24.985 -72.040 1.000 77.595 2007 GLU B C 1
ATOM 3022 O O . GLU B 1 185 ? -25.564 -25.956 -72.598 1.000 77.858 2007 GLU B O 1
ATOM 3028 N N . ALA B 1 186 ? -23.707 -24.898 -71.803 1.000 74.001 2008 ALA B N 1
ATOM 3029 C CA . ALA B 1 186 ? -22.720 -25.953 -72.148 1.000 76.439 2008 ALA B CA 1
ATOM 3030 C C . ALA B 1 186 ? -22.985 -27.205 -71.302 1.000 77.688 2008 ALA B C 1
ATOM 3031 O O . ALA B 1 186 ? -22.742 -28.311 -71.812 1.000 77.054 2008 ALA B O 1
ATOM 3033 N N . PHE B 1 187 ? -23.497 -27.026 -70.074 1.000 74.787 2009 PHE B N 1
ATOM 3034 C CA . PHE B 1 187 ? -23.657 -28.083 -69.038 1.000 70.302 2009 PHE B CA 1
ATOM 3035 C C . PHE B 1 187 ? -25.074 -28.644 -69.059 1.000 67.720 2009 PHE B C 1
ATOM 3036 O O . PHE B 1 187 ? -26.067 -27.894 -68.931 1.000 71.340 2009 PHE B O 1
ATOM 3044 N N . SER B 1 188 ? -25.144 -29.963 -69.185 1.000 65.927 2010 SER B N 1
ATOM 3045 C CA . SER B 1 188 ? -26.402 -30.739 -69.211 1.000 73.452 2010 SER B CA 1
ATOM 3046 C C . SER B 1 188 ? -26.247 -31.904 -68.234 1.000 76.762 2010 SER B C 1
ATOM 3047 O O . SER B 1 188 ? -25.698 -32.945 -68.602 1.000 76.787 2010 SER B O 1
ATOM 3050 N N . PRO B 1 189 ? -26.665 -31.778 -66.946 1.000 77.515 2011 PRO B N 1
ATOM 3051 C CA . PRO B 1 189 ? -27.293 -30.571 -66.400 1.000 75.323 2011 PRO B CA 1
ATOM 3052 C C . PRO B 1 189 ? -26.320 -29.509 -65.896 1.000 65.176 2011 PRO B C 1
ATOM 3053 O O . PRO B 1 189 ? -25.121 -29.764 -65.812 1.000 64.414 2011 PRO B O 1
ATOM 3057 N N . PRO B 1 190 ? -26.795 -28.277 -65.575 1.000 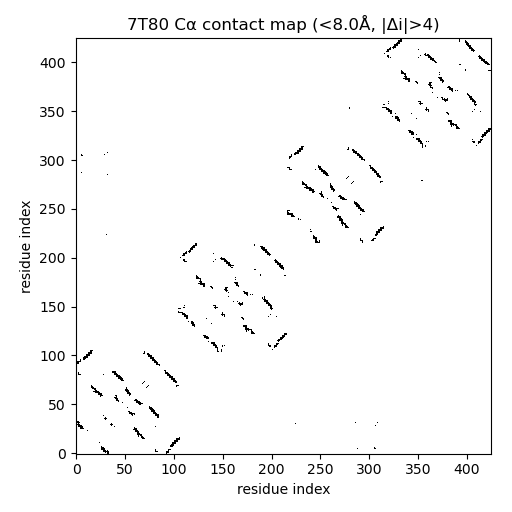61.853 2012 PRO B N 1
ATOM 3058 C CA . PRO B 1 190 ? -25.919 -27.221 -65.051 1.000 58.402 2012 PRO B CA 1
ATOM 3059 C C . PRO B 1 190 ? -25.619 -27.430 -63.552 1.000 54.280 2012 PRO B C 1
ATOM 3060 O O . PRO B 1 190 ? -25.851 -26.540 -62.762 1.000 50.936 2012 PRO B O 1
ATOM 3064 N N . PHE B 1 191 ? -25.028 -28.591 -63.233 1.000 52.710 2013 PHE B N 1
ATOM 3065 C CA . PHE B 1 191 ? -24.935 -29.193 -61.877 1.000 50.784 2013 PHE B CA 1
ATOM 3066 C C . PHE B 1 191 ? -23.810 -30.236 -61.809 1.000 52.264 2013 PHE B C 1
ATOM 3067 O O . PHE B 1 191 ? -23.873 -31.272 -62.503 1.000 54.310 2013 PHE B O 1
ATOM 3075 N N . LEU B 1 192 ? -22.813 -30.000 -60.970 1.000 48.293 2014 LEU B N 1
ATOM 3076 C CA . LEU B 1 192 ? -21.614 -30.872 -60.889 1.000 50.473 2014 LEU B CA 1
ATOM 3077 C C . LEU B 1 192 ? -21.619 -31.645 -59.561 1.000 50.056 2014 LEU B C 1
ATOM 3078 O O . LEU B 1 192 ? -21.894 -31.048 -58.511 1.000 50.464 2014 LEU B O 1
ATOM 3083 N N . GLU B 1 193 ? -21.387 -32.951 -59.639 1.000 50.043 2015 GLU B N 1
ATOM 3084 C CA . GLU B 1 193 ? -21.157 -33.841 -58.481 1.000 55.326 2015 GLU B CA 1
ATOM 3085 C C . GLU B 1 193 ? -19.657 -34.143 -58.444 1.000 48.940 2015 GLU B C 1
ATOM 3086 O O . GLU B 1 193 ? -19.227 -34.999 -59.205 1.000 53.304 2015 GLU B O 1
ATOM 3092 N N . LEU B 1 194 ? -18.900 -33.436 -57.604 1.000 43.307 2016 LEU B N 1
ATOM 3093 C CA . LEU B 1 194 ? -17.440 -33.640 -57.419 1.000 41.722 2016 LEU B CA 1
ATOM 3094 C C . LEU B 1 194 ? -17.154 -34.372 -56.110 1.000 41.907 2016 LEU B C 1
ATOM 3095 O O . LEU B 1 194 ? -17.993 -34.379 -55.212 1.000 44.913 2016 LEU B O 1
ATOM 3100 N N . LEU B 1 195 ? -15.943 -34.900 -55.995 1.000 46.656 2017 LEU B N 1
ATOM 3101 C CA . LEU B 1 195 ? -15.429 -35.498 -54.752 1.000 43.503 2017 LEU B CA 1
ATOM 3102 C C . LEU B 1 195 ? -14.259 -34.671 -54.219 1.000 45.136 2017 LEU B C 1
ATOM 3103 O O . LEU B 1 195 ? -13.329 -34.370 -55.000 1.000 44.132 2017 LEU B O 1
ATOM 3108 N N . LEU B 1 196 ? -14.307 -34.335 -52.928 1.000 44.381 2018 LEU B N 1
ATOM 3109 C CA . LEU B 1 196 ? -13.180 -33.733 -52.186 1.000 41.942 2018 LEU B CA 1
ATOM 3110 C C . LEU B 1 196 ? -12.418 -34.843 -51.470 1.000 41.723 2018 LEU B C 1
ATOM 3111 O O . LEU B 1 196 ? -13.045 -35.771 -50.923 1.000 43.574 2018 LEU B O 1
ATOM 3116 N N . LEU B 1 197 ? -11.100 -34.717 -51.471 1.000 43.646 2019 LEU B N 1
ATOM 3117 C CA . LEU B 1 197 ? -10.152 -35.702 -50.912 1.000 45.130 2019 LEU B CA 1
ATOM 3118 C C . LEU B 1 197 ? -9.200 -34.959 -49.975 1.000 45.124 2019 LEU B C 1
ATOM 3119 O O . LEU B 1 197 ? -8.699 -33.872 -50.345 1.000 47.364 2019 LEU B O 1
ATOM 3124 N N . ALA B 1 198 ? -9.036 -35.455 -48.762 1.000 44.001 2020 ALA B N 1
ATOM 3125 C CA . ALA B 1 198 ? -8.121 -34.862 -47.768 1.000 45.230 2020 ALA B CA 1
ATOM 3126 C C . ALA B 1 198 ? -7.241 -35.986 -47.236 1.000 46.038 2020 ALA B C 1
ATOM 3127 O O . ALA B 1 198 ? -7.769 -37.035 -46.862 1.000 50.076 2020 ALA B O 1
ATOM 3129 N N . GLU B 1 199 ? -5.946 -35.743 -47.201 1.000 48.787 2021 GLU B N 1
ATOM 3130 C CA . GLU B 1 199 ? -4.904 -36.762 -47.008 1.000 54.777 2021 GLU B CA 1
ATOM 3131 C C . GLU B 1 199 ? -3.942 -36.223 -45.955 1.000 50.979 2021 GLU B C 1
ATOM 3132 O O . GLU B 1 199 ? -3.683 -35.009 -45.999 1.000 49.844 2021 GLU B O 1
ATOM 3138 N N . ASP B 1 200 ? -3.467 -37.064 -45.033 1.000 47.551 2022 ASP B N 1
ATOM 3139 C CA . ASP B 1 200 ? -2.355 -36.706 -44.109 1.000 44.726 2022 ASP B CA 1
ATOM 3140 C C . ASP B 1 200 ? -1.064 -37.317 -44.657 1.000 46.597 2022 ASP B C 1
ATOM 3141 O O . ASP B 1 200 ? -1.141 -38.052 -45.691 1.000 43.639 2022 ASP B O 1
ATOM 3146 N N . ILE B 1 201 ? 0.062 -37.062 -43.992 1.000 43.979 2023 ILE B N 1
ATOM 3147 C CA . ILE B 1 201 ? 1.392 -37.498 -44.492 1.000 50.025 2023 ILE B CA 1
ATOM 3148 C C . ILE B 1 201 ? 1.529 -39.027 -44.411 1.000 50.614 2023 ILE B C 1
ATOM 3149 O O . ILE B 1 201 ? 2.467 -39.513 -45.001 1.000 57.459 2023 ILE B O 1
ATOM 3154 N N . GLY B 1 202 ? 0.611 -39.761 -43.768 1.000 49.713 2024 GLY B N 1
ATOM 3155 C CA . GLY B 1 202 ? 0.593 -41.238 -43.783 1.000 44.688 2024 GLY B CA 1
ATOM 3156 C C . GLY B 1 202 ? -0.317 -41.780 -44.873 1.000 49.959 2024 GLY B C 1
ATOM 3157 O O . GLY B 1 202 ? -0.599 -42.978 -44.846 1.000 49.953 2024 GLY B O 1
ATOM 3158 N N . GLN B 1 203 ? -0.823 -40.920 -45.763 1.000 52.692 2025 GLN B N 1
ATOM 3159 C CA . GLN B 1 203 ? -1.739 -41.297 -46.871 1.000 58.579 2025 GLN B CA 1
ATOM 3160 C C . GLN B 1 203 ? -3.084 -41.803 -46.341 1.000 49.917 2025 GLN B C 1
ATOM 3161 O O . GLN B 1 203 ? -3.812 -42.390 -47.116 1.000 49.440 2025 GLN B O 1
ATOM 3167 N N . LEU B 1 204 ? -3.423 -41.578 -45.080 1.000 46.601 2026 LEU B N 1
ATOM 3168 C CA . LEU B 1 204 ? -4.804 -41.834 -44.612 1.000 44.300 2026 LEU B CA 1
ATOM 3169 C C . LEU B 1 204 ? -5.664 -40.687 -45.143 1.000 41.799 2026 LEU B C 1
ATOM 3170 O O . LEU B 1 204 ? -5.278 -39.531 -44.967 1.000 48.377 2026 LEU B O 1
ATOM 3175 N N . ASN B 1 205 ? -6.801 -40.983 -45.742 1.000 42.084 2027 ASN B N 1
ATOM 3176 C CA . ASN B 1 205 ? -7.664 -39.928 -46.306 1.000 41.211 2027 ASN B CA 1
ATOM 3177 C C . ASN B 1 205 ? -9.117 -40.102 -45.850 1.000 40.508 2027 ASN B C 1
ATOM 3178 O O . ASN B 1 205 ? -9.463 -41.170 -45.355 1.000 38.847 2027 ASN B O 1
ATOM 3183 N N . GLY B 1 206 ? -9.877 -39.011 -45.949 1.000 37.779 2028 GLY B N 1
ATOM 3184 C CA . GLY B 1 206 ? -11.349 -38.963 -45.978 1.000 37.580 2028 GLY B CA 1
ATOM 3185 C C . GLY B 1 206 ? -11.848 -38.204 -47.207 1.000 40.673 2028 GLY B C 1
ATOM 3186 O O . GLY B 1 206 ? -11.054 -37.505 -47.886 1.000 41.009 2028 GLY B O 1
ATOM 3187 N N . THR B 1 207 ? -13.132 -38.329 -47.501 1.000 44.130 2029 THR B N 1
ATOM 3188 C CA . THR B 1 207 ? -13.758 -37.740 -48.705 1.000 45.385 2029 THR B CA 1
ATOM 3189 C C . THR B 1 207 ? -15.083 -37.113 -48.295 1.000 43.447 2029 THR B C 1
ATOM 3190 O O . THR B 1 207 ? -15.519 -37.324 -47.166 1.000 44.837 2029 THR B O 1
ATOM 3194 N N . ALA B 1 208 ? -15.641 -36.339 -49.205 1.000 46.183 2030 ALA B N 1
ATOM 3195 C CA . ALA B 1 208 ? -16.906 -35.610 -49.070 1.000 41.961 2030 ALA B CA 1
ATOM 3196 C C . ALA B 1 208 ? -17.371 -35.297 -50.482 1.000 41.494 2030 ALA B C 1
ATOM 3197 O O . ALA B 1 208 ? -16.498 -35.064 -51.324 1.000 36.311 2030 ALA B O 1
ATOM 3199 N N . HIS B 1 209 ? -18.673 -35.351 -50.732 1.000 38.365 2031 HIS B N 1
ATOM 3200 C CA . HIS B 1 209 ? -19.270 -34.908 -52.012 1.000 40.191 2031 HIS B CA 1
ATOM 3201 C C . HIS B 1 209 ? -19.272 -33.377 -52.030 1.000 39.905 2031 HIS B C 1
ATOM 3202 O O . HIS B 1 209 ? -19.352 -32.760 -50.955 1.000 38.122 2031 HIS B O 1
ATOM 3209 N N . LEU B 1 210 ? -19.170 -32.810 -53.225 1.000 40.574 2032 LEU B N 1
ATOM 3210 C CA . LEU B 1 210 ? -19.311 -31.358 -53.488 1.000 41.304 2032 LEU B CA 1
ATOM 3211 C C . LEU B 1 210 ? -20.292 -31.218 -54.646 1.000 43.214 2032 LEU B C 1
ATOM 3212 O O . LEU B 1 210 ? -19.953 -31.624 -55.790 1.000 47.420 2032 LEU B O 1
ATOM 3217 N N . PHE B 1 211 ? -21.500 -30.765 -54.336 1.000 37.808 2033 PHE B N 1
ATOM 3218 C CA . PHE B 1 211 ? -22.579 -30.510 -55.313 1.000 37.950 2033 PHE B CA 1
ATOM 3219 C C . PHE B 1 211 ? -22.570 -29.008 -55.609 1.000 43.000 2033 PHE B C 1
ATOM 3220 O O . PHE B 1 211 ? -22.719 -28.203 -54.662 1.000 42.001 2033 PHE B O 1
ATOM 3228 N N . ILE B 1 212 ? -22.384 -28.645 -56.881 1.000 45.655 2034 ILE B N 1
ATOM 3229 C CA . ILE B 1 212 ? -22.257 -27.237 -57.341 1.000 49.001 2034 ILE B CA 1
ATOM 3230 C C . ILE B 1 212 ? -23.376 -26.894 -58.328 1.000 50.366 2034 ILE B C 1
ATOM 3231 O O . ILE B 1 212 ? -23.459 -27.546 -59.390 1.000 54.550 2034 ILE B O 1
ATOM 3236 N N . THR B 1 213 ? -24.180 -25.886 -57.997 1.000 50.361 2035 THR B N 1
ATOM 3237 C CA . THR B 1 213 ? -25.206 -25.319 -58.904 1.000 55.214 2035 THR B CA 1
ATOM 3238 C C . THR B 1 213 ? -24.527 -24.229 -59.728 1.000 47.367 2035 THR B C 1
ATOM 3239 O O . THR B 1 213 ? -23.953 -23.325 -59.118 1.000 49.654 2035 THR B O 1
ATOM 3243 N N . ILE B 1 214 ? -24.556 -24.336 -61.054 1.000 52.005 2036 ILE B N 1
ATOM 3244 C CA . ILE B 1 214 ? -24.118 -23.235 -61.950 1.000 53.137 2036 ILE B CA 1
ATOM 3245 C C . ILE B 1 214 ? -25.306 -22.290 -62.138 1.000 55.810 2036 ILE B C 1
ATOM 3246 O O . ILE B 1 214 ? -26.369 -22.740 -62.639 1.000 54.748 2036 ILE B O 1
ATOM 3251 N N . LEU B 1 215 ? -25.142 -21.040 -61.714 1.000 59.352 2037 LEU B N 1
ATOM 3252 C CA . LEU B 1 215 ? -26.224 -20.014 -61.725 1.000 64.595 2037 LEU B CA 1
ATOM 3253 C C . LEU B 1 215 ? -26.221 -19.223 -63.043 1.000 65.894 2037 LEU B C 1
ATOM 3254 O O . LEU B 1 215 ? -25.128 -18.897 -63.540 1.000 68.545 2037 LEU B O 1
ATOM 3259 N N . ASP B 1 216 ? -27.413 -18.889 -63.540 1.000 73.756 2038 ASP B N 1
ATOM 3260 C CA . ASP B 1 216 ? -27.682 -17.898 -64.618 1.000 83.392 2038 ASP B CA 1
ATOM 3261 C C . ASP B 1 216 ? -27.330 -16.473 -64.125 1.000 89.996 2038 ASP B C 1
ATOM 3262 O O . ASP B 1 216 ? -27.269 -16.250 -62.897 1.000 81.172 2038 ASP B O 1
ATOM 3267 N N . ASP B 1 217 ? -27.115 -15.520 -65.041 1.000 105.312 2039 ASP B N 1
ATOM 3268 C CA . ASP B 1 217 ? -26.953 -14.068 -64.731 1.000 108.301 2039 ASP B CA 1
ATOM 3269 C C . ASP B 1 217 ? -28.314 -13.439 -64.395 1.000 98.168 2039 ASP B C 1
ATOM 3270 O O . ASP B 1 217 ? -29.090 -13.123 -65.298 1.000 89.155 2039 ASP B O 1
#

B-factor: mean 61.8, std 21.78, range [36.25, 158.6]

Radius of gyration: 41.72 Å; Cα contacts (8 Å, |Δi|>4): 1064; chains: 2; bounding box: 64×54×138 Å

Foldseek 3Di:
DAKDFDQPPDEWEDALQQDFFHWTDFTDIAPCVVPPRAQKFKDFDDQCVVVQWDADGRGRTITGHDRGDCLPPFKTWTKMKMWGDDPDCVVIGMDIGTHIYGHDWDLPWAWDWPDQAWEWEAEFQDAWFAWIHTPPDDTGTFTSIDPQSTQKFKDKADDCSVQWDARRRRRIITGHHPDTGDCVVDDHQKDWMKMWIAHPVRGIDIHIYIYHHHYD/DAFDWDQPPEEWEEALQQDFFHWTDFTDGPPCKFKDFDDQCVVVQWDAPGPRRTITGHDRGDCLVPFKTWTKMWMWRDDPDPPPIDIDIGTHIYGHDWDLPWAWDWPAQEWEWEDEFQDAWFAWIHTVRPATDTFTSIDPLSTQKFKDKDDDVLVQWGADRRRRTITGHHPDTGDCVVDDHQKDWMKMWIAGPVRGIDIHIYIYHHDYD

InterPro domains:
  IPR002126 Cadherin-like [PF00028] (42-112)
  IPR002126 Cadherin-like [PF00028] (137-226)
  IPR002126 Cadherin-like [PF00028] (241-336)
  IPR002126 Cadherin-like [PF00028] (465-552)
  IPR002126 Cadherin-like [PF00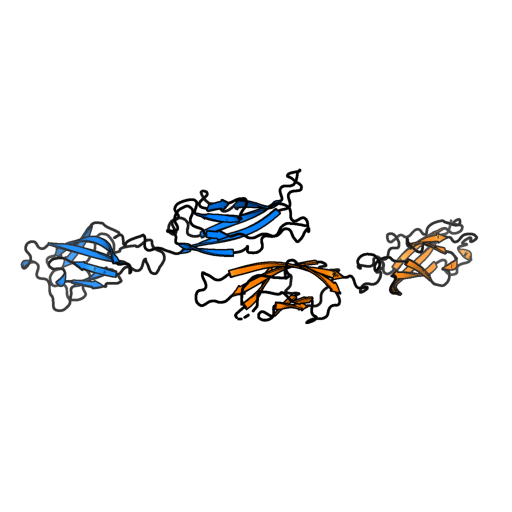028] (566-661)
  IPR002126 Cadherin-like [PF00028] (677-768)
  IPR002126 Cadherin-like [PF00028] (785-878)
  IPR002126 Cadherin-like [PF00028] (896-986)
  IPR002126 Cadherin-like [PF00028] (1000-1091)
  IPR002126 Cadherin-like [PF00028] (1107-1199)
  IPR002126 Cadherin-like [PF00028] (1218-1303)
  IPR002126 Cadherin-like [PF00028] (1318-1409)
  IPR002126 Cadherin-like [PF00028] (1426-1518)
  IPR002126 Cadherin-like [PF00028] (1533-1624)
  IPR002126 Cadherin-like [PF00028] (1650-1734)
  IPR002126 Cadherin-like [PF00028] (1752-1842)
  IPR002126 Cadherin-like [PF00028] (1857-1935)
  IPR002126 Cadherin-like [PF00028] (2074-2164)
  IPR002126 Cadherin-like [PF00028] (2180-2266)
  IPR002126 Cadherin-like [PF00028] (2302-2392)

GO terms:
  GO:0005515 protein binding (F, IPI)
  GO:0032420 stereocilium (C, IDA)
  GO:0032426 stereocilium tip (C, IDA)
  GO:0045202 synapse (C, IDA)
  GO:0060091 kinocilium (C, IDA)
  GO:0001917 photoreceptor inner segment (C, IDA)
  GO:0005813 centrosome (C, IDA)
  GO:0060088 auditory receptor cell stereocilium organization (P, IGI)
  GO:0007155 cell adhesion (P, TAS)
  GO:0007605 sensory perception of sound (P, IGI)
  GO:0042472 inner ear morphogenesis (P, IMP)
  GO:0042491 inner ear auditory receptor cell differentiation (P, IMP)
  GO:0050953 sensory perception of light stimulus (P, IMP)
  GO:0060088 auditory receptor cell stereocilium organization (P, IMP)
  GO:0048839 inner ear development (P, IMP)
  GO:0060122 inner ear receptor cell stereocilium organization (P, IMP)
  GO:0007605 sensory perception of sound (P, IMP)
  GO:0007626 locomotory behavior (P, IMP)
  GO:0090102 cochlea development (P, IMP)
  GO:0005886 plasma membrane (C, TAS)

Solvent-accessible surface area: 23197 Å² total; per-residue (Å²): 133,53,1,6,9,14,11,10,97,58,114,31,90,22,36,2,90,18,92,77,83,33,128,8,4,78,2,52,28,18,6,14,28,39,52,84,109,41,142,29,37,13,76,21,70,55,33,37,142,87,156,4,3,110,22,61,48,100,62,0,59,0,26,2,45,105,118,20,54,31,57,154,14,59,99,12,144,0,28,0,4,0,50,6,83,39,183,81,113,230,103,18,41,88,38,102,44,55,0,43,0,31,10,39,24,58,36,73,40,82,0,115,23,66,68,58,51,0,111,4,50,6,91,19,80,14,94,52,48,40,75,14,72,37,106,45,43,101,9,65,3,109,15,62,9,98,89,96,79,22,96,22,54,6,96,25,83,42,115,79,22,89,23,5,59,30,67,85,80,74,0,74,4,27,3,97,80,90,47,128,4,74,89,166,76,34,117,90,39,82,6,116,3,58,0,27,0,51,7,129,36,139,69,66,10,76,2,89,0,56,0,56,2,52,88,117,122,70,2,81,16,119,39,14,70,53,115,34,95,19,33,4,90,19,92,78,86,28,126,5,4,74,1,74,10,31,162,166,24,40,9,71,22,68,48,32,36,137,97,154,4,3,112,20,56,51,112,70,0,53,0,23,2,47,106,118,17,56,31,56,161,17,56,104,12,88,0,1,0,3,0,64,19,72,46,193,71,107,196,116,35,125,104,39,25,25,0,0,15,0,30,8,42,24,55,36,73,40,84,0,115,24,69,70,57,50,0,107,3,47,5,98,24,91,8,98,52,46,41,78,13,69,35,107,41,46,101,12,65,4,110,15,63,9,99,90,84,70,24,89,18,64,7,72,24,78,43,114,68,23,80,17,2,66,21,67,91,82,76,0,77,4,29,3,92,89,79,53,139,1,72,90,167,79,27,115,91,38,77,8,113,5,54,0,26,0,49,6,106,38,142,70,69,12,69,3,89,0,59,0,56,1,62,94,123